Protein AF-A0A5N0TI55-F1 (afdb_monomer)

Organism: NCBI:txid2613842

Sequence (659 aa):
MKHGLLFLTLLALALQWVGGSPAQAREYERERPPRQLTAEQAATAAANYQQYCALCHGDDRQGHVNDHAPSLRSQSLFESGVPHAILRPLSYGREGTPMGGYLDEVGGPLTLDEAWDLTYWLFWESGAERVKLSEDPVPGDITRGAAVYRQHCADCHGVDGEGVTAPALANPSALAHNKDEFIRYAIEKGRQDTPMPAFEGVLAAADIDNVTAYIRSLAKDPAGERPALRALPTPDQYVLNPDQPDPEFELRDGRYVTAPELHAAMVAKKRLVLLDTRVTSVWQRAHIEGAVPFPYYTDLAAKVETLPRDAQIVAYCSCPRAAADYIIDQLAGLGYTRTAVLYEGIFGWMNQGFPVVRAELGGQAAAASPAVLPGLAADLVNHYDFDHPLADDPGQETDLGLSGTSLWLVNGGADMRVDDAAWPGAGRALQTRQVNPESEGNDDWKAGVYAEGGVTTLNAFNAAQAITLMGWVKPTGAHPGMNTTSAEPGDRFGSVGLFGILSGTSEGHLVRALVEIITVNDTLRLVALGRREDEGTSLLLAAPGDWQAYLPRDRWTHVAATFDYDAGEMALFINGEAIDAEYTTAGDPWAVDGPPKPDLSSATDPRGIKIGGSYPQNTLERNPFNGRFDDLMFFNRALTVDEVRAQYRQFVEPAHPTH

pLDDT: mean 83.55, std 17.12, range [26.97, 98.88]

Structure (mmCIF, N/CA/C/O backbone):
data_AF-A0A5N0TI55-F1
#
_entry.id   AF-A0A5N0TI55-F1
#
loop_
_atom_site.group_PDB
_atom_site.id
_atom_site.type_symbol
_atom_site.label_atom_id
_atom_site.label_alt_id
_atom_site.label_comp_id
_atom_site.label_asym_id
_atom_site.label_entity_id
_atom_site.label_seq_id
_atom_site.pdbx_PDB_ins_code
_atom_site.Cartn_x
_atom_site.Cartn_y
_atom_site.Cartn_z
_atom_site.occupancy
_atom_site.B_iso_or_equiv
_atom_site.auth_seq_id
_atom_site.auth_comp_id
_atom_site.auth_asym_id
_atom_site.auth_atom_id
_atom_site.pdbx_PDB_model_num
ATOM 1 N N . MET A 1 1 ? -80.925 -18.516 19.937 1.00 39.41 1 MET A N 1
ATOM 2 C CA . MET A 1 1 ? -80.533 -19.307 18.747 1.00 39.41 1 MET A CA 1
ATOM 3 C C . MET A 1 1 ? -79.000 -19.319 18.723 1.00 39.41 1 MET A C 1
ATOM 5 O O . MET A 1 1 ? -78.436 -18.253 18.561 1.00 39.41 1 MET A O 1
ATOM 9 N N . LYS A 1 2 ? -78.381 -20.289 19.425 1.00 32.66 2 LYS A N 1
ATOM 10 C CA . LYS A 1 2 ? -77.524 -21.401 18.913 1.00 32.66 2 LYS A CA 1
ATOM 11 C C . LYS A 1 2 ? -76.298 -20.898 18.105 1.00 32.66 2 LYS A C 1
ATOM 13 O O . LYS A 1 2 ? -76.522 -20.365 17.034 1.00 32.66 2 LYS A O 1
ATOM 18 N N . HIS A 1 3 ? -75.067 -20.820 18.644 1.00 36.72 3 HIS A N 1
ATOM 19 C CA . HIS A 1 3 ? -74.073 -21.850 19.079 1.00 36.72 3 HIS A CA 1
ATOM 20 C C . HIS A 1 3 ? -73.109 -22.349 17.971 1.00 36.72 3 HIS A C 1
ATOM 22 O O . HIS A 1 3 ? -73.586 -22.786 16.933 1.00 36.72 3 HIS A O 1
ATOM 28 N N . GLY A 1 4 ? -71.802 -22.419 18.302 1.00 30.22 4 GLY A N 1
ATOM 29 C CA . GLY A 1 4 ? -70.777 -23.349 17.756 1.00 30.22 4 GLY A CA 1
ATOM 30 C C . GLY A 1 4 ? -69.845 -22.740 16.693 1.00 30.22 4 GLY A C 1
ATOM 31 O O . GLY A 1 4 ? -70.347 -22.284 15.680 1.00 30.22 4 GLY A O 1
ATOM 32 N N . LEU A 1 5 ? -68.519 -22.577 16.826 1.00 37.59 5 LEU A N 1
ATOM 33 C CA . LEU A 1 5 ? -67.403 -23.329 17.440 1.00 37.59 5 LEU A CA 1
ATOM 34 C C . LEU A 1 5 ? -66.886 -24.553 16.626 1.00 37.59 5 LEU A C 1
ATOM 36 O O . LEU A 1 5 ? -67.478 -25.620 16.691 1.00 37.59 5 LEU A O 1
ATOM 40 N N . LEU A 1 6 ? -65.728 -24.339 15.969 1.00 34.91 6 LEU A N 1
ATOM 41 C CA . LEU A 1 6 ? -64.520 -25.187 15.783 1.00 34.91 6 LEU A CA 1
ATOM 42 C C . LEU A 1 6 ? -64.472 -26.521 14.969 1.00 34.91 6 LEU A C 1
ATOM 44 O O . LEU A 1 6 ? -65.320 -27.392 15.111 1.00 34.91 6 LEU A O 1
ATOM 48 N N . PHE A 1 7 ? -63.292 -26.686 14.316 1.00 33.88 7 PHE A N 1
ATOM 49 C CA . PHE A 1 7 ? -62.541 -27.900 13.873 1.00 33.88 7 PHE A CA 1
ATOM 50 C C . PHE A 1 7 ? -63.038 -28.657 12.603 1.00 33.88 7 PHE A C 1
ATOM 52 O O . PHE A 1 7 ? -64.236 -28.776 12.412 1.00 33.88 7 PHE A O 1
ATOM 59 N N . LEU A 1 8 ? -62.238 -29.191 11.649 1.00 32.06 8 LEU A N 1
ATOM 60 C CA . LEU A 1 8 ? -60.911 -29.856 11.638 1.00 32.06 8 LEU A CA 1
ATOM 61 C C . LEU A 1 8 ? -60.298 -29.933 10.194 1.00 32.06 8 LEU A C 1
ATOM 63 O O . LEU A 1 8 ? -61.011 -30.242 9.246 1.00 32.06 8 LEU A O 1
ATOM 67 N N . THR A 1 9 ? -58.975 -29.709 10.083 1.00 35.81 9 THR A N 1
ATOM 68 C CA . THR A 1 9 ? -57.912 -30.383 9.267 1.00 35.81 9 THR A CA 1
ATOM 69 C C . THR A 1 9 ? -58.170 -31.009 7.877 1.00 35.81 9 THR A C 1
ATOM 71 O O . THR A 1 9 ? -58.939 -31.959 7.779 1.00 35.81 9 THR A O 1
ATOM 74 N N . LEU A 1 10 ? -57.308 -30.691 6.888 1.00 33.41 10 LEU A N 1
ATOM 75 C CA . LEU A 1 10 ? -56.339 -31.651 6.304 1.00 33.41 10 LEU A CA 1
ATOM 76 C C . LEU A 1 10 ? -55.305 -31.005 5.352 1.00 33.41 10 LEU A C 1
ATOM 78 O O . LEU A 1 10 ? -55.593 -30.106 4.571 1.00 33.41 10 LEU A O 1
ATOM 82 N N . LEU A 1 11 ? -54.088 -31.524 5.489 1.00 40.12 11 LEU A N 1
ATOM 83 C CA . LEU A 1 11 ? -52.797 -31.227 4.874 1.00 40.12 11 LEU A CA 1
ATOM 84 C C . LEU A 1 11 ? -52.714 -31.787 3.435 1.00 40.12 11 LEU A C 1
ATOM 86 O O . LEU A 1 11 ? -53.030 -32.960 3.254 1.00 40.12 11 LEU A O 1
ATOM 90 N N . ALA A 1 12 ? -52.211 -31.025 2.454 1.00 31.69 12 ALA A N 1
ATOM 91 C CA . ALA A 1 12 ? -51.522 -31.585 1.280 1.00 31.69 12 ALA A CA 1
ATOM 92 C C . ALA A 1 12 ? -50.692 -30.527 0.528 1.00 31.69 12 ALA A C 1
ATOM 94 O O . ALA A 1 12 ? -51.188 -29.474 0.140 1.00 31.69 12 ALA A O 1
ATOM 95 N N . LEU A 1 13 ? -49.419 -30.875 0.340 1.00 40.78 13 LEU A N 1
ATOM 96 C CA . LEU A 1 13 ? -48.374 -30.236 -0.454 1.00 40.78 13 LEU A CA 1
ATOM 97 C C . LEU A 1 13 ? -48.837 -29.684 -1.815 1.00 40.78 13 LEU A C 1
ATOM 99 O O . LEU A 1 13 ? -49.433 -30.406 -2.609 1.00 40.78 13 LEU A O 1
ATOM 103 N N . ALA A 1 14 ? -48.327 -28.504 -2.161 1.00 33.94 14 ALA A N 1
ATOM 104 C CA . ALA A 1 14 ? -47.754 -28.273 -3.484 1.00 33.94 14 ALA A CA 1
ATOM 105 C C . ALA A 1 14 ? -46.596 -27.276 -3.352 1.00 33.94 14 ALA A C 1
ATOM 107 O O . ALA A 1 14 ? -46.788 -26.068 -3.239 1.00 33.94 14 ALA A O 1
ATOM 108 N N . LEU A 1 15 ? -45.394 -27.850 -3.315 1.00 38.31 15 LEU A N 1
ATOM 109 C CA . LEU A 1 15 ? -44.101 -27.222 -3.551 1.00 38.31 15 LEU A CA 1
ATOM 110 C C . LEU A 1 15 ? -44.229 -26.232 -4.724 1.00 38.31 15 LEU A C 1
ATOM 112 O O . LEU A 1 15 ? -44.346 -26.650 -5.878 1.00 38.31 15 LEU A O 1
ATOM 116 N N . GLN A 1 16 ? -44.239 -24.927 -4.449 1.00 35.09 16 GLN A N 1
ATOM 117 C CA . GLN A 1 16 ? -44.038 -23.948 -5.508 1.00 35.09 16 GLN A CA 1
ATOM 118 C C . GLN A 1 16 ? -42.557 -23.973 -5.862 1.00 35.09 16 GLN A C 1
ATOM 120 O O . GLN A 1 16 ? -41.700 -23.535 -5.099 1.00 35.09 16 GLN A O 1
ATOM 125 N N . TRP A 1 17 ? -42.298 -24.586 -7.013 1.00 36.19 17 TRP A N 1
ATOM 126 C CA . TRP A 1 17 ? -41.100 -24.452 -7.821 1.00 36.19 17 TRP A CA 1
ATOM 127 C C . TRP A 1 17 ? -40.481 -23.053 -7.684 1.00 36.19 17 TRP A C 1
ATOM 129 O O . TRP A 1 17 ? -40.941 -22.097 -8.305 1.00 36.19 17 TRP A O 1
ATOM 139 N N . VAL A 1 18 ? -39.375 -22.958 -6.946 1.00 41.72 18 VAL A N 1
ATOM 140 C CA . VAL A 1 18 ? -38.331 -21.974 -7.242 1.00 41.72 18 VAL A CA 1
ATOM 141 C C . VAL A 1 18 ? -37.562 -22.541 -8.432 1.00 41.72 18 VAL A C 1
ATOM 143 O O . VAL A 1 18 ? -36.483 -23.108 -8.303 1.00 41.72 18 VAL A O 1
ATOM 146 N N . GLY A 1 19 ? -38.194 -22.491 -9.603 1.00 32.66 19 GLY A N 1
ATOM 147 C CA . GLY A 1 19 ? -37.502 -22.681 -10.866 1.00 32.66 19 GLY A CA 1
ATOM 148 C C . GLY A 1 19 ? -36.789 -21.379 -11.176 1.00 32.66 19 GLY A C 1
ATOM 149 O O . GLY A 1 19 ? -37.369 -20.510 -11.821 1.00 32.66 19 GLY A O 1
ATOM 150 N N . GLY A 1 20 ? -35.561 -21.219 -10.677 1.00 35.25 20 GLY A N 1
ATOM 151 C CA . GLY A 1 20 ? -34.644 -20.254 -11.266 1.00 35.25 20 GLY A CA 1
ATOM 152 C C . GLY A 1 20 ? -34.532 -20.598 -12.746 1.00 35.25 20 GLY A C 1
ATOM 153 O O . GLY A 1 20 ? -34.162 -21.723 -13.087 1.00 35.25 20 GLY A O 1
ATOM 154 N N . SER A 1 21 ? -34.940 -19.675 -13.616 1.00 35.22 21 SER A N 1
ATOM 155 C CA . SER A 1 21 ? -34.705 -19.814 -15.048 1.00 35.22 21 SER A CA 1
ATOM 156 C C . SER A 1 21 ? -33.219 -20.118 -15.247 1.00 35.22 21 SER A C 1
ATOM 158 O O . SER A 1 21 ? -32.399 -19.395 -14.673 1.00 35.22 21 SER A O 1
ATOM 160 N N . PRO A 1 22 ? -32.842 -21.159 -16.012 1.00 43.38 22 PRO A N 1
ATOM 161 C CA . PRO A 1 22 ? -31.447 -21.332 -16.380 1.00 43.38 22 PRO A CA 1
ATOM 162 C C . PRO A 1 22 ? -31.007 -20.034 -17.056 1.00 43.38 22 PRO A C 1
ATOM 164 O O . PRO A 1 22 ? -31.702 -19.544 -17.952 1.00 43.38 22 PRO A O 1
ATOM 167 N N . ALA A 1 23 ? -29.921 -19.436 -16.565 1.00 48.00 23 ALA A N 1
ATOM 168 C CA . ALA A 1 23 ? -29.344 -18.254 -17.181 1.00 48.00 23 ALA A CA 1
ATOM 169 C C . ALA A 1 23 ? -29.145 -18.563 -18.670 1.00 48.00 23 ALA A C 1
ATOM 171 O O . ALA A 1 23 ? -28.471 -19.533 -19.017 1.00 48.00 23 ALA A O 1
ATOM 172 N N . GLN A 1 24 ? -29.812 -17.811 -19.548 1.00 50.91 24 GLN A N 1
ATOM 173 C CA . GLN A 1 24 ? -29.560 -17.930 -20.979 1.00 50.91 24 GLN A CA 1
ATOM 174 C C . GLN A 1 24 ? -28.104 -17.540 -21.214 1.00 50.91 24 GLN A C 1
ATOM 176 O O . GLN A 1 24 ? -27.678 -16.472 -20.774 1.00 50.91 24 GLN A O 1
ATOM 181 N N . ALA A 1 25 ? -27.355 -18.432 -21.864 1.00 59.47 25 ALA A N 1
ATOM 182 C CA . ALA A 1 25 ? -25.986 -18.173 -22.281 1.00 59.47 25 ALA A CA 1
ATOM 183 C C . ALA A 1 25 ? -25.948 -16.861 -23.074 1.00 59.47 25 ALA A C 1
ATOM 185 O O . ALA A 1 25 ? -26.773 -16.646 -23.968 1.00 59.47 25 ALA A O 1
ATOM 186 N N . ARG A 1 26 ? -25.023 -15.966 -22.721 1.00 71.50 26 ARG A N 1
ATOM 187 C CA . ARG A 1 26 ? -24.880 -14.678 -23.399 1.00 71.50 26 ARG A CA 1
ATOM 188 C C . ARG A 1 26 ? -24.333 -14.940 -24.801 1.00 71.50 26 ARG A C 1
ATOM 190 O O . ARG A 1 26 ? -23.239 -15.477 -24.958 1.00 71.50 26 ARG A O 1
ATOM 197 N N . GLU A 1 27 ? -25.106 -14.591 -25.826 1.00 78.00 27 GLU A N 1
ATOM 198 C CA . GLU A 1 27 ? -24.648 -14.691 -27.212 1.00 78.00 27 GLU A CA 1
ATOM 199 C C . GLU A 1 27 ? -23.801 -13.466 -27.574 1.00 78.00 27 GLU A C 1
ATOM 201 O O . GLU A 1 27 ? -24.224 -12.322 -27.400 1.00 78.00 27 GLU A O 1
ATOM 206 N N . TYR A 1 28 ? -22.599 -13.714 -28.091 1.00 85.88 28 TYR A N 1
ATOM 207 C CA . TYR A 1 28 ? -21.700 -12.680 -28.589 1.00 85.88 28 TYR A CA 1
ATOM 208 C C . TYR A 1 28 ? -21.847 -12.537 -30.108 1.00 85.88 28 TYR A C 1
ATOM 210 O O . TYR A 1 28 ? -21.818 -13.525 -30.845 1.00 85.88 28 TYR A O 1
ATOM 218 N N . GLU A 1 29 ? -21.983 -11.300 -30.596 1.00 88.44 29 GLU A N 1
ATOM 219 C CA . GLU A 1 29 ? -21.974 -11.021 -32.036 1.00 88.44 29 GLU A CA 1
ATOM 220 C C . GLU A 1 29 ? -20.609 -11.385 -32.641 1.00 88.44 29 GLU A C 1
ATOM 222 O O . GLU A 1 29 ? -19.569 -11.125 -32.040 1.00 88.44 29 GLU A O 1
ATOM 227 N N . ARG A 1 30 ? -20.590 -11.936 -33.860 1.00 88.56 30 ARG A N 1
ATOM 228 C CA . ARG A 1 30 ? -19.333 -12.214 -34.574 1.00 88.56 30 ARG A CA 1
ATOM 229 C C . ARG A 1 30 ? -18.739 -10.930 -35.154 1.00 88.56 30 ARG A C 1
ATOM 231 O O . ARG A 1 30 ? -19.452 -10.102 -35.725 1.00 88.56 30 ARG A O 1
ATOM 238 N N . GLU A 1 31 ? -17.421 -10.792 -35.068 1.00 84.00 31 GLU A N 1
ATOM 239 C CA . GLU A 1 31 ? -16.654 -9.739 -35.733 1.00 84.00 31 GLU A CA 1
ATOM 240 C C . GLU A 1 31 ? -15.962 -10.287 -36.989 1.00 84.00 31 GLU A C 1
ATOM 242 O O . GLU A 1 31 ? -15.720 -11.485 -37.132 1.00 84.00 31 GLU A O 1
ATOM 247 N N . ARG A 1 32 ? -15.623 -9.399 -37.929 1.00 83.69 32 ARG A N 1
ATOM 248 C CA . ARG A 1 32 ? -14.850 -9.780 -39.113 1.00 83.69 32 ARG A CA 1
ATOM 249 C C . ARG A 1 32 ? -13.505 -10.393 -38.700 1.00 83.69 32 ARG A C 1
ATOM 251 O O . ARG A 1 32 ? -12.879 -9.901 -37.752 1.00 83.69 32 ARG A O 1
ATOM 258 N N . PRO A 1 33 ? -13.034 -11.418 -39.430 1.00 83.00 33 PRO A N 1
ATOM 259 C CA . PRO A 1 33 ? -11.726 -11.994 -39.173 1.00 83.00 33 PRO A CA 1
ATOM 260 C C . PRO A 1 33 ? -10.621 -10.946 -39.373 1.00 83.00 33 PRO A C 1
ATOM 262 O O . PRO A 1 33 ? -10.826 -9.953 -40.084 1.00 83.00 33 PRO A O 1
ATOM 265 N N . PRO A 1 34 ? -9.449 -11.154 -38.756 1.00 83.56 34 PRO A N 1
ATOM 266 C CA . PRO A 1 34 ? -8.308 -10.282 -38.956 1.00 83.56 34 PRO A CA 1
ATOM 267 C C . PRO A 1 34 ? -7.768 -10.411 -40.389 1.00 83.56 34 PRO A C 1
ATOM 269 O O . PRO A 1 34 ? -8.269 -11.184 -41.211 1.00 83.56 34 PRO A O 1
ATOM 272 N N . ARG A 1 35 ? -6.718 -9.644 -40.697 1.00 86.19 35 ARG A N 1
ATOM 273 C CA . ARG A 1 35 ? -6.016 -9.736 -41.980 1.00 86.19 35 ARG A CA 1
ATOM 274 C C . ARG A 1 35 ? -5.640 -11.195 -42.292 1.00 86.19 35 ARG A C 1
ATOM 276 O O . ARG A 1 35 ? -5.091 -11.903 -41.450 1.00 86.19 35 ARG A O 1
ATOM 283 N N . GLN A 1 36 ? -5.914 -11.627 -43.523 1.00 90.19 36 GLN A N 1
ATOM 284 C CA . GLN A 1 36 ? -5.406 -12.897 -44.042 1.00 90.19 36 GLN A CA 1
ATOM 285 C C . GLN A 1 36 ? -3.935 -12.763 -44.429 1.00 90.19 36 GLN A C 1
ATOM 287 O O . GLN A 1 36 ? -3.536 -11.765 -45.031 1.00 90.19 36 GLN A O 1
ATOM 292 N N . LEU A 1 37 ? -3.151 -13.784 -44.099 1.00 93.25 37 LEU A N 1
ATOM 293 C CA . LEU A 1 37 ? -1.751 -13.886 -44.493 1.00 93.25 37 LEU A CA 1
ATOM 294 C C . LEU A 1 37 ? -1.632 -14.495 -45.887 1.00 93.25 37 LEU A C 1
ATOM 296 O O . LEU A 1 37 ? -2.434 -15.349 -46.273 1.00 93.25 37 LEU A O 1
ATOM 300 N N . THR A 1 38 ? -0.609 -14.091 -46.638 1.00 97.25 38 THR A N 1
ATOM 301 C CA . THR A 1 38 ? -0.193 -14.863 -47.813 1.00 97.25 38 THR A CA 1
ATOM 302 C C . THR A 1 38 ? 0.409 -16.202 -47.376 1.00 97.25 38 THR A C 1
ATOM 304 O O . THR A 1 38 ? 0.807 -16.380 -46.224 1.00 97.25 38 THR A O 1
ATOM 307 N N . ALA A 1 39 ? 0.512 -17.156 -48.304 1.00 96.19 39 ALA A N 1
ATOM 308 C CA . ALA A 1 39 ? 1.131 -18.452 -48.018 1.00 96.19 39 ALA A CA 1
ATOM 309 C C . ALA A 1 39 ? 2.592 -18.319 -47.548 1.00 96.19 39 ALA A C 1
ATOM 311 O O . ALA A 1 39 ? 3.031 -19.076 -46.689 1.00 96.19 39 ALA A O 1
ATOM 312 N N . GLU A 1 40 ? 3.326 -17.340 -48.082 1.00 96.81 40 GLU A N 1
ATOM 313 C CA . GLU A 1 40 ? 4.704 -17.047 -47.679 1.00 96.81 40 GLU A CA 1
ATOM 314 C C . GLU A 1 40 ? 4.762 -16.488 -46.253 1.00 96.81 40 GLU A C 1
ATOM 316 O O . GLU A 1 40 ? 5.505 -17.004 -45.427 1.00 96.81 40 GLU A O 1
ATOM 321 N N . GLN A 1 41 ? 3.908 -15.514 -45.926 1.00 97.12 41 GLN A N 1
ATOM 322 C CA . GLN A 1 41 ? 3.834 -14.944 -44.577 1.00 97.12 41 GLN A CA 1
ATOM 323 C C . GLN A 1 41 ? 3.444 -15.986 -43.529 1.00 97.12 41 GLN A C 1
ATOM 325 O O . GLN A 1 41 ? 4.045 -16.038 -42.460 1.00 97.12 41 GLN A O 1
ATOM 330 N N . ALA A 1 42 ? 2.471 -16.848 -43.841 1.00 97.19 42 ALA A N 1
ATOM 331 C CA . ALA A 1 42 ? 2.072 -17.936 -42.955 1.00 97.19 42 ALA A CA 1
ATOM 332 C C . ALA A 1 42 ? 3.210 -18.950 -42.742 1.00 97.19 42 ALA A C 1
ATOM 334 O O . ALA A 1 42 ? 3.415 -19.408 -41.620 1.00 97.19 42 ALA A O 1
ATOM 335 N N . ALA A 1 43 ? 3.977 -19.274 -43.789 1.00 97.19 43 ALA A N 1
ATOM 336 C CA . ALA A 1 43 ? 5.130 -20.164 -43.677 1.00 97.19 43 ALA A CA 1
ATOM 337 C C . ALA A 1 43 ? 6.254 -19.551 -42.822 1.00 97.19 43 ALA A C 1
ATOM 339 O O . ALA A 1 43 ? 6.800 -20.235 -41.956 1.00 97.19 43 ALA A O 1
ATOM 340 N N . THR A 1 44 ? 6.560 -18.263 -43.012 1.00 97.00 44 THR A N 1
ATOM 341 C CA . THR A 1 44 ? 7.544 -17.534 -42.195 1.00 97.00 44 THR A CA 1
ATOM 342 C C . THR A 1 44 ? 7.098 -17.437 -40.738 1.00 97.00 44 THR A C 1
ATOM 344 O O . THR A 1 44 ? 7.875 -17.739 -39.838 1.00 97.00 44 THR A O 1
ATOM 347 N N . ALA A 1 45 ? 5.832 -17.100 -40.487 1.00 97.00 45 ALA A N 1
ATOM 348 C CA . ALA A 1 45 ? 5.266 -17.056 -39.142 1.00 97.00 45 ALA A CA 1
ATOM 349 C C . ALA A 1 45 ? 5.338 -18.420 -38.435 1.00 97.00 45 ALA A C 1
ATOM 351 O O . ALA A 1 45 ? 5.770 -18.492 -37.285 1.00 97.00 45 ALA A O 1
ATOM 352 N N . ALA A 1 46 ? 4.989 -19.507 -39.130 1.00 97.50 46 ALA A N 1
ATOM 353 C CA . ALA A 1 46 ? 5.115 -20.860 -38.596 1.00 97.50 46 ALA A CA 1
ATOM 354 C C . ALA A 1 46 ? 6.573 -21.211 -38.252 1.00 97.50 46 ALA A C 1
ATOM 356 O O . ALA A 1 46 ? 6.837 -21.768 -37.187 1.00 97.50 46 ALA A O 1
ATOM 357 N N . ALA A 1 47 ? 7.531 -20.856 -39.116 1.00 96.06 47 ALA A N 1
ATOM 358 C CA . ALA A 1 47 ? 8.954 -21.073 -38.857 1.00 96.06 47 ALA A CA 1
ATOM 359 C C . ALA A 1 47 ? 9.449 -20.261 -37.647 1.00 96.06 47 ALA A C 1
ATOM 361 O O . ALA A 1 47 ? 10.106 -20.816 -36.767 1.00 96.06 47 ALA A O 1
ATOM 362 N N . ASN A 1 48 ? 9.062 -18.986 -37.555 1.00 93.19 48 ASN A N 1
ATOM 363 C CA . ASN A 1 48 ? 9.378 -18.114 -36.424 1.00 93.19 48 ASN A CA 1
ATOM 364 C C . ASN A 1 48 ? 8.802 -18.666 -35.112 1.00 93.19 48 ASN A C 1
ATOM 366 O O . ASN A 1 48 ? 9.496 -18.684 -34.097 1.00 93.19 48 ASN A O 1
ATOM 370 N N . TYR A 1 49 ? 7.572 -19.190 -35.125 1.00 96.88 49 TYR A N 1
ATOM 371 C CA . TYR A 1 49 ? 6.993 -19.852 -33.956 1.00 96.88 49 TYR A CA 1
ATOM 372 C C . TYR A 1 49 ? 7.843 -21.045 -33.495 1.00 96.88 49 TYR A C 1
ATOM 374 O O . TYR A 1 49 ? 8.190 -21.143 -32.316 1.00 96.88 49 TYR A O 1
ATOM 382 N N . GLN A 1 50 ? 8.197 -21.936 -34.425 1.00 96.56 50 GLN A N 1
ATOM 383 C CA . GLN A 1 50 ? 8.994 -23.126 -34.116 1.00 96.56 50 GLN A CA 1
ATOM 384 C C . GLN A 1 50 ? 10.383 -22.758 -33.590 1.00 96.56 50 GLN A C 1
ATOM 386 O O . GLN A 1 50 ? 10.894 -23.395 -32.674 1.00 96.56 50 GLN A O 1
ATOM 391 N N . GLN A 1 51 ? 10.983 -21.701 -34.133 1.00 88.44 51 GLN A N 1
ATOM 392 C CA . GLN A 1 51 ? 12.310 -21.260 -33.734 1.00 88.44 51 GLN A CA 1
ATOM 393 C C . GLN A 1 51 ? 12.328 -20.554 -32.372 1.00 88.44 51 GLN A C 1
ATOM 395 O O . GLN A 1 51 ? 13.263 -20.758 -31.598 1.00 88.44 51 GLN A O 1
ATOM 400 N N . TYR A 1 52 ? 11.336 -19.707 -32.086 1.00 87.19 52 TYR A N 1
ATOM 401 C CA . TYR A 1 52 ? 11.398 -18.774 -30.956 1.00 87.19 52 TYR A CA 1
ATOM 402 C C . TYR A 1 52 ? 10.449 -19.109 -29.804 1.00 87.19 52 TYR A C 1
ATOM 404 O O . TYR A 1 52 ? 10.731 -18.742 -28.667 1.00 87.19 52 TYR A O 1
ATOM 412 N N . CYS A 1 53 ? 9.332 -19.791 -30.062 1.00 88.50 53 CYS A N 1
ATOM 413 C CA . CYS A 1 53 ? 8.240 -19.921 -29.093 1.00 88.50 53 CYS A CA 1
ATOM 414 C C . CYS A 1 53 ? 7.984 -21.369 -28.650 1.00 88.50 53 CYS A C 1
ATOM 416 O O . CYS A 1 53 ? 7.586 -21.593 -27.503 1.00 88.50 53 CYS A O 1
ATOM 418 N N . ALA A 1 54 ? 8.220 -22.349 -29.529 1.00 92.31 54 ALA A N 1
ATOM 419 C CA . ALA A 1 54 ? 7.882 -23.755 -29.294 1.00 92.31 54 ALA A CA 1
ATOM 420 C C . ALA A 1 54 ? 8.579 -24.370 -28.069 1.00 92.31 54 ALA A C 1
ATOM 422 O O . ALA A 1 54 ? 8.002 -25.233 -27.415 1.00 92.31 54 ALA A O 1
ATOM 423 N N . LEU A 1 55 ? 9.763 -23.881 -27.682 1.00 83.56 55 LEU A N 1
ATOM 424 C CA . LEU A 1 55 ? 10.458 -24.366 -26.485 1.00 83.56 55 LEU A CA 1
ATOM 425 C C . LEU A 1 55 ? 9.595 -24.249 -25.217 1.00 83.56 55 LEU A C 1
ATOM 427 O O . LEU A 1 55 ? 9.583 -25.165 -24.398 1.00 83.56 55 LEU A O 1
ATOM 431 N N . CYS A 1 56 ? 8.865 -23.143 -25.056 1.00 81.50 56 CYS A N 1
ATOM 432 C CA . CYS A 1 56 ? 8.043 -22.904 -23.867 1.00 81.50 56 CYS A CA 1
ATOM 433 C C . CYS A 1 56 ? 6.564 -23.209 -24.122 1.00 81.50 56 CYS A C 1
ATOM 435 O O . CYS A 1 56 ? 5.896 -23.819 -23.286 1.00 81.50 56 CYS A O 1
ATOM 437 N N . HIS A 1 57 ? 6.055 -22.820 -25.293 1.00 91.62 57 HIS A N 1
ATOM 438 C CA . HIS A 1 57 ? 4.646 -22.982 -25.657 1.00 91.62 57 HIS A CA 1
ATOM 439 C C . HIS A 1 57 ? 4.329 -24.334 -26.320 1.00 91.62 57 HIS A C 1
ATOM 441 O O . HIS A 1 57 ? 3.160 -24.639 -26.552 1.00 91.62 57 HIS A O 1
ATOM 447 N N . GLY A 1 58 ? 5.342 -25.160 -26.584 1.00 91.44 58 GLY A N 1
ATOM 448 C CA . GLY A 1 58 ? 5.232 -26.474 -27.211 1.00 91.44 58 GLY A CA 1
ATOM 449 C C . GLY A 1 58 ? 5.121 -26.435 -28.735 1.00 91.44 58 GLY A C 1
ATOM 450 O O . GLY A 1 58 ? 4.616 -25.470 -29.310 1.00 91.44 58 GLY A O 1
ATOM 451 N N . ASP A 1 59 ? 5.558 -27.509 -29.392 1.00 92.25 59 ASP A N 1
ATOM 452 C CA . ASP A 1 59 ? 5.569 -27.630 -30.861 1.00 92.25 59 ASP A CA 1
ATOM 453 C C . ASP A 1 59 ? 4.180 -27.421 -31.489 1.00 92.25 59 ASP A C 1
ATOM 455 O O . ASP A 1 59 ? 4.063 -26.840 -32.569 1.00 92.25 59 ASP A O 1
ATOM 459 N N . ASP A 1 60 ? 3.126 -27.802 -30.759 1.00 92.62 60 ASP A N 1
ATOM 460 C CA . ASP A 1 60 ? 1.727 -27.687 -31.166 1.00 92.62 60 ASP A CA 1
ATOM 461 C C . ASP A 1 60 ? 0.993 -26.515 -30.491 1.00 92.62 60 ASP A C 1
ATOM 463 O O . ASP A 1 60 ? -0.237 -26.456 -30.559 1.00 92.62 60 ASP A O 1
ATOM 467 N N . ARG A 1 61 ? 1.707 -25.578 -29.844 1.00 93.94 61 ARG A N 1
ATOM 468 C CA . ARG A 1 61 ? 1.140 -24.419 -29.110 1.00 93.94 61 ARG A CA 1
ATOM 469 C C . ARG A 1 61 ? 0.366 -24.768 -27.842 1.00 93.94 61 ARG A C 1
ATOM 471 O O . ARG A 1 61 ? -0.336 -23.918 -27.296 1.00 93.94 61 ARG A O 1
ATOM 478 N N . GLN A 1 62 ? 0.460 -26.005 -27.370 1.00 91.56 62 GLN A N 1
ATOM 479 C CA . GLN A 1 62 ? -0.339 -26.528 -26.262 1.00 91.56 62 GLN A CA 1
ATOM 480 C C . GLN A 1 62 ? -0.085 -25.837 -24.912 1.00 91.56 62 GLN A C 1
ATOM 482 O O . GLN A 1 62 ? -0.942 -25.896 -24.036 1.00 91.56 62 GLN A O 1
ATOM 487 N N . GLY A 1 63 ? 1.051 -25.155 -24.749 1.00 89.56 63 GLY A N 1
ATOM 488 C CA . GLY A 1 63 ? 1.450 -24.521 -23.496 1.00 89.56 63 GLY A CA 1
ATOM 489 C C . GLY A 1 63 ? 1.885 -25.513 -22.419 1.00 89.56 63 GLY A C 1
ATOM 490 O O . GLY A 1 63 ? 1.862 -26.728 -22.601 1.00 89.56 63 GLY A O 1
ATOM 491 N N . HIS A 1 64 ? 2.305 -24.959 -21.285 1.00 82.56 64 HIS A N 1
ATOM 492 C CA . HIS A 1 64 ? 2.723 -25.655 -20.070 1.00 82.56 64 HIS A CA 1
ATOM 493 C C . HIS A 1 64 ? 3.853 -26.676 -20.282 1.00 82.56 64 HIS A C 1
ATOM 495 O O . HIS A 1 64 ? 3.999 -27.607 -19.493 1.00 82.56 64 HIS A O 1
ATOM 501 N N . VAL A 1 65 ? 4.667 -26.489 -21.330 1.00 80.50 65 VAL A N 1
ATOM 502 C CA . VAL A 1 65 ? 5.839 -27.334 -21.604 1.00 80.50 65 VAL A CA 1
ATOM 503 C C . VAL A 1 65 ? 7.011 -26.924 -20.718 1.00 80.50 65 VAL A C 1
ATOM 505 O O . VAL A 1 65 ? 7.629 -27.788 -20.107 1.00 80.50 65 VAL A O 1
ATOM 508 N N . ASN A 1 66 ? 7.274 -25.618 -20.601 1.00 66.25 66 ASN A N 1
ATOM 509 C CA . ASN A 1 66 ? 8.260 -25.053 -19.678 1.00 66.25 66 ASN A CA 1
ATOM 510 C C . ASN A 1 66 ? 7.731 -23.759 -19.041 1.00 66.25 66 ASN A C 1
ATOM 512 O O . ASN A 1 66 ? 6.920 -23.050 -19.644 1.00 66.25 66 ASN A O 1
ATOM 516 N N . ASP A 1 67 ? 8.184 -23.472 -17.817 1.00 68.06 67 ASP A N 1
ATOM 517 C CA . ASP A 1 67 ? 7.989 -22.203 -17.099 1.00 68.06 67 ASP A CA 1
ATOM 518 C C . ASP A 1 67 ? 6.543 -21.679 -17.036 1.00 68.06 67 ASP A C 1
ATOM 520 O O . ASP A 1 67 ? 6.288 -20.477 -17.101 1.00 68.06 67 ASP A O 1
ATOM 524 N N . HIS A 1 68 ? 5.574 -22.594 -16.944 1.00 77.31 68 HIS A N 1
ATOM 525 C CA . HIS A 1 68 ? 4.142 -22.274 -16.910 1.00 77.31 68 HIS A CA 1
ATOM 526 C C . HIS A 1 68 ? 3.655 -21.417 -18.098 1.00 77.31 68 HIS A C 1
ATOM 528 O O . HIS A 1 68 ? 2.628 -20.742 -17.998 1.00 77.31 68 HIS A O 1
ATOM 534 N N . ALA A 1 69 ? 4.353 -21.457 -19.240 1.00 80.69 69 ALA A N 1
ATOM 535 C CA . ALA A 1 69 ? 3.975 -20.691 -20.423 1.00 80.69 69 ALA A CA 1
ATOM 536 C C . ALA A 1 69 ? 2.547 -21.058 -20.881 1.00 80.69 69 ALA A C 1
ATOM 538 O O . ALA A 1 69 ? 2.235 -22.240 -21.013 1.00 80.69 69 ALA A O 1
ATOM 539 N N . PRO A 1 70 ? 1.653 -20.086 -21.127 1.00 86.38 70 PRO A N 1
ATOM 540 C CA . PRO A 1 70 ? 0.249 -20.377 -21.406 1.00 86.38 70 PRO A CA 1
ATOM 541 C C . PRO A 1 70 ? 0.047 -21.067 -22.762 1.00 86.38 70 PRO A C 1
ATOM 543 O O . PRO A 1 70 ? 0.839 -20.893 -23.691 1.00 86.38 70 PRO A O 1
ATOM 546 N N . SER A 1 71 ? -1.058 -21.802 -22.898 1.00 90.38 71 SER A N 1
ATOM 547 C CA . SER A 1 71 ? -1.494 -22.347 -24.190 1.00 90.38 71 SER A CA 1
ATOM 548 C C . SER A 1 71 ? -1.792 -21.239 -25.199 1.00 90.38 71 SER A C 1
ATOM 550 O O . SER A 1 71 ? -2.478 -20.262 -24.894 1.00 90.38 71 SER A O 1
ATOM 552 N N . LEU A 1 72 ? -1.318 -21.438 -26.428 1.00 92.00 72 LEU A N 1
ATOM 553 C CA . LEU A 1 72 ? -1.611 -20.623 -27.608 1.00 92.00 72 LEU A CA 1
ATOM 554 C C . LEU A 1 72 ? -2.496 -21.392 -28.614 1.00 92.00 72 LEU A C 1
ATOM 556 O O . LEU A 1 72 ? -2.514 -21.066 -29.801 1.00 92.00 72 LEU A O 1
ATOM 560 N N . ARG A 1 73 ? -3.235 -22.414 -28.147 1.00 90.25 73 ARG A N 1
ATOM 561 C CA . ARG A 1 73 ? -4.304 -23.101 -28.907 1.00 90.25 73 ARG A CA 1
ATOM 562 C C . ARG A 1 73 ? -5.710 -22.667 -28.512 1.00 90.25 73 ARG A C 1
ATOM 564 O O . ARG A 1 73 ? -6.631 -22.870 -29.296 1.00 90.25 73 ARG A O 1
ATOM 571 N N . SER A 1 74 ? -5.874 -22.114 -27.307 1.00 89.50 74 SER A N 1
ATOM 572 C CA . SER A 1 74 ? -7.188 -21.787 -26.743 1.00 89.50 74 SER A CA 1
ATOM 573 C C . SER A 1 74 ? -8.000 -20.931 -27.712 1.00 89.50 74 SER A C 1
ATOM 575 O O . SER A 1 74 ? -7.663 -19.777 -27.965 1.00 89.50 74 SER A O 1
ATOM 577 N N . GLN A 1 75 ? -9.097 -21.485 -28.227 1.00 89.81 75 GLN A N 1
ATOM 578 C CA . GLN A 1 75 ? -9.978 -20.768 -29.145 1.00 89.81 75 GLN A CA 1
ATOM 579 C C . GLN A 1 75 ? -10.536 -19.506 -28.495 1.00 89.81 75 GLN A C 1
ATOM 581 O O . GLN A 1 75 ? -10.457 -18.440 -29.095 1.00 89.81 75 GLN A O 1
ATOM 586 N N . SER A 1 76 ? -10.965 -19.577 -27.231 1.00 89.75 76 SER A N 1
ATOM 587 C CA . SER A 1 76 ? -11.515 -18.417 -26.521 1.00 89.75 76 SER A CA 1
ATOM 588 C C . SER A 1 76 ? -10.521 -17.262 -26.395 1.00 89.75 76 SER A C 1
ATOM 590 O O . SER A 1 76 ? -10.938 -16.110 -26.302 1.00 89.75 76 SER A O 1
ATOM 592 N N . LEU A 1 77 ? -9.207 -17.530 -26.386 1.00 89.56 77 LEU A N 1
ATOM 593 C CA . LEU A 1 77 ? -8.169 -16.491 -26.405 1.00 89.56 77 LEU A CA 1
ATOM 594 C C . LEU A 1 77 ? -8.178 -15.712 -27.715 1.00 89.56 77 LEU A C 1
ATOM 596 O O . LEU A 1 77 ? -8.071 -14.488 -27.701 1.00 89.56 77 LEU A O 1
ATOM 600 N N . PHE A 1 78 ? -8.337 -16.408 -28.835 1.00 90.38 78 PHE A N 1
ATOM 601 C CA . PHE A 1 78 ? -8.330 -15.805 -30.164 1.00 90.38 78 PHE A CA 1
ATOM 602 C C . PHE A 1 78 ? -9.694 -15.246 -30.577 1.00 90.38 78 PHE A C 1
ATOM 604 O O . PHE A 1 78 ? -9.738 -14.265 -31.319 1.00 90.38 78 PHE A O 1
ATOM 611 N N . GLU A 1 79 ? -10.789 -15.793 -30.044 1.00 90.56 79 GLU A N 1
ATOM 612 C CA . GLU A 1 79 ? -12.133 -15.220 -30.168 1.00 90.56 79 GLU A CA 1
ATOM 613 C C . GLU A 1 79 ? -12.168 -13.806 -29.572 1.00 90.56 79 GLU A C 1
ATOM 615 O O . GLU A 1 79 ? -12.679 -12.888 -30.214 1.00 90.56 79 GLU A O 1
ATOM 620 N N . SER A 1 80 ? -11.575 -13.611 -28.385 1.00 86.12 80 SER A N 1
ATOM 621 C CA . SER A 1 80 ? -11.637 -12.345 -27.644 1.00 86.12 80 SER A CA 1
ATOM 622 C C . SER A 1 80 ? -10.406 -11.429 -27.805 1.00 86.12 80 SER A C 1
ATOM 624 O O . SER A 1 80 ? -10.481 -10.252 -27.457 1.00 86.12 80 SER A O 1
ATOM 626 N N . GLY A 1 81 ? -9.274 -11.916 -28.338 1.00 68.06 81 GLY A N 1
ATOM 627 C CA . GLY A 1 81 ? -7.953 -11.312 -28.077 1.00 68.06 81 GLY A CA 1
ATOM 628 C C . GLY A 1 81 ? -7.077 -10.833 -29.245 1.00 68.06 81 GLY A C 1
ATOM 629 O O . GLY A 1 81 ? -5.910 -10.520 -29.004 1.00 68.06 81 GLY A O 1
ATOM 630 N N . VAL A 1 82 ? -7.548 -10.727 -30.493 1.00 61.91 82 VAL A N 1
ATOM 631 C CA . VAL A 1 82 ? -6.673 -10.306 -31.617 1.00 61.91 82 VAL A CA 1
ATOM 632 C C . VAL A 1 82 ? -7.021 -8.897 -32.101 1.00 61.91 82 VAL A C 1
ATOM 634 O O . VAL A 1 82 ? -8.167 -8.690 -32.510 1.00 61.91 82 VAL A O 1
ATOM 637 N N . PRO A 1 83 ? -6.069 -7.928 -32.074 1.00 59.22 83 PRO A N 1
ATOM 638 C CA . PRO A 1 83 ? -4.611 -8.149 -32.103 1.00 59.22 83 PRO A CA 1
ATOM 639 C C . PRO A 1 83 ? -3.770 -7.804 -30.860 1.00 59.22 83 PRO A C 1
ATOM 641 O O . PRO A 1 83 ? -2.690 -8.366 -30.693 1.00 59.22 83 PRO A O 1
ATOM 644 N N . HIS A 1 84 ? -4.210 -6.914 -29.971 1.00 61.56 84 HIS A N 1
ATOM 645 C CA . HIS A 1 84 ? -3.309 -6.346 -28.955 1.00 61.56 84 HIS A CA 1
ATOM 646 C C . HIS A 1 84 ? -2.997 -7.278 -27.771 1.00 61.56 84 HIS A C 1
ATOM 648 O O . HIS A 1 84 ? -1.918 -7.153 -27.191 1.00 61.56 84 HIS A O 1
ATOM 654 N N . ALA A 1 85 ? -3.878 -8.229 -27.432 1.00 71.31 85 ALA A N 1
ATOM 655 C CA . ALA A 1 85 ? -3.687 -9.103 -26.266 1.00 71.31 85 ALA A CA 1
ATOM 656 C C . ALA A 1 85 ? -2.572 -10.152 -26.463 1.00 71.31 85 ALA A C 1
ATOM 658 O O . ALA A 1 85 ? -2.021 -10.655 -25.484 1.00 71.31 85 ALA A O 1
ATOM 659 N N . ILE A 1 86 ? -2.219 -10.454 -27.718 1.00 83.44 86 ILE A N 1
ATOM 660 C CA . ILE A 1 86 ? -1.125 -11.366 -28.090 1.00 83.44 86 ILE A CA 1
ATOM 661 C C . ILE A 1 86 ? 0.088 -10.591 -28.590 1.00 83.44 86 ILE A C 1
ATOM 663 O O . ILE A 1 86 ? 1.202 -10.839 -28.127 1.00 83.44 86 ILE A O 1
ATOM 667 N N . LEU A 1 87 ? -0.132 -9.613 -29.474 1.00 78.06 87 LEU A N 1
ATOM 668 C CA . LEU A 1 87 ? 0.950 -8.851 -30.083 1.00 78.06 87 LEU A CA 1
ATOM 669 C C . LEU A 1 87 ? 1.801 -8.137 -29.034 1.00 78.06 87 LEU A C 1
ATOM 671 O O . LEU A 1 87 ? 3.017 -8.200 -29.109 1.00 78.06 87 LEU A O 1
ATOM 675 N N . ARG A 1 88 ? 1.201 -7.484 -28.029 1.00 70.81 88 ARG A N 1
ATOM 676 C CA . ARG A 1 88 ? 1.995 -6.735 -27.043 1.00 70.81 88 ARG A CA 1
ATOM 677 C C . ARG A 1 88 ? 2.891 -7.624 -26.181 1.00 70.81 88 ARG A C 1
ATOM 679 O O . ARG A 1 88 ? 4.073 -7.303 -26.089 1.00 70.81 88 ARG A O 1
ATOM 686 N N . PRO A 1 89 ? 2.391 -8.713 -25.568 1.00 76.56 89 PRO A N 1
ATOM 687 C CA . PRO A 1 89 ? 3.255 -9.659 -24.873 1.00 76.56 89 PRO A CA 1
ATOM 688 C C . PRO A 1 89 ? 4.323 -10.292 -25.765 1.00 76.56 89 PRO A C 1
ATOM 690 O O . PRO A 1 89 ? 5.434 -10.500 -25.298 1.00 76.56 89 PRO A O 1
ATOM 693 N N . LEU A 1 90 ? 4.011 -10.572 -27.036 1.00 84.50 90 LEU A N 1
ATOM 694 C CA . LEU A 1 90 ? 4.998 -11.050 -28.005 1.00 84.50 90 LEU A CA 1
ATOM 695 C C . LEU A 1 90 ? 6.079 -9.992 -28.249 1.00 84.50 90 LEU A C 1
ATOM 697 O O . LEU A 1 90 ? 7.262 -10.298 -28.190 1.00 84.50 90 LEU A O 1
ATOM 701 N N . SER A 1 91 ? 5.685 -8.744 -28.497 1.00 73.44 91 SER A N 1
ATOM 702 C CA . SER A 1 91 ? 6.606 -7.668 -28.848 1.00 73.44 91 SER A CA 1
ATOM 703 C C . SER A 1 91 ? 7.474 -7.232 -27.673 1.00 73.44 91 SER A C 1
ATOM 705 O O . SER A 1 91 ? 8.684 -7.135 -27.825 1.00 73.44 91 SER A O 1
ATOM 707 N N . TYR A 1 92 ? 6.877 -6.998 -26.504 1.00 66.31 92 TYR A N 1
ATOM 708 C CA . TYR A 1 92 ? 7.524 -6.331 -25.367 1.00 66.31 92 TYR A CA 1
ATOM 709 C C . TYR A 1 92 ? 7.777 -7.245 -24.163 1.00 66.31 92 TYR A C 1
ATOM 711 O O . TYR A 1 92 ? 8.421 -6.826 -23.202 1.00 66.31 92 TYR A O 1
ATOM 719 N N . GLY A 1 93 ? 7.299 -8.488 -24.214 1.00 72.06 93 GLY A N 1
ATOM 720 C CA . GLY A 1 93 ? 7.403 -9.440 -23.117 1.00 72.06 93 GLY A CA 1
ATOM 721 C C . GLY A 1 93 ? 6.390 -9.194 -22.001 1.00 72.06 93 GLY A C 1
ATOM 722 O O . GLY A 1 93 ? 5.486 -8.357 -22.100 1.00 72.06 93 GLY A O 1
ATOM 723 N N . ARG A 1 94 ? 6.537 -9.958 -20.919 1.00 68.19 94 ARG A N 1
ATOM 724 C CA . ARG A 1 94 ? 5.757 -9.839 -19.685 1.00 68.19 94 ARG A CA 1
ATOM 725 C C . ARG A 1 94 ? 6.700 -9.775 -18.495 1.00 68.19 94 ARG A C 1
ATOM 727 O O . ARG A 1 94 ? 7.391 -10.743 -18.180 1.00 68.19 94 ARG A O 1
ATOM 734 N N . GLU A 1 95 ? 6.690 -8.624 -17.838 1.00 60.88 95 GLU A N 1
ATOM 735 C CA . GLU A 1 95 ? 7.422 -8.392 -16.597 1.00 60.88 95 GLU A CA 1
ATOM 736 C C . GLU A 1 95 ? 7.048 -9.430 -15.529 1.00 60.88 95 GLU A C 1
ATOM 738 O O . GLU A 1 95 ? 5.893 -9.846 -15.444 1.00 60.88 95 GLU A O 1
ATOM 743 N N . GLY A 1 96 ? 8.041 -9.882 -14.758 1.00 59.41 96 GLY A N 1
ATOM 744 C CA . GLY A 1 96 ? 7.864 -10.932 -13.752 1.00 59.41 96 GLY A CA 1
ATOM 745 C C . GLY A 1 96 ? 7.744 -12.355 -14.312 1.00 59.41 96 GLY A C 1
ATOM 746 O O . GLY A 1 96 ? 7.537 -13.282 -13.539 1.00 59.41 96 GLY A O 1
ATOM 747 N N . THR A 1 97 ? 7.894 -12.563 -15.629 1.00 66.56 97 THR A N 1
ATOM 748 C CA . THR A 1 97 ? 7.834 -13.899 -16.251 1.00 66.56 97 THR A CA 1
ATOM 749 C C . THR A 1 97 ? 9.014 -14.152 -17.200 1.00 66.56 97 THR A C 1
ATOM 751 O O . THR A 1 97 ? 9.640 -13.195 -17.661 1.00 66.56 97 THR A O 1
ATOM 754 N N . PRO A 1 98 ? 9.279 -15.413 -17.589 1.00 68.25 98 PRO A N 1
ATOM 755 C CA . PRO A 1 98 ? 10.280 -15.735 -18.616 1.00 68.25 98 PRO A CA 1
ATOM 756 C C . PRO A 1 98 ? 9.919 -15.297 -20.047 1.00 68.25 98 PRO A C 1
ATOM 758 O O . PRO A 1 98 ? 10.740 -15.437 -20.954 1.00 68.25 98 PRO A O 1
ATOM 761 N N . MET A 1 99 ? 8.715 -14.759 -20.284 1.00 77.50 99 MET A N 1
ATOM 762 C CA . MET A 1 99 ? 8.303 -14.286 -21.607 1.00 77.50 99 MET A CA 1
ATOM 763 C C . MET A 1 99 ? 8.972 -12.944 -21.940 1.00 77.50 99 MET A C 1
ATOM 765 O O . MET A 1 99 ? 8.449 -11.878 -21.617 1.00 77.50 99 MET A O 1
ATOM 769 N N . GLY A 1 100 ? 10.133 -12.997 -22.596 1.00 69.38 100 GLY A N 1
ATOM 770 C CA . GLY A 1 100 ? 10.834 -11.820 -23.120 1.00 69.38 100 GLY A CA 1
ATOM 771 C C . GLY A 1 100 ? 10.122 -11.155 -24.306 1.00 69.38 100 GLY A C 1
ATOM 772 O O . GLY A 1 100 ? 9.184 -11.708 -24.875 1.00 69.38 100 GLY A O 1
ATOM 773 N N . GLY A 1 101 ? 10.568 -9.952 -24.678 1.00 74.50 101 GLY A N 1
ATOM 774 C CA . GLY A 1 101 ? 10.101 -9.264 -25.883 1.00 74.50 101 GLY A CA 1
ATOM 775 C C . GLY A 1 101 ? 10.816 -9.768 -27.135 1.00 74.50 101 GLY A C 1
ATOM 776 O O . GLY A 1 101 ? 12.042 -9.846 -27.158 1.00 74.50 101 GLY A O 1
ATOM 777 N N . TYR A 1 102 ? 10.047 -10.105 -28.168 1.00 77.81 102 TYR A N 1
ATOM 778 C CA . TYR A 1 102 ? 10.537 -10.651 -29.435 1.00 77.81 102 TYR A CA 1
ATOM 779 C C . TYR A 1 102 ? 10.540 -9.627 -30.574 1.00 77.81 102 TYR A C 1
ATOM 781 O O . TYR A 1 102 ? 11.035 -9.951 -31.648 1.00 77.81 102 TYR A O 1
ATOM 789 N N . LEU A 1 103 ? 10.058 -8.401 -30.344 1.00 67.12 103 LEU A N 1
ATOM 790 C CA . LEU A 1 103 ? 10.176 -7.316 -31.318 1.00 67.12 103 LEU A CA 1
ATOM 791 C C . LEU A 1 103 ? 11.616 -6.787 -31.368 1.00 67.12 103 LEU A C 1
ATOM 793 O O . LEU A 1 103 ? 12.240 -6.546 -30.332 1.00 67.12 103 LEU A O 1
ATOM 797 N N . ASP A 1 104 ? 12.121 -6.562 -32.571 1.00 56.25 104 ASP A N 1
ATOM 798 C CA . ASP A 1 104 ? 13.444 -6.012 -32.864 1.00 56.25 104 ASP A CA 1
ATOM 799 C C . ASP A 1 104 ? 13.713 -4.670 -32.171 1.00 56.25 104 ASP A C 1
ATOM 801 O O . ASP A 1 104 ? 14.795 -4.471 -31.615 1.00 56.25 104 ASP A O 1
ATOM 805 N N . GLU A 1 105 ? 12.707 -3.799 -32.075 1.00 51.56 105 GLU A N 1
ATOM 806 C CA . GLU A 1 105 ? 12.773 -2.521 -31.353 1.00 51.56 105 GLU A CA 1
ATOM 807 C C . GLU A 1 105 ? 13.141 -2.672 -29.865 1.00 51.56 105 GLU A C 1
ATOM 809 O O . GLU A 1 105 ? 13.672 -1.736 -29.260 1.00 51.56 105 GLU A O 1
ATOM 814 N N . VAL A 1 106 ? 12.894 -3.844 -29.266 1.00 45.00 106 VAL A N 1
ATOM 815 C CA . VAL A 1 106 ? 13.306 -4.170 -27.888 1.00 45.00 106 VAL A CA 1
ATOM 816 C C . VAL A 1 106 ? 14.372 -5.263 -27.801 1.00 45.00 106 VAL A C 1
ATOM 818 O O . VAL A 1 106 ? 14.663 -5.754 -26.710 1.00 45.00 106 VAL A O 1
ATOM 821 N N . GLY A 1 107 ? 15.015 -5.589 -28.926 1.00 42.28 107 GLY A N 1
ATOM 822 C CA . GLY A 1 107 ? 16.133 -6.531 -29.004 1.00 42.28 107 GLY A CA 1
ATOM 823 C C . GLY A 1 107 ? 15.738 -7.982 -29.281 1.00 42.28 107 GLY A C 1
ATOM 824 O O . GLY A 1 107 ? 16.570 -8.873 -29.113 1.00 42.28 107 GLY A O 1
ATOM 825 N N . GLY A 1 108 ? 14.492 -8.225 -29.684 1.00 56.16 108 GLY A N 1
ATOM 826 C CA . GLY A 1 108 ? 14.019 -9.527 -30.133 1.00 56.16 108 GLY A CA 1
ATOM 827 C C . GLY A 1 108 ? 14.300 -9.803 -31.619 1.00 56.16 108 GLY A C 1
ATOM 828 O O . GLY A 1 108 ? 14.792 -8.934 -32.334 1.00 56.16 108 GLY A O 1
ATOM 829 N N . PRO A 1 109 ? 14.043 -11.028 -32.103 1.00 71.56 109 PRO A N 1
ATOM 830 C CA . PRO A 1 109 ? 14.432 -11.433 -33.452 1.00 71.56 109 PRO A CA 1
ATOM 831 C C . PRO A 1 109 ? 13.401 -11.107 -34.544 1.00 71.56 109 PRO A C 1
ATOM 833 O O . PRO A 1 109 ? 13.680 -11.376 -35.708 1.00 71.56 109 PRO A O 1
ATOM 836 N N . LEU A 1 110 ? 12.220 -10.590 -34.191 1.00 71.31 110 LEU A N 1
ATOM 837 C CA . LEU A 1 110 ? 11.117 -10.357 -35.123 1.00 71.31 110 LEU A CA 1
ATOM 838 C C . LEU A 1 110 ? 10.987 -8.875 -35.449 1.00 71.31 110 LEU A C 1
ATOM 840 O O . LEU A 1 110 ? 10.882 -8.050 -34.545 1.00 71.31 110 LEU A O 1
ATOM 844 N N . THR A 1 111 ? 10.880 -8.541 -36.728 1.00 83.56 111 THR A N 1
ATOM 845 C CA . THR A 1 111 ? 10.389 -7.221 -37.144 1.00 83.56 111 THR A CA 1
ATOM 846 C C . THR A 1 111 ? 8.935 -7.017 -36.712 1.00 83.56 111 THR A C 1
ATOM 848 O O . THR A 1 111 ? 8.207 -7.972 -36.419 1.00 83.56 111 THR A O 1
ATOM 851 N N . LEU A 1 112 ? 8.464 -5.766 -36.711 1.00 75.31 112 LEU A N 1
ATOM 852 C CA . LEU A 1 112 ? 7.060 -5.469 -36.412 1.00 75.31 112 LEU A CA 1
ATOM 853 C C . LEU A 1 112 ? 6.099 -6.235 -37.335 1.00 75.31 112 LEU A C 1
ATOM 855 O O . LEU A 1 112 ? 5.115 -6.800 -36.856 1.00 75.31 112 LEU A O 1
ATOM 859 N N . ASP A 1 113 ? 6.405 -6.307 -38.631 1.00 85.50 113 ASP A N 1
ATOM 860 C CA . ASP A 1 113 ? 5.596 -7.041 -39.608 1.00 85.50 113 ASP A CA 1
ATOM 861 C C . ASP A 1 113 ? 5.572 -8.549 -39.313 1.00 85.50 113 ASP A C 1
ATOM 863 O O . ASP A 1 113 ? 4.506 -9.163 -39.352 1.00 85.50 113 ASP A O 1
ATOM 867 N N . GLU A 1 114 ? 6.704 -9.143 -38.929 1.00 90.94 114 GLU A N 1
ATOM 868 C CA . GLU A 1 114 ? 6.771 -10.560 -38.548 1.00 90.94 114 GLU A CA 1
ATOM 869 C C . GLU A 1 114 ? 6.043 -10.855 -37.233 1.00 90.94 114 GLU A C 1
ATOM 871 O O . GLU A 1 114 ? 5.426 -11.911 -37.102 1.00 90.94 114 GLU A O 1
ATOM 876 N N . ALA A 1 115 ? 6.062 -9.935 -36.264 1.00 83.50 115 ALA A N 1
ATOM 877 C CA . ALA A 1 115 ? 5.303 -10.072 -35.021 1.00 83.50 115 ALA A CA 1
ATOM 878 C C . ALA A 1 115 ? 3.783 -10.009 -35.270 1.00 83.50 115 ALA A C 1
ATOM 880 O O . ALA A 1 115 ? 3.008 -10.778 -34.684 1.00 83.50 115 ALA A O 1
ATOM 881 N N . TRP A 1 116 ? 3.347 -9.127 -36.176 1.00 85.44 116 TRP A N 1
ATOM 882 C CA . TRP A 1 116 ? 1.963 -9.069 -36.648 1.00 85.44 116 TRP A CA 1
ATOM 883 C C . TRP A 1 116 ? 1.565 -10.335 -37.401 1.00 85.44 116 TRP A C 1
ATOM 885 O O . TRP A 1 116 ? 0.522 -10.920 -37.101 1.00 85.44 116 TRP A O 1
ATOM 895 N N . ASP A 1 117 ? 2.396 -10.783 -38.341 1.00 94.50 117 ASP A N 1
ATOM 896 C CA . ASP A 1 117 ? 2.135 -11.989 -39.119 1.00 94.50 117 ASP A CA 1
ATOM 897 C C . ASP A 1 117 ? 2.103 -13.231 -38.211 1.00 94.50 117 ASP A C 1
ATOM 899 O O . ASP A 1 117 ? 1.188 -14.042 -38.332 1.00 94.50 117 ASP A O 1
ATOM 903 N N . LEU A 1 118 ? 2.986 -13.336 -37.211 1.00 94.62 118 LEU A N 1
ATOM 904 C CA . LEU A 1 118 ? 2.940 -14.397 -36.200 1.00 94.62 118 LEU A CA 1
ATOM 905 C C . LEU A 1 118 ? 1.649 -14.359 -35.370 1.00 94.62 118 LEU A C 1
ATOM 907 O O . LEU A 1 118 ? 1.015 -15.393 -35.159 1.00 94.62 118 LEU A O 1
ATOM 911 N N . THR A 1 119 ? 1.209 -13.173 -34.947 1.00 91.81 119 THR A N 1
ATOM 912 C CA . THR A 1 119 ? -0.045 -13.012 -34.191 1.00 91.81 119 THR A CA 1
ATOM 913 C C . THR A 1 119 ? -1.263 -13.457 -35.007 1.00 91.81 119 THR A C 1
ATOM 915 O O . THR A 1 119 ? -2.145 -14.148 -34.492 1.00 91.81 119 THR A O 1
ATOM 918 N N . TYR A 1 120 ? -1.319 -13.096 -36.291 1.00 92.62 120 TYR A N 1
ATOM 919 C CA . TYR A 1 120 ? -2.397 -13.529 -37.178 1.00 92.62 120 TYR A CA 1
ATOM 920 C C . TYR A 1 120 ? -2.306 -15.011 -37.528 1.00 92.62 120 TYR A C 1
ATOM 922 O O . TYR A 1 120 ? -3.336 -15.672 -37.627 1.00 92.62 120 TYR A O 1
ATOM 930 N N . TRP A 1 121 ? -1.101 -15.554 -37.682 1.00 95.31 121 TRP A N 1
ATOM 931 C CA . TRP A 1 121 ? -0.910 -16.980 -37.909 1.00 95.31 121 TRP A CA 1
ATOM 932 C C . TRP A 1 121 ? -1.451 -17.790 -36.727 1.00 95.31 121 TRP A C 1
ATOM 934 O O . TRP A 1 121 ? -2.272 -18.679 -36.935 1.00 95.31 121 TRP A O 1
ATOM 944 N N . LEU A 1 122 ? -1.118 -17.405 -35.489 1.00 94.12 122 LEU A N 1
ATOM 945 C CA . LEU A 1 122 ? -1.666 -18.025 -34.278 1.00 94.12 122 LEU A CA 1
ATOM 946 C C . LEU A 1 122 ? -3.204 -17.985 -34.241 1.00 94.12 122 LEU A C 1
ATOM 948 O O . LEU A 1 122 ? -3.832 -18.981 -33.882 1.00 94.12 122 LEU A O 1
ATOM 952 N N . PHE A 1 123 ? -3.808 -16.866 -34.661 1.00 93.00 123 PHE A N 1
ATOM 953 C CA . PHE A 1 123 ? -5.261 -16.752 -34.800 1.00 93.00 123 PHE A CA 1
ATOM 954 C C . PHE A 1 123 ? -5.821 -17.785 -35.781 1.00 93.00 123 PHE A C 1
ATOM 956 O O . PHE A 1 123 ? -6.700 -18.564 -35.413 1.00 93.00 123 PHE A O 1
ATOM 963 N N . TRP A 1 124 ? -5.314 -17.819 -37.014 1.00 92.88 124 TRP A N 1
ATOM 964 C CA . TRP A 1 124 ? -5.832 -18.714 -38.052 1.00 92.88 124 TRP A CA 1
ATOM 965 C C . TRP A 1 124 ? -5.648 -20.186 -37.680 1.00 92.88 124 TRP A C 1
ATOM 967 O O . TRP A 1 124 ? -6.553 -20.995 -37.872 1.00 92.88 124 TRP A O 1
ATOM 977 N N . GLU A 1 125 ? -4.524 -20.510 -37.052 1.00 93.44 125 GLU A N 1
ATOM 978 C CA . GLU A 1 125 ? -4.202 -21.848 -36.571 1.00 93.44 125 GLU A CA 1
ATOM 979 C C . GLU A 1 125 ? -5.000 -22.285 -35.331 1.00 93.44 125 GLU A C 1
ATOM 981 O O . GLU A 1 125 ? -4.925 -23.448 -34.929 1.00 93.44 125 GLU A O 1
ATOM 986 N N . SER A 1 126 ? -5.714 -21.374 -34.665 1.00 90.81 126 SER A N 1
ATOM 987 C CA . SER A 1 126 ? -6.650 -21.725 -33.586 1.00 90.81 126 SER A CA 1
ATOM 988 C C . SER A 1 126 ? -8.012 -22.188 -34.124 1.00 90.81 126 SER A C 1
ATOM 990 O O . SER A 1 126 ? -8.749 -22.897 -33.437 1.00 90.81 126 SER A O 1
ATOM 992 N N . GLY A 1 127 ? -8.356 -21.792 -35.357 1.00 90.31 127 GLY A N 1
ATOM 993 C CA . GLY A 1 127 ? -9.686 -21.987 -35.935 1.00 90.31 127 GLY A CA 1
ATOM 994 C C . GLY A 1 127 ? -10.788 -21.141 -35.284 1.00 90.31 127 GLY A C 1
ATOM 995 O O . GLY A 1 127 ? -11.963 -21.406 -35.520 1.00 90.31 127 GLY A O 1
ATOM 996 N N . ALA A 1 128 ? -10.427 -20.154 -34.459 1.00 90.12 128 ALA A N 1
ATOM 997 C CA . ALA A 1 128 ? -11.371 -19.271 -33.785 1.00 90.12 128 ALA A CA 1
ATOM 998 C C . ALA A 1 128 ? -12.079 -18.310 -34.752 1.00 90.12 128 ALA A C 1
ATOM 1000 O O . ALA A 1 128 ? -11.527 -17.876 -35.766 1.00 90.12 128 ALA A O 1
ATOM 1001 N N . GLU A 1 129 ? -13.287 -17.894 -34.379 1.00 90.38 129 GLU A N 1
ATOM 1002 C CA . GLU A 1 129 ? -14.000 -16.796 -35.027 1.00 90.38 129 GLU A CA 1
ATOM 1003 C C . GLU A 1 129 ? -14.142 -15.634 -34.045 1.00 90.38 129 GLU A C 1
ATOM 1005 O O . GLU A 1 129 ? -14.598 -15.817 -32.921 1.00 90.38 129 GLU A O 1
ATOM 1010 N N . ARG A 1 130 ? -13.741 -14.424 -34.451 1.00 88.88 130 ARG A N 1
ATOM 1011 C CA . ARG A 1 130 ? -13.706 -13.275 -33.535 1.00 88.88 130 ARG A CA 1
ATOM 1012 C C . ARG A 1 130 ? -15.096 -12.958 -32.998 1.00 88.88 130 ARG A C 1
ATOM 1014 O O . ARG A 1 130 ? -16.064 -12.898 -33.760 1.00 88.88 130 ARG A O 1
ATOM 1021 N N . VAL A 1 131 ? -15.160 -12.670 -31.705 1.00 90.38 131 VAL A N 1
ATOM 1022 C CA . VAL A 1 131 ? -16.346 -12.112 -31.064 1.00 90.38 131 VAL A CA 1
ATOM 1023 C C . VAL A 1 131 ? -16.189 -10.609 -30.900 1.00 90.38 131 VAL A C 1
ATOM 1025 O O . VAL A 1 131 ? -15.111 -10.089 -30.611 1.00 90.38 131 VAL A O 1
ATOM 1028 N N . LYS A 1 132 ? -17.291 -9.895 -31.081 1.00 87.00 132 LYS A N 1
ATOM 1029 C CA . LYS A 1 132 ? -17.372 -8.463 -30.850 1.00 87.00 132 LYS A CA 1
ATOM 1030 C C . LYS A 1 132 ? -17.574 -8.226 -29.357 1.00 87.00 132 LYS A C 1
ATOM 1032 O O . LYS A 1 132 ? -18.639 -8.506 -28.809 1.00 87.00 132 LYS A O 1
ATOM 1037 N N . LEU A 1 133 ? -16.539 -7.703 -28.712 1.00 85.75 133 LEU A N 1
ATOM 1038 C CA . LEU A 1 133 ? -16.565 -7.356 -27.293 1.00 85.75 133 LEU A CA 1
ATOM 1039 C C . LEU A 1 133 ? -17.052 -5.921 -27.083 1.00 85.75 133 LEU A C 1
ATOM 1041 O O . LEU A 1 133 ? -16.664 -5.017 -27.829 1.00 85.75 133 LEU A O 1
ATOM 1045 N N . SER A 1 134 ? -17.853 -5.723 -26.035 1.00 81.62 134 SER A N 1
ATOM 1046 C CA . SER A 1 134 ? -18.259 -4.395 -25.574 1.00 81.62 134 SER A CA 1
ATOM 1047 C C . SER A 1 134 ? -17.044 -3.548 -25.193 1.00 81.62 134 SER A C 1
ATOM 1049 O O . SER A 1 134 ? -16.042 -4.068 -24.697 1.00 81.62 134 SER A O 1
ATOM 1051 N N . GLU A 1 135 ? -17.136 -2.244 -25.442 1.00 70.44 135 GLU A N 1
ATOM 1052 C CA . GLU A 1 135 ? -16.174 -1.256 -24.936 1.00 70.44 135 GLU A CA 1
ATOM 1053 C C . GLU A 1 135 ? -16.618 -0.656 -23.603 1.00 70.44 135 GLU A C 1
ATOM 1055 O O . GLU A 1 135 ? -15.807 -0.042 -22.915 1.00 70.44 135 GLU A O 1
ATOM 1060 N N . ASP A 1 136 ? -17.886 -0.854 -23.240 1.00 75.00 136 ASP A N 1
ATOM 1061 C CA . 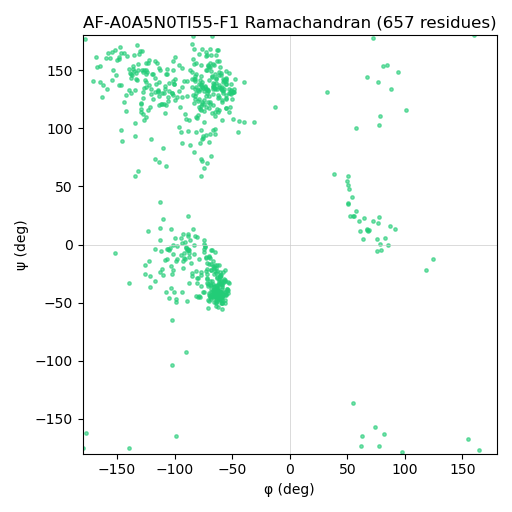ASP A 1 136 ? -18.419 -0.391 -21.970 1.00 75.00 136 ASP A CA 1
ATOM 1062 C C . ASP A 1 136 ? -17.778 -1.170 -20.812 1.00 75.00 136 ASP A C 1
ATOM 1064 O O . ASP A 1 136 ? -17.544 -2.382 -20.940 1.00 75.00 136 ASP A O 1
ATOM 1068 N N . PRO A 1 137 ? -17.523 -0.509 -19.669 1.00 72.19 137 PRO A N 1
ATOM 1069 C CA . PRO A 1 137 ? -17.119 -1.195 -18.452 1.00 72.19 137 PRO A CA 1
ATOM 1070 C C . PRO A 1 137 ? -18.133 -2.268 -18.054 1.00 72.19 137 PRO A C 1
ATOM 1072 O O . PRO A 1 137 ? -19.336 -2.115 -18.284 1.00 72.19 137 PRO A O 1
ATOM 1075 N N . VAL A 1 138 ? -17.661 -3.335 -17.413 1.00 81.56 138 VAL A N 1
ATOM 1076 C CA . VAL A 1 138 ? -18.542 -4.358 -16.834 1.00 81.56 138 VAL A CA 1
ATOM 1077 C C . VAL A 1 138 ? -18.856 -3.939 -15.396 1.00 81.56 138 VAL A C 1
ATOM 1079 O O . VAL A 1 138 ? -17.966 -3.994 -14.546 1.00 81.56 138 VAL A O 1
ATOM 1082 N N . PRO A 1 139 ? -20.089 -3.490 -15.090 1.00 76.88 139 PRO A N 1
ATOM 1083 C CA . PRO A 1 139 ? -20.438 -3.074 -13.740 1.00 76.88 139 PRO A CA 1
ATOM 1084 C C . PRO A 1 139 ? -20.518 -4.291 -12.815 1.00 76.88 139 PRO A C 1
ATOM 1086 O O . PRO A 1 139 ? -21.172 -5.279 -13.138 1.00 76.88 139 PRO A O 1
ATOM 1089 N N . GLY A 1 140 ? -19.904 -4.192 -11.641 1.00 78.50 140 GLY A N 1
ATOM 1090 C CA . GLY A 1 140 ? -19.920 -5.243 -10.630 1.00 78.50 140 GLY A CA 1
ATOM 1091 C C . GLY A 1 140 ? -19.585 -4.701 -9.242 1.00 78.50 140 GLY A C 1
ATOM 1092 O O . GLY A 1 140 ? -19.016 -3.619 -9.099 1.00 78.50 140 GLY A O 1
ATOM 1093 N N . ASP A 1 141 ? -19.956 -5.455 -8.215 1.00 78.12 141 ASP A N 1
ATOM 1094 C CA . ASP A 1 141 ? -19.592 -5.223 -6.819 1.00 78.12 141 ASP A CA 1
ATOM 1095 C C . ASP A 1 141 ? -18.172 -5.756 -6.570 1.00 78.12 141 ASP A C 1
ATOM 1097 O O . ASP A 1 141 ? -17.938 -6.967 -6.551 1.00 78.12 141 ASP A O 1
ATOM 1101 N N . ILE A 1 142 ? -17.222 -4.838 -6.389 1.00 76.38 142 ILE A N 1
ATOM 1102 C CA . ILE A 1 142 ? -15.796 -5.136 -6.200 1.00 76.38 142 ILE A CA 1
ATOM 1103 C C . ILE A 1 142 ? -15.564 -5.980 -4.941 1.00 76.38 142 ILE A C 1
ATOM 1105 O O . ILE A 1 142 ? -14.774 -6.923 -4.976 1.00 76.38 142 ILE A O 1
ATOM 1109 N N . THR A 1 143 ? -16.263 -5.693 -3.839 1.00 70.38 143 THR A N 1
ATOM 1110 C CA . THR A 1 143 ? -16.101 -6.413 -2.566 1.00 70.38 143 THR A CA 1
ATOM 1111 C C . THR A 1 143 ? -16.559 -7.859 -2.704 1.00 70.38 143 THR A C 1
ATOM 1113 O O . THR A 1 143 ? -15.861 -8.791 -2.290 1.00 70.38 143 THR A O 1
ATOM 1116 N N . ARG A 1 144 ? -17.712 -8.072 -3.346 1.00 77.75 144 ARG A N 1
ATOM 1117 C CA . ARG A 1 144 ? -18.195 -9.419 -3.662 1.00 77.75 144 ARG A CA 1
ATOM 1118 C C . ARG A 1 144 ? -17.281 -10.119 -4.670 1.00 77.75 144 ARG A C 1
ATOM 1120 O O . ARG A 1 144 ? -17.010 -11.308 -4.519 1.00 77.75 144 ARG A O 1
ATOM 1127 N N . GLY A 1 145 ? -16.761 -9.379 -5.645 1.00 84.50 145 GLY A N 1
ATOM 1128 C CA . GLY A 1 145 ? -15.793 -9.857 -6.629 1.00 84.50 145 GLY A CA 1
ATOM 1129 C C . GLY A 1 145 ? -14.511 -10.374 -5.991 1.00 84.50 145 GLY A C 1
ATOM 1130 O O . GLY A 1 145 ? -14.084 -11.480 -6.309 1.00 84.50 145 GLY A O 1
ATOM 1131 N N . ALA A 1 146 ? -13.955 -9.638 -5.027 1.00 80.56 146 ALA A N 1
ATOM 1132 C CA . ALA A 1 146 ? -12.772 -10.037 -4.267 1.00 80.56 146 ALA A CA 1
ATOM 1133 C C . ALA A 1 146 ? -12.998 -11.347 -3.492 1.00 80.56 146 ALA A C 1
ATOM 1135 O O . ALA A 1 146 ? -12.130 -12.219 -3.448 1.00 80.56 146 ALA A O 1
ATOM 1136 N N . ALA A 1 147 ? -14.182 -11.523 -2.894 1.00 81.19 147 ALA A N 1
ATOM 1137 C CA . ALA A 1 147 ? -14.527 -12.754 -2.186 1.00 81.19 147 ALA A CA 1
ATOM 1138 C C . ALA A 1 147 ? -14.588 -13.968 -3.129 1.00 81.19 147 ALA A C 1
ATOM 1140 O O . ALA A 1 147 ? -14.003 -15.005 -2.818 1.00 81.19 147 ALA A O 1
ATOM 1141 N N . VAL A 1 148 ? -15.243 -13.827 -4.286 1.00 89.94 148 VAL A N 1
ATOM 1142 C CA . VAL A 1 148 ? -15.333 -14.888 -5.306 1.00 89.94 148 VAL A CA 1
ATOM 1143 C C . VAL A 1 148 ? -13.954 -15.172 -5.917 1.00 89.94 148 VAL A C 1
ATOM 1145 O O . VAL A 1 148 ? -13.579 -16.333 -6.074 1.00 89.94 148 VAL A O 1
ATOM 1148 N N . TYR A 1 149 ? -13.157 -14.134 -6.182 1.00 93.44 149 TYR A N 1
ATOM 1149 C CA . TYR A 1 149 ? -11.792 -14.258 -6.693 1.00 93.44 149 TYR A CA 1
ATOM 1150 C C . TYR A 1 149 ? -10.895 -15.068 -5.749 1.00 93.44 149 TYR A C 1
ATOM 1152 O O . TYR A 1 149 ? -10.230 -16.009 -6.184 1.00 93.44 149 TYR A O 1
ATOM 1160 N N . ARG A 1 150 ? -10.919 -14.770 -4.443 1.00 90.12 150 ARG A N 1
ATOM 1161 C CA . ARG A 1 150 ? -10.142 -15.527 -3.447 1.00 90.12 150 ARG A CA 1
ATOM 1162 C C . ARG A 1 150 ? -10.522 -17.006 -3.393 1.00 90.12 150 ARG A C 1
ATOM 1164 O O . ARG A 1 150 ? -9.659 -17.833 -3.145 1.00 90.12 150 ARG A O 1
ATOM 1171 N N . GLN A 1 151 ? -11.792 -17.338 -3.624 1.00 89.88 151 GLN A N 1
ATOM 1172 C CA . GLN A 1 151 ? -12.279 -18.720 -3.560 1.00 89.88 151 GLN A CA 1
ATOM 1173 C C . GLN A 1 151 ? -11.970 -19.543 -4.815 1.00 89.88 151 GLN A C 1
ATOM 1175 O O . GLN A 1 151 ? -11.882 -20.765 -4.724 1.00 89.88 151 GLN A O 1
ATOM 1180 N N . HIS A 1 152 ? -11.861 -18.901 -5.983 1.00 93.62 152 HIS A N 1
ATOM 1181 C CA . HIS A 1 152 ? -11.837 -19.610 -7.269 1.00 93.62 152 HIS A CA 1
ATOM 1182 C C . HIS A 1 152 ? -10.638 -19.290 -8.167 1.00 93.62 152 HIS A C 1
ATOM 1184 O O . HIS A 1 152 ? -10.381 -20.039 -9.108 1.00 93.62 152 HIS A O 1
ATOM 1190 N N . CYS A 1 153 ? -9.929 -18.186 -7.926 1.00 94.81 153 CYS A N 1
ATOM 1191 C CA . CYS A 1 153 ? -8.922 -17.651 -8.847 1.00 94.81 153 CYS A CA 1
ATOM 1192 C C . CYS A 1 153 ? -7.528 -17.548 -8.211 1.00 94.81 153 CYS A C 1
ATOM 1194 O O . CYS A 1 153 ? -6.529 -17.792 -8.893 1.00 94.81 153 CYS A O 1
ATOM 1196 N N . ALA A 1 154 ? -7.461 -17.204 -6.921 1.00 91.06 154 ALA A N 1
ATOM 1197 C CA . ALA A 1 154 ? -6.212 -16.882 -6.227 1.00 91.06 154 ALA A CA 1
ATOM 1198 C C . ALA A 1 154 ? -5.192 -18.035 -6.191 1.00 91.06 154 ALA A C 1
ATOM 1200 O O . ALA A 1 154 ? -3.995 -17.779 -6.282 1.00 91.06 154 ALA A O 1
ATOM 1201 N N . ASP A 1 155 ? -5.640 -19.294 -6.156 1.00 89.50 155 ASP A N 1
ATOM 1202 C CA . ASP A 1 155 ? -4.749 -20.467 -6.118 1.00 89.50 155 ASP A CA 1
ATOM 1203 C C . ASP A 1 155 ? -3.774 -20.529 -7.307 1.00 89.50 155 ASP A C 1
ATOM 1205 O O . ASP A 1 155 ? -2.651 -21.020 -7.183 1.00 89.50 155 ASP A O 1
ATOM 1209 N N . CYS A 1 156 ? -4.192 -20.026 -8.474 1.00 86.88 156 CYS A N 1
ATOM 1210 C CA . CYS A 1 156 ? -3.356 -20.003 -9.673 1.00 86.88 156 CYS A CA 1
ATOM 1211 C C . CYS A 1 156 ? -2.859 -18.597 -10.015 1.00 86.88 156 CYS A C 1
ATOM 1213 O O . CYS A 1 156 ? -1.702 -18.427 -10.416 1.00 86.88 156 CYS A O 1
ATOM 1215 N N . HIS A 1 157 ? -3.725 -17.592 -9.876 1.00 89.00 157 HIS A N 1
ATOM 1216 C CA . HIS A 1 157 ? -3.437 -16.213 -10.267 1.00 89.00 157 HIS A CA 1
ATOM 1217 C C . HIS A 1 157 ? -2.815 -15.364 -9.152 1.00 89.00 157 HIS A C 1
ATOM 1219 O O . HIS A 1 157 ? -2.440 -14.227 -9.423 1.00 89.00 157 HIS A O 1
ATOM 1225 N N . GLY A 1 158 ? -2.647 -15.909 -7.946 1.00 81.88 158 GLY A N 1
ATOM 1226 C CA . GLY A 1 158 ? -2.122 -15.185 -6.790 1.00 81.88 158 GLY A CA 1
ATOM 1227 C C . GLY A 1 158 ? -3.202 -14.406 -6.046 1.00 81.88 158 GLY A C 1
ATOM 1228 O O . GLY A 1 158 ? -4.237 -14.049 -6.625 1.00 81.88 158 GLY A O 1
ATOM 1229 N N . VAL A 1 159 ? -2.972 -14.175 -4.753 1.00 81.06 159 VAL A N 1
ATOM 1230 C CA . VAL A 1 159 ? -3.937 -13.508 -3.860 1.00 81.06 159 VAL A CA 1
ATOM 1231 C C . VAL A 1 159 ? -4.146 -12.055 -4.278 1.00 81.06 159 VAL A C 1
ATOM 1233 O O . VAL A 1 159 ? -5.285 -11.588 -4.272 1.00 81.06 159 VAL A O 1
ATOM 1236 N N . ASP A 1 160 ? -3.083 -11.403 -4.744 1.00 77.38 160 ASP A N 1
ATOM 1237 C CA . ASP A 1 160 ? -3.066 -10.019 -5.219 1.00 77.38 160 ASP A CA 1
ATOM 1238 C C . ASP A 1 160 ? -3.128 -9.931 -6.756 1.00 77.38 160 ASP A C 1
ATOM 1240 O O . ASP A 1 160 ? -3.008 -8.852 -7.336 1.00 77.38 160 ASP A O 1
ATOM 1244 N N . GLY A 1 161 ? -3.308 -11.061 -7.450 1.00 78.88 161 GLY A N 1
ATOM 1245 C CA . GLY A 1 161 ? -3.268 -11.127 -8.913 1.00 78.88 161 GLY A CA 1
ATOM 1246 C C . GLY A 1 161 ? -1.853 -11.083 -9.496 1.00 78.88 161 GLY A C 1
ATOM 1247 O O . GLY A 1 161 ? -1.686 -10.783 -10.680 1.00 78.88 161 GLY A O 1
ATOM 1248 N N . GLU A 1 162 ? -0.834 -11.371 -8.694 1.00 76.19 162 GLU A N 1
ATOM 1249 C CA . GLU A 1 162 ? 0.588 -11.354 -9.037 1.00 76.19 162 GLU A CA 1
ATOM 1250 C C . GLU A 1 162 ? 1.019 -12.484 -9.989 1.00 76.19 162 GLU A C 1
ATOM 1252 O O . GLU A 1 162 ? 2.052 -12.371 -10.645 1.00 76.19 162 GLU A O 1
ATOM 1257 N N . GLY A 1 163 ? 0.196 -13.526 -10.132 1.00 74.06 163 GLY A N 1
ATOM 1258 C CA . GLY A 1 163 ? 0.437 -14.685 -10.988 1.00 74.06 163 GLY A CA 1
ATOM 1259 C C . GLY A 1 163 ? 1.409 -15.688 -10.363 1.00 74.06 163 GLY A C 1
ATOM 1260 O O . GLY A 1 163 ? 2.604 -15.429 -10.279 1.00 74.06 163 GLY A O 1
ATOM 1261 N N . VAL A 1 164 ? 0.905 -16.863 -9.965 1.00 75.88 164 VAL A N 1
ATOM 1262 C CA . VAL A 1 164 ? 1.721 -17.931 -9.352 1.00 75.88 164 VAL A CA 1
ATOM 1263 C C . VAL A 1 164 ? 2.014 -19.028 -10.372 1.00 75.88 164 VAL A C 1
ATOM 1265 O O . VAL A 1 164 ? 3.152 -19.245 -10.774 1.00 75.88 164 VAL A O 1
ATOM 1268 N N . THR A 1 165 ? 0.963 -19.713 -10.824 1.00 75.50 165 THR A N 1
ATOM 1269 C CA . THR A 1 165 ? 1.026 -20.753 -11.870 1.00 75.50 165 THR A CA 1
ATOM 1270 C C . THR A 1 165 ? 0.220 -20.376 -13.114 1.00 75.50 165 THR A C 1
ATOM 1272 O O . THR A 1 165 ? 0.246 -21.093 -14.117 1.00 75.50 165 THR A O 1
ATOM 1275 N N . ALA A 1 166 ? -0.477 -19.239 -13.063 1.00 80.81 166 ALA A N 1
ATOM 1276 C CA . ALA A 1 166 ? -1.245 -18.642 -14.147 1.00 80.81 166 ALA A CA 1
ATOM 1277 C C . ALA A 1 166 ? -0.845 -17.162 -14.347 1.00 80.81 166 ALA A C 1
ATOM 1279 O O . ALA A 1 166 ? -0.159 -16.593 -13.498 1.00 80.81 166 ALA A O 1
ATOM 1280 N N . PRO A 1 167 ? -1.234 -16.516 -15.467 1.00 81.31 167 PRO A N 1
ATOM 1281 C CA . PRO A 1 167 ? -0.822 -15.143 -15.763 1.00 81.31 167 PRO A CA 1
ATOM 1282 C C . PRO A 1 167 ? -1.185 -14.135 -14.663 1.00 81.31 167 PRO A C 1
ATOM 1284 O O . PRO A 1 167 ? -2.293 -14.184 -14.133 1.00 81.31 167 PRO A O 1
ATOM 1287 N N . ALA A 1 168 ? -0.292 -13.178 -14.399 1.00 80.19 168 ALA A N 1
ATOM 1288 C CA . ALA A 1 168 ? -0.539 -12.064 -13.486 1.00 80.19 168 ALA A CA 1
ATOM 1289 C C . ALA A 1 168 ? -1.712 -11.193 -13.972 1.00 80.19 168 ALA A C 1
ATOM 1291 O O . ALA A 1 168 ? -1.638 -10.571 -15.037 1.00 80.19 168 ALA A O 1
ATOM 1292 N N . LEU A 1 169 ? -2.795 -11.158 -13.196 1.00 87.56 169 LEU A N 1
ATOM 1293 C CA . LEU A 1 169 ? -4.011 -10.398 -13.492 1.00 87.56 169 LEU A CA 1
ATOM 1294 C C . LEU A 1 169 ? -3.917 -8.937 -13.041 1.00 87.56 169 LEU A C 1
ATOM 1296 O O . LEU A 1 169 ? -4.539 -8.087 -13.668 1.00 87.56 169 LEU A O 1
ATOM 1300 N N . ALA A 1 170 ? -3.077 -8.631 -12.049 1.00 80.50 170 ALA A N 1
ATOM 1301 C CA . ALA A 1 170 ? -2.761 -7.268 -11.619 1.00 80.50 170 ALA A CA 1
ATOM 1302 C C . ALA A 1 170 ? -1.716 -6.574 -12.513 1.00 80.50 170 ALA A C 1
ATOM 1304 O O . ALA A 1 170 ? -1.254 -5.478 -12.203 1.00 80.50 170 ALA A O 1
ATOM 1305 N N . ASN A 1 171 ? -1.307 -7.198 -13.628 1.00 73.44 171 ASN A N 1
ATOM 1306 C CA . ASN A 1 171 ? -0.317 -6.615 -14.526 1.00 73.44 171 ASN A CA 1
ATOM 1307 C C . ASN A 1 171 ? -0.852 -5.297 -15.134 1.00 73.44 171 ASN A C 1
ATOM 1309 O O . ASN A 1 171 ? -1.807 -5.341 -15.920 1.00 73.44 171 ASN A O 1
ATOM 1313 N N . PRO A 1 172 ? -0.223 -4.134 -14.864 1.00 64.06 172 PRO A N 1
ATOM 1314 C CA . PRO A 1 172 ? -0.765 -2.840 -15.286 1.00 64.06 172 PRO A CA 1
ATOM 1315 C C . PRO A 1 172 ? -0.876 -2.699 -16.806 1.00 64.06 172 PRO A C 1
ATOM 1317 O O . PRO A 1 172 ? -1.831 -2.120 -17.319 1.00 64.06 172 PRO A O 1
ATOM 1320 N N . SER A 1 173 ? 0.068 -3.281 -17.553 1.00 60.06 173 SER A N 1
ATOM 1321 C CA . SER A 1 173 ? 0.012 -3.297 -19.016 1.00 60.06 173 SER A CA 1
ATOM 1322 C C . SER A 1 173 ? -1.157 -4.151 -19.508 1.00 60.06 173 SER A C 1
ATOM 1324 O O . SER A 1 173 ? -1.905 -3.720 -20.383 1.00 60.06 173 SER A O 1
ATOM 1326 N N . ALA A 1 174 ? -1.376 -5.336 -18.935 1.00 70.31 174 ALA A N 1
ATOM 1327 C CA . ALA A 1 174 ? -2.508 -6.178 -19.307 1.00 70.31 174 ALA A CA 1
ATOM 1328 C C . ALA A 1 174 ? -3.845 -5.487 -19.004 1.00 70.31 174 ALA A C 1
ATOM 1330 O O . ALA A 1 174 ? -4.731 -5.483 -19.861 1.00 70.31 174 ALA A O 1
ATOM 1331 N N . LEU A 1 175 ? -3.980 -4.861 -17.837 1.00 74.44 175 LEU A N 1
ATOM 1332 C CA . LEU A 1 175 ? -5.197 -4.150 -17.462 1.00 74.44 175 LEU A CA 1
ATOM 1333 C C . LEU A 1 175 ? -5.422 -2.918 -18.349 1.00 74.44 175 LEU A C 1
ATOM 1335 O O . LEU A 1 175 ? -6.521 -2.745 -18.864 1.00 74.44 175 LEU A O 1
ATOM 1339 N N . ALA A 1 176 ? -4.396 -2.126 -18.652 1.00 60.25 176 ALA A N 1
ATOM 1340 C CA . ALA A 1 176 ? -4.554 -0.951 -19.512 1.00 60.25 176 ALA A CA 1
ATOM 1341 C C . ALA A 1 176 ? -4.995 -1.279 -20.957 1.00 60.25 176 ALA A C 1
ATOM 1343 O O . ALA A 1 176 ? -5.621 -0.447 -21.608 1.00 60.25 176 ALA A O 1
ATOM 1344 N N . HIS A 1 177 ? -4.663 -2.466 -21.480 1.00 60.91 177 HIS A N 1
ATOM 1345 C CA . HIS A 1 177 ? -4.899 -2.808 -22.894 1.00 60.91 177 HIS A CA 1
ATOM 1346 C C . HIS A 1 177 ? -6.112 -3.699 -23.138 1.00 60.91 177 HIS A C 1
ATOM 1348 O O . HIS A 1 177 ? -6.650 -3.703 -24.247 1.00 60.91 177 HIS A O 1
ATOM 1354 N N . ASN A 1 178 ? -6.520 -4.486 -22.146 1.00 72.88 178 ASN A N 1
ATOM 1355 C CA . ASN A 1 178 ? -7.637 -5.404 -22.299 1.00 72.88 178 ASN A CA 1
ATOM 1356 C C . ASN A 1 178 ? -8.936 -4.753 -21.827 1.00 72.88 178 ASN A C 1
ATOM 1358 O O . ASN A 1 178 ? -8.982 -4.160 -20.753 1.00 72.88 178 ASN A O 1
ATOM 1362 N N . LYS A 1 179 ? -10.003 -4.914 -22.615 1.00 81.06 179 LYS A N 1
ATOM 1363 C CA . LYS A 1 179 ? -11.366 -4.477 -22.273 1.00 81.06 179 LYS A CA 1
ATOM 1364 C C . LYS A 1 179 ? -11.909 -5.279 -21.083 1.00 81.06 179 LYS A C 1
ATOM 1366 O O . LYS A 1 179 ? -11.532 -6.436 -20.908 1.00 81.06 179 LYS A O 1
ATOM 1371 N N . ASP A 1 180 ? -12.841 -4.726 -20.313 1.00 84.56 180 ASP A N 1
ATOM 1372 C CA . ASP A 1 180 ? -13.518 -5.475 -19.235 1.00 84.56 180 ASP A CA 1
ATOM 1373 C C . ASP A 1 180 ? -14.211 -6.716 -19.790 1.00 84.56 180 ASP A C 1
ATOM 1375 O O . ASP A 1 180 ? -14.063 -7.815 -19.264 1.00 84.56 180 ASP A O 1
ATOM 1379 N N . GLU A 1 181 ? -14.881 -6.564 -20.931 1.00 88.50 181 GLU A N 1
ATOM 1380 C CA . GLU A 1 181 ? -15.562 -7.668 -21.598 1.00 88.50 181 GLU A CA 1
ATOM 1381 C C . GLU A 1 181 ? -14.576 -8.753 -22.087 1.00 88.50 181 GLU A C 1
ATOM 1383 O O . GLU A 1 181 ? -14.962 -9.911 -22.198 1.00 88.50 181 GLU A O 1
ATOM 1388 N N . PHE A 1 182 ? -13.287 -8.443 -22.302 1.00 88.62 182 PHE A N 1
ATOM 1389 C CA . PHE A 1 182 ? -12.265 -9.473 -22.562 1.00 88.62 182 PHE A CA 1
ATOM 1390 C C . PHE A 1 182 ? -11.997 -10.328 -21.319 1.00 88.62 182 PHE A C 1
ATOM 1392 O O . PHE A 1 182 ? -11.926 -11.555 -21.421 1.00 88.62 182 PHE A O 1
ATOM 1399 N N . ILE A 1 183 ? -11.852 -9.683 -20.157 1.00 91.81 183 ILE A N 1
ATOM 1400 C CA . ILE A 1 183 ? -11.621 -10.349 -18.867 1.00 91.81 183 ILE A CA 1
ATOM 1401 C C . ILE A 1 183 ? -12.841 -11.205 -18.522 1.00 91.81 183 ILE A C 1
ATOM 1403 O O . ILE A 1 183 ? -12.715 -12.403 -18.271 1.00 91.81 183 ILE A O 1
ATOM 1407 N N . ARG A 1 184 ? -14.031 -10.613 -18.622 1.00 93.88 184 ARG A N 1
ATOM 1408 C CA . ARG A 1 184 ? -15.312 -11.279 -18.398 1.00 93.88 184 ARG A CA 1
ATOM 1409 C C . ARG A 1 184 ? -15.497 -12.504 -19.294 1.00 93.88 184 ARG A C 1
ATOM 1411 O O . ARG A 1 184 ? -15.833 -13.575 -18.796 1.00 93.88 184 ARG A O 1
ATOM 1418 N N . TYR A 1 185 ? -15.227 -12.373 -20.599 1.00 93.31 185 TYR A N 1
ATOM 1419 C CA . TYR A 1 185 ? -15.309 -13.481 -21.558 1.00 93.31 185 TYR A CA 1
ATOM 1420 C C . TYR A 1 185 ? -14.360 -14.624 -21.190 1.00 93.31 185 TYR A C 1
ATOM 1422 O O . TYR A 1 185 ? -14.728 -15.793 -21.288 1.00 93.31 185 TYR A O 1
ATOM 1430 N N . ALA A 1 186 ? -13.144 -14.296 -20.742 1.00 93.75 186 ALA A N 1
ATOM 1431 C CA . ALA A 1 186 ? -12.160 -15.286 -20.318 1.00 93.75 186 ALA A CA 1
ATOM 1432 C C . ALA A 1 186 ? -12.601 -16.055 -19.064 1.00 93.75 186 ALA A C 1
ATOM 1434 O O . ALA A 1 186 ? -12.342 -17.251 -18.976 1.00 93.75 186 ALA A O 1
ATOM 1435 N N . ILE A 1 187 ? -13.278 -15.394 -18.121 1.00 96.06 187 ILE A N 1
ATOM 1436 C CA . ILE A 1 187 ? -13.856 -16.047 -16.938 1.00 96.06 187 ILE A CA 1
ATOM 1437 C C . ILE A 1 187 ? -15.040 -16.926 -17.356 1.00 96.06 187 ILE A C 1
ATOM 1439 O O . ILE A 1 187 ? -15.111 -18.097 -16.989 1.00 96.06 187 ILE A O 1
ATOM 1443 N N . GLU A 1 188 ? -15.955 -16.390 -18.164 1.00 95.31 188 GLU A N 1
ATOM 1444 C CA . GLU A 1 188 ? -17.165 -17.100 -18.580 1.00 95.31 188 GLU A CA 1
ATOM 1445 C C . GLU A 1 188 ? -16.835 -18.358 -19.393 1.00 95.31 188 GLU A C 1
ATOM 1447 O O . GLU A 1 188 ? -17.266 -19.453 -19.035 1.00 95.31 188 GLU A O 1
ATOM 1452 N N . LYS A 1 189 ? -16.039 -18.220 -20.457 1.00 94.25 189 LYS A N 1
ATOM 1453 C CA . LYS A 1 189 ? -15.745 -19.307 -21.405 1.00 94.25 189 LYS A CA 1
ATOM 1454 C C . LYS A 1 189 ? -14.494 -20.111 -21.053 1.00 94.25 189 LYS A C 1
ATOM 1456 O O . LYS A 1 189 ? -14.225 -21.125 -21.698 1.00 94.25 189 LYS A O 1
ATOM 1461 N N . GLY A 1 190 ? -13.735 -19.680 -20.045 1.00 93.50 190 GLY A N 1
ATOM 1462 C CA . GLY A 1 190 ? -12.466 -20.297 -19.674 1.00 93.50 190 GLY A CA 1
ATOM 1463 C C . GLY A 1 190 ? -11.431 -20.211 -20.791 1.00 93.50 190 GLY A C 1
ATOM 1464 O O . GLY A 1 190 ? -11.582 -19.467 -21.766 1.00 93.50 190 GLY A O 1
ATOM 1465 N N . ARG A 1 191 ? -10.369 -21.010 -20.674 1.00 91.50 191 ARG A N 1
ATOM 1466 C CA . ARG A 1 191 ? -9.355 -21.194 -21.722 1.00 91.50 191 ARG A CA 1
ATOM 1467 C C . ARG A 1 191 ? -9.225 -22.683 -22.032 1.00 91.50 191 ARG A C 1
ATOM 1469 O O . ARG A 1 191 ? -8.727 -23.446 -21.206 1.00 91.50 191 ARG A O 1
ATOM 1476 N N . GLN A 1 192 ? -9.694 -23.094 -23.214 1.00 88.19 192 GLN A N 1
ATOM 1477 C CA . GLN A 1 192 ? -9.700 -24.501 -23.632 1.00 88.19 192 GLN A CA 1
ATOM 1478 C C . GLN A 1 192 ? -8.296 -25.108 -23.561 1.00 88.19 192 GLN A C 1
ATOM 1480 O O . GLN A 1 192 ? -7.314 -24.439 -23.882 1.00 88.19 192 GLN A O 1
ATOM 1485 N N . ASP A 1 193 ? -8.233 -26.378 -23.158 1.00 83.25 193 ASP A N 1
ATOM 1486 C CA . ASP A 1 193 ? -6.996 -27.150 -22.999 1.00 83.25 193 ASP A CA 1
ATOM 1487 C C . ASP A 1 193 ? -5.979 -26.517 -22.028 1.00 83.25 193 ASP A C 1
ATOM 1489 O O . ASP A 1 193 ? -4.772 -26.716 -22.155 1.00 83.25 193 ASP A O 1
ATOM 1493 N N . THR A 1 194 ? -6.463 -25.759 -21.035 1.00 86.44 194 THR A N 1
ATOM 1494 C CA . THR A 1 194 ? -5.650 -25.219 -19.934 1.00 86.44 194 THR A CA 1
ATOM 1495 C C . THR A 1 194 ? -6.288 -25.509 -18.571 1.00 86.44 194 THR A C 1
ATOM 1497 O O . THR A 1 194 ? -7.476 -25.835 -18.509 1.00 86.44 194 THR A O 1
ATOM 1500 N N . PRO A 1 195 ? -5.548 -25.333 -17.461 1.00 88.25 195 PRO A N 1
ATOM 1501 C CA . PRO A 1 195 ? -6.116 -25.390 -16.116 1.00 88.25 195 PRO A CA 1
ATOM 1502 C C . PRO A 1 195 ? -7.140 -24.293 -15.780 1.00 88.25 195 PRO A C 1
ATOM 1504 O O . PRO A 1 195 ? -7.705 -24.366 -14.698 1.00 88.25 195 PRO A O 1
ATOM 1507 N N . MET A 1 196 ? -7.376 -23.291 -16.643 1.00 93.38 196 MET A N 1
ATOM 1508 C CA . MET A 1 196 ? -8.381 -22.239 -16.426 1.00 93.38 196 MET A CA 1
ATOM 1509 C C . MET A 1 196 ? -9.750 -22.683 -16.981 1.00 93.38 196 MET A C 1
ATOM 1511 O O . MET A 1 196 ? -9.981 -22.559 -18.193 1.00 93.38 196 MET A O 1
ATOM 1515 N N . PRO A 1 197 ? -10.664 -23.208 -16.138 1.00 93.62 197 PRO A N 1
ATOM 1516 C CA . PRO A 1 197 ? -11.944 -23.732 -16.594 1.00 93.62 197 PRO A CA 1
ATOM 1517 C C . PRO A 1 197 ? -12.897 -22.605 -17.007 1.00 93.62 197 PRO A C 1
ATOM 1519 O O . PRO A 1 197 ? -12.704 -21.436 -16.676 1.00 93.62 197 PRO A O 1
ATOM 1522 N N . ALA A 1 198 ? -13.962 -22.974 -17.715 1.00 95.25 198 ALA A N 1
ATOM 1523 C CA . ALA A 1 198 ? -15.105 -22.092 -17.903 1.00 95.25 198 ALA A CA 1
ATOM 1524 C C . ALA A 1 198 ? -15.897 -21.986 -16.596 1.00 95.25 198 ALA A C 1
ATOM 1526 O O . ALA A 1 198 ? -16.191 -23.007 -15.969 1.00 95.25 198 ALA A O 1
ATOM 1527 N N . PHE A 1 199 ? -16.266 -20.766 -16.207 1.00 95.75 199 PHE A N 1
ATOM 1528 C CA . PHE A 1 199 ? -17.139 -20.535 -15.056 1.00 95.75 199 PHE A CA 1
ATOM 1529 C C . PHE A 1 199 ? -18.607 -20.323 -15.447 1.00 95.75 199 PHE A C 1
ATOM 1531 O O . PHE A 1 199 ? -19.463 -20.202 -14.568 1.00 95.75 199 PHE A O 1
ATOM 1538 N N . GLU A 1 200 ? -18.936 -20.332 -16.743 1.00 92.56 200 GLU A N 1
ATOM 1539 C CA . GLU A 1 200 ? -20.320 -20.421 -17.213 1.00 92.56 200 GLU A CA 1
ATOM 1540 C C . GLU A 1 200 ? -21.018 -21.655 -16.618 1.00 92.56 200 GLU A C 1
ATOM 1542 O O . GLU A 1 200 ? -20.536 -22.782 -16.715 1.00 92.56 200 GLU A O 1
ATOM 1547 N N . GLY A 1 201 ? -22.160 -21.436 -15.963 1.00 87.94 201 GLY A N 1
ATOM 1548 C CA . GLY A 1 201 ? -22.908 -22.496 -15.282 1.00 87.94 201 GLY A CA 1
ATOM 1549 C C . GLY A 1 201 ? -22.310 -22.956 -13.944 1.00 87.94 201 GLY A C 1
ATOM 1550 O O . GLY A 1 201 ? -22.962 -23.732 -13.248 1.00 87.94 201 GLY A O 1
ATOM 1551 N N . VAL A 1 202 ? -21.125 -22.462 -13.562 1.00 93.81 202 VAL A N 1
ATOM 1552 C CA . VAL A 1 202 ? -20.502 -22.670 -12.241 1.00 93.81 202 VAL A CA 1
ATOM 1553 C C . VAL A 1 202 ? -20.746 -21.460 -11.341 1.00 93.81 202 VAL A C 1
ATOM 1555 O O . VAL A 1 202 ? -21.216 -21.614 -10.216 1.00 93.81 202 VAL A O 1
ATOM 1558 N N . LEU A 1 203 ? -20.467 -20.258 -11.849 1.00 94.56 203 LEU A N 1
ATOM 1559 C CA . LEU A 1 203 ? -20.752 -18.990 -11.182 1.00 94.56 203 LEU A CA 1
ATOM 1560 C C . LEU A 1 203 ? -22.015 -18.354 -11.764 1.00 94.56 203 LEU A C 1
ATOM 1562 O O . LEU A 1 203 ? -22.333 -18.506 -12.947 1.00 94.56 203 LEU A O 1
ATOM 1566 N N . ALA A 1 204 ? -22.733 -17.598 -10.932 1.00 94.12 204 ALA A N 1
ATOM 1567 C CA . ALA A 1 204 ? -23.787 -16.727 -11.430 1.00 94.12 204 ALA A CA 1
ATOM 1568 C C . ALA A 1 204 ? -23.172 -15.630 -12.314 1.00 94.12 204 ALA A C 1
ATOM 1570 O O . ALA A 1 204 ? -22.083 -15.139 -12.026 1.00 94.12 204 ALA A O 1
ATOM 1571 N N . ALA A 1 205 ? -23.888 -15.188 -13.353 1.00 91.75 205 ALA A N 1
ATOM 1572 C CA . ALA A 1 205 ? -23.396 -14.137 -14.251 1.00 91.75 205 ALA A CA 1
ATOM 1573 C C . ALA A 1 205 ? -22.984 -12.859 -13.494 1.00 91.75 205 ALA A C 1
ATOM 1575 O O . ALA A 1 205 ? -21.943 -12.287 -13.790 1.00 91.75 205 ALA A O 1
ATOM 1576 N N . ALA A 1 206 ? -23.740 -12.485 -12.457 1.00 91.81 206 ALA A N 1
ATOM 1577 C CA . ALA A 1 206 ? -23.403 -11.357 -11.593 1.00 91.81 206 ALA A CA 1
ATOM 1578 C C . ALA A 1 206 ? -22.086 -11.564 -10.826 1.00 91.81 206 ALA A C 1
ATOM 1580 O O . ALA A 1 206 ? -21.350 -10.610 -10.624 1.00 91.81 206 ALA A O 1
ATOM 1581 N N . ASP A 1 207 ? -21.752 -12.792 -10.418 1.00 94.06 207 ASP A N 1
ATOM 1582 C CA . ASP A 1 207 ? -20.478 -13.070 -9.745 1.00 94.06 207 ASP A CA 1
ATOM 1583 C C . ASP A 1 207 ? -19.296 -12.994 -10.722 1.00 94.06 207 ASP A C 1
ATOM 1585 O O . ASP A 1 207 ? -18.229 -12.517 -10.347 1.00 94.06 207 ASP A O 1
ATOM 1589 N N . ILE A 1 208 ? -19.497 -13.363 -11.991 1.00 96.88 208 ILE A N 1
ATOM 1590 C CA . ILE A 1 208 ? -18.508 -13.145 -13.060 1.00 96.88 208 ILE A CA 1
ATOM 1591 C C . ILE A 1 208 ? -18.291 -11.640 -13.300 1.00 96.88 208 ILE A C 1
ATOM 1593 O O . ILE A 1 208 ? -17.149 -11.196 -13.443 1.00 96.88 208 ILE A O 1
ATOM 1597 N N . ASP A 1 209 ? -19.366 -10.848 -13.302 1.00 93.38 209 ASP A N 1
ATOM 1598 C CA . ASP A 1 209 ? -19.297 -9.387 -13.438 1.00 93.38 209 ASP A CA 1
ATOM 1599 C C . ASP A 1 209 ? -18.560 -8.758 -12.242 1.00 93.38 209 ASP A C 1
ATOM 1601 O O . ASP A 1 209 ? -17.653 -7.947 -12.424 1.00 93.38 209 ASP A O 1
ATOM 1605 N N . ASN A 1 210 ? -18.867 -9.211 -11.022 1.00 90.12 210 ASN A N 1
ATOM 1606 C CA . ASN A 1 210 ? -18.202 -8.786 -9.790 1.00 90.12 210 ASN A CA 1
ATOM 1607 C C . ASN A 1 210 ? -16.695 -9.092 -9.817 1.00 90.12 210 ASN A C 1
ATOM 1609 O O . ASN A 1 210 ? -15.886 -8.217 -9.517 1.00 90.12 210 ASN A O 1
ATOM 1613 N N . VAL A 1 211 ? -16.295 -10.309 -10.210 1.00 96.56 211 VAL A N 1
ATOM 1614 C CA . VAL A 1 211 ? -14.871 -10.680 -10.338 1.00 96.56 211 VAL A CA 1
ATOM 1615 C C . VAL A 1 211 ? -14.181 -9.852 -11.422 1.00 96.56 211 VAL A C 1
ATOM 1617 O O . VAL A 1 211 ? -13.046 -9.424 -11.230 1.00 96.56 211 VAL A O 1
ATOM 1620 N N . THR A 1 212 ? -14.862 -9.573 -12.536 1.00 93.75 212 THR A N 1
ATOM 1621 C CA . THR A 1 212 ? -14.335 -8.698 -13.595 1.00 93.75 212 THR A CA 1
ATOM 1622 C C . THR A 1 212 ? -14.066 -7.289 -13.060 1.00 93.75 212 THR A C 1
ATOM 1624 O O . THR A 1 212 ? -12.973 -6.761 -13.267 1.00 93.75 212 THR A O 1
ATOM 1627 N N . ALA A 1 213 ? -15.022 -6.708 -12.329 1.00 82.62 213 ALA A N 1
ATOM 1628 C CA . ALA A 1 213 ? -14.876 -5.398 -11.697 1.00 82.62 213 ALA A CA 1
ATOM 1629 C C . ALA A 1 213 ? -13.755 -5.386 -10.643 1.00 82.62 213 ALA A C 1
ATOM 1631 O O . ALA A 1 213 ? -12.977 -4.435 -10.578 1.00 82.62 213 ALA A O 1
ATOM 1632 N N . TYR A 1 214 ? -13.610 -6.464 -9.867 1.00 90.12 214 TYR A N 1
ATOM 1633 C CA . TYR A 1 214 ? -12.506 -6.616 -8.922 1.00 90.12 214 TYR A CA 1
ATOM 1634 C C . TYR A 1 214 ? -11.143 -6.675 -9.622 1.00 90.12 214 TYR A C 1
ATOM 1636 O O . TYR A 1 214 ? -10.262 -5.890 -9.284 1.00 90.12 214 TYR A O 1
ATOM 1644 N N . ILE A 1 215 ? -10.968 -7.517 -10.645 1.00 90.06 215 ILE A N 1
ATOM 1645 C CA . ILE A 1 215 ? -9.715 -7.575 -11.418 1.00 90.06 215 ILE A CA 1
ATOM 1646 C C . ILE A 1 215 ? -9.407 -6.210 -12.042 1.00 90.06 215 ILE A C 1
ATOM 1648 O O . ILE A 1 215 ? -8.257 -5.778 -12.049 1.00 90.06 215 ILE A O 1
ATOM 1652 N N . ARG A 1 216 ? -10.430 -5.493 -12.526 1.00 83.06 216 ARG A N 1
ATOM 1653 C CA . ARG A 1 216 ? -10.263 -4.127 -13.025 1.00 83.06 216 ARG A CA 1
ATOM 1654 C C . ARG A 1 216 ? -9.781 -3.169 -11.938 1.00 83.06 216 ARG A C 1
ATOM 1656 O O . ARG A 1 216 ? -8.936 -2.331 -12.230 1.00 83.06 216 ARG A O 1
ATOM 1663 N N . SER A 1 217 ? -10.275 -3.308 -10.710 1.00 80.50 217 SER A N 1
ATOM 1664 C CA . SER A 1 217 ? -9.855 -2.485 -9.568 1.00 80.50 217 SER A CA 1
ATOM 1665 C C . SER A 1 217 ? -8.392 -2.700 -9.161 1.00 80.50 217 SER A C 1
ATOM 1667 O O . SER A 1 217 ? -7.795 -1.809 -8.568 1.00 80.50 217 SER A O 1
ATOM 1669 N N . LEU A 1 218 ? -7.779 -3.829 -9.548 1.00 77.44 218 LEU A N 1
ATOM 1670 C CA . LEU A 1 218 ? -6.340 -4.068 -9.367 1.00 77.44 218 LEU A CA 1
ATOM 1671 C C . LEU A 1 218 ? -5.474 -3.191 -10.283 1.00 77.44 218 LEU A C 1
ATOM 1673 O O . LEU A 1 218 ? -4.251 -3.159 -10.134 1.00 77.44 218 LEU A O 1
ATOM 1677 N N . ALA A 1 219 ? -6.082 -2.488 -11.247 1.00 64.38 219 ALA A N 1
ATOM 1678 C CA . ALA A 1 219 ? -5.380 -1.514 -12.061 1.00 64.38 219 ALA A CA 1
ATOM 1679 C C . ALA A 1 219 ? -4.954 -0.358 -11.158 1.00 64.38 219 ALA A C 1
ATOM 1681 O O . ALA A 1 219 ? -5.735 0.544 -10.865 1.00 64.38 219 ALA A O 1
ATOM 1682 N N . LYS A 1 220 ? -3.689 -0.381 -10.733 1.00 52.78 220 LYS A N 1
ATOM 1683 C CA . LYS A 1 220 ? -3.049 0.805 -10.174 1.00 52.78 220 LYS A CA 1
ATOM 1684 C C . LYS A 1 220 ? -3.103 1.878 -11.253 1.00 52.78 220 LYS A C 1
ATOM 1686 O O . LYS A 1 220 ? -2.650 1.634 -12.376 1.00 52.78 220 LYS A O 1
ATOM 1691 N N . ASP A 1 221 ? -3.705 3.015 -10.924 1.00 38.75 221 ASP A N 1
ATOM 1692 C CA . ASP A 1 221 ? -3.731 4.174 -11.804 1.00 38.75 221 ASP A CA 1
ATOM 1693 C C . ASP A 1 221 ? -2.285 4.425 -12.257 1.00 38.75 221 ASP A C 1
ATOM 1695 O O . ASP A 1 221 ? -1.395 4.502 -11.400 1.00 38.75 221 ASP A O 1
ATOM 1699 N N . PRO A 1 222 ? -1.974 4.488 -13.565 1.00 40.25 222 PRO A N 1
ATOM 1700 C CA . PRO A 1 222 ? -0.685 4.980 -14.002 1.00 40.25 222 PRO A CA 1
ATOM 1701 C C . PRO A 1 222 ? -0.687 6.490 -13.761 1.00 40.25 222 PRO A C 1
ATOM 1703 O O . PRO A 1 222 ? -0.705 7.285 -14.703 1.00 40.25 222 PRO A O 1
ATOM 1706 N N . ALA A 1 223 ? -0.655 6.891 -12.488 1.00 35.06 223 ALA A N 1
ATOM 1707 C CA . ALA A 1 223 ? -0.116 8.168 -12.086 1.00 35.06 223 ALA A CA 1
ATOM 1708 C C . ALA A 1 223 ? 1.248 8.250 -12.770 1.00 35.06 223 ALA A C 1
ATOM 1710 O O . ALA A 1 223 ? 2.154 7.456 -12.517 1.00 35.06 223 ALA A O 1
ATOM 1711 N N . GLY A 1 224 ? 1.315 9.106 -13.785 1.00 40.53 224 GLY A N 1
ATOM 1712 C CA . GLY A 1 224 ? 2.438 9.212 -14.692 1.00 40.53 224 GLY A CA 1
ATOM 1713 C C . GLY A 1 224 ? 3.660 9.774 -13.989 1.00 40.53 224 GLY A C 1
ATOM 1714 O O . GLY A 1 224 ? 4.039 10.918 -14.237 1.00 40.53 224 GLY A O 1
ATOM 1715 N N . GLU A 1 225 ? 4.329 8.966 -13.180 1.00 38.88 225 GLU A N 1
ATOM 1716 C CA . GLU A 1 225 ? 5.672 9.270 -12.730 1.00 38.88 225 GLU A CA 1
ATOM 1717 C C . GLU A 1 225 ? 6.619 9.000 -13.891 1.00 38.88 225 GLU A C 1
ATOM 1719 O O . GLU A 1 225 ? 7.083 7.889 -14.157 1.00 38.88 225 GLU A O 1
ATOM 1724 N N . ARG A 1 226 ? 6.881 10.063 -14.652 1.00 37.91 226 ARG A N 1
ATOM 1725 C CA . ARG A 1 226 ? 8.023 10.086 -15.560 1.00 37.91 226 ARG A CA 1
ATOM 1726 C C . ARG A 1 226 ? 9.269 9.859 -14.694 1.00 37.91 226 ARG A C 1
ATOM 1728 O O . ARG A 1 226 ? 9.471 10.634 -13.758 1.00 37.91 226 ARG A O 1
ATOM 1735 N N . PRO A 1 227 ? 10.111 8.851 -14.988 1.00 42.72 227 PRO A N 1
ATOM 1736 C CA . PRO A 1 227 ? 11.371 8.681 -14.276 1.00 42.72 227 PRO A CA 1
ATOM 1737 C C . PRO A 1 227 ? 12.154 9.994 -14.332 1.00 42.72 227 PRO A C 1
ATOM 1739 O O . PRO A 1 227 ? 12.297 10.569 -15.420 1.00 42.72 227 PRO A O 1
ATOM 1742 N N . ALA A 1 228 ? 12.648 10.482 -13.193 1.00 51.16 228 ALA A N 1
ATOM 1743 C CA . ALA A 1 228 ? 13.549 11.622 -13.203 1.00 51.16 228 ALA A CA 1
ATOM 1744 C C . ALA A 1 228 ? 14.828 11.186 -13.928 1.00 51.16 228 ALA A C 1
ATOM 1746 O O . ALA A 1 228 ? 15.576 10.328 -13.457 1.00 51.16 228 ALA A O 1
ATOM 1747 N N . LEU A 1 229 ? 15.054 11.731 -15.126 1.00 52.78 229 LEU A N 1
ATOM 1748 C CA . LEU A 1 229 ? 16.222 11.372 -15.919 1.00 52.78 229 LEU A CA 1
ATOM 1749 C C . LEU A 1 229 ? 17.473 11.926 -15.239 1.00 52.78 229 LEU A C 1
ATOM 1751 O O . LEU A 1 229 ? 17.615 13.135 -15.052 1.00 52.78 229 LEU A O 1
ATOM 1755 N N . ARG A 1 230 ? 18.409 11.039 -14.916 1.00 68.06 230 ARG A N 1
ATOM 1756 C CA . ARG A 1 230 ? 19.741 11.404 -14.446 1.00 68.06 230 ARG A CA 1
ATOM 1757 C C . ARG A 1 230 ? 20.531 12.071 -15.563 1.00 68.06 230 ARG A C 1
ATOM 1759 O O . ARG A 1 230 ? 20.423 11.688 -16.734 1.00 68.06 230 ARG A O 1
ATOM 1766 N N . ALA A 1 231 ? 21.365 13.037 -15.187 1.00 79.44 231 ALA A N 1
ATOM 1767 C CA . ALA A 1 231 ? 22.372 13.582 -16.085 1.00 79.44 231 ALA A CA 1
ATOM 1768 C C . ALA A 1 231 ? 23.317 12.456 -16.533 1.00 79.44 231 ALA A C 1
ATOM 1770 O O . ALA A 1 231 ? 23.738 11.628 -15.725 1.00 79.44 231 ALA A O 1
ATOM 1771 N N . LEU A 1 232 ? 23.623 12.409 -17.829 1.00 79.50 232 LEU A N 1
ATOM 1772 C CA . LEU A 1 232 ? 24.564 11.425 -18.360 1.00 79.50 232 LEU A CA 1
ATOM 1773 C C . LEU A 1 232 ? 25.983 11.769 -17.879 1.00 79.50 232 LEU A C 1
ATOM 1775 O O . LEU A 1 232 ? 26.324 12.955 -17.883 1.00 79.50 232 LEU A O 1
ATOM 1779 N N . PRO A 1 233 ? 26.815 10.772 -17.529 1.00 83.81 233 PRO A N 1
ATOM 1780 C CA . PRO A 1 233 ? 28.205 11.013 -17.164 1.00 83.81 233 PRO A CA 1
ATOM 1781 C C . PRO A 1 233 ? 28.957 11.769 -18.267 1.00 83.81 233 PRO A C 1
ATOM 1783 O O . PRO A 1 233 ? 28.810 11.461 -19.459 1.00 83.81 233 PRO A O 1
ATOM 1786 N N . THR A 1 234 ? 29.774 12.743 -17.879 1.00 87.94 234 THR A N 1
ATOM 1787 C CA . THR A 1 234 ? 30.709 13.431 -18.778 1.00 87.94 234 THR A CA 1
ATOM 1788 C C . THR A 1 234 ? 32.011 12.629 -18.922 1.00 87.94 234 THR A C 1
ATOM 1790 O O . THR A 1 234 ? 32.295 11.776 -18.081 1.00 87.94 234 THR A O 1
ATOM 1793 N N . PRO A 1 235 ? 32.817 12.839 -19.983 1.00 86.69 235 PRO A N 1
ATOM 1794 C CA . PRO A 1 235 ? 34.034 12.053 -20.227 1.00 86.69 235 PRO A CA 1
ATOM 1795 C C . PRO A 1 235 ? 35.032 11.983 -19.060 1.00 86.69 235 PRO A C 1
ATOM 1797 O O . PRO A 1 235 ? 35.672 10.955 -18.856 1.00 86.69 235 PRO A O 1
ATOM 1800 N N . ASP A 1 236 ? 35.141 13.044 -18.262 1.00 86.56 236 ASP A N 1
ATOM 1801 C CA . ASP A 1 236 ? 35.969 13.095 -17.051 1.00 86.56 236 ASP A CA 1
ATOM 1802 C C . ASP A 1 236 ? 35.478 12.162 -15.927 1.00 86.56 236 ASP A C 1
ATOM 1804 O O . ASP A 1 236 ? 36.233 11.858 -15.008 1.00 86.56 236 ASP A O 1
ATOM 1808 N N . GLN A 1 237 ? 34.248 11.651 -16.031 1.00 88.75 237 GLN A N 1
ATOM 1809 C CA . GLN A 1 237 ? 33.621 10.724 -15.085 1.00 88.75 237 GLN A CA 1
ATOM 1810 C C . GLN A 1 237 ? 33.637 9.262 -15.567 1.00 88.75 237 GLN A C 1
ATOM 1812 O O . GLN A 1 237 ? 33.132 8.387 -14.870 1.00 88.75 237 GLN A O 1
ATOM 1817 N N . TYR A 1 238 ? 34.183 8.967 -16.757 1.00 93.00 238 TYR A N 1
ATOM 1818 C CA . TYR A 1 238 ? 34.137 7.613 -17.335 1.00 93.00 238 TYR A CA 1
ATOM 1819 C C . TYR A 1 238 ? 35.045 6.615 -16.618 1.00 93.00 238 TYR A C 1
ATOM 1821 O O . TYR A 1 238 ? 34.756 5.419 -16.600 1.00 93.00 238 TYR A O 1
ATOM 1829 N N . VAL A 1 239 ? 36.152 7.091 -16.047 1.00 94.50 239 VAL A N 1
ATOM 1830 C CA . VAL A 1 239 ? 37.111 6.245 -15.336 1.00 94.50 239 VAL A CA 1
ATOM 1831 C C . VAL A 1 239 ? 36.735 6.190 -13.867 1.00 94.50 239 VAL A C 1
ATOM 1833 O O . VAL A 1 239 ? 36.885 7.171 -13.140 1.00 94.50 239 VAL A O 1
ATOM 1836 N N . LEU A 1 240 ? 36.305 5.018 -13.413 1.00 91.75 240 LEU A N 1
ATOM 1837 C CA . LEU A 1 240 ? 36.137 4.747 -11.994 1.00 91.75 240 LEU A CA 1
ATOM 1838 C C . LEU A 1 240 ? 37.515 4.632 -11.350 1.00 91.75 240 LEU A C 1
ATOM 1840 O O . LEU A 1 240 ? 38.387 3.946 -11.878 1.00 91.75 240 LEU A O 1
ATOM 1844 N N . ASN A 1 241 ? 37.693 5.286 -10.202 1.00 92.50 241 ASN A N 1
ATOM 1845 C CA . ASN A 1 241 ? 38.913 5.236 -9.391 1.00 92.50 241 ASN A CA 1
ATOM 1846 C C . ASN A 1 241 ? 40.206 5.513 -10.199 1.00 92.50 241 ASN A C 1
ATOM 1848 O O . ASN A 1 241 ? 41.096 4.663 -10.234 1.00 92.50 241 ASN A O 1
ATOM 1852 N N . PRO A 1 242 ? 40.345 6.682 -10.854 1.00 91.38 242 PRO A N 1
ATOM 1853 C CA . PRO A 1 242 ? 41.430 6.952 -11.806 1.00 91.38 242 PRO A CA 1
ATOM 1854 C C . PRO A 1 242 ? 42.845 6.877 -11.210 1.00 91.38 242 PRO A C 1
ATOM 1856 O O . PRO A 1 242 ? 43.791 6.616 -11.947 1.00 91.38 242 PRO A O 1
ATOM 1859 N N . ASP A 1 243 ? 42.989 7.056 -9.894 1.00 92.12 243 ASP A N 1
ATOM 1860 C CA . ASP A 1 243 ? 44.277 7.013 -9.185 1.00 92.12 243 ASP A CA 1
ATOM 1861 C C . ASP A 1 243 ? 44.652 5.613 -8.660 1.00 92.12 243 ASP A C 1
ATOM 1863 O O . ASP A 1 243 ? 45.663 5.446 -7.976 1.00 92.12 243 ASP A O 1
ATOM 1867 N N . GLN A 1 244 ? 43.821 4.602 -8.924 1.00 93.81 244 GLN A N 1
ATOM 1868 C CA . GLN A 1 244 ? 44.005 3.238 -8.430 1.00 93.81 244 GLN A CA 1
ATOM 1869 C C . GLN A 1 244 ? 44.618 2.325 -9.503 1.00 93.81 244 GLN A C 1
ATOM 1871 O O . GLN A 1 244 ? 44.596 2.649 -10.691 1.00 93.81 244 GLN A O 1
ATOM 1876 N N . PRO A 1 245 ? 45.198 1.171 -9.124 1.00 92.00 245 PRO A N 1
ATOM 1877 C CA . PRO A 1 245 ? 45.658 0.197 -10.105 1.00 92.00 245 PRO A CA 1
ATOM 1878 C C . PRO A 1 245 ? 44.482 -0.454 -10.845 1.00 92.00 245 PRO A C 1
ATOM 1880 O O . PRO A 1 245 ? 43.402 -0.662 -10.280 1.00 92.00 245 PRO A O 1
ATOM 1883 N N . ASP A 1 246 ? 44.727 -0.830 -12.097 1.00 91.56 246 ASP A N 1
ATOM 1884 C CA . ASP A 1 246 ? 43.797 -1.597 -12.924 1.00 91.56 246 ASP A CA 1
ATOM 1885 C C . ASP A 1 246 ? 43.481 -2.974 -12.292 1.00 91.56 246 ASP A C 1
ATOM 1887 O O . ASP A 1 246 ? 44.295 -3.520 -11.532 1.00 91.56 246 ASP A O 1
ATOM 1891 N N . PRO A 1 247 ? 42.303 -3.559 -12.570 1.00 94.19 247 PRO A N 1
ATOM 1892 C CA . PRO A 1 247 ? 41.997 -4.923 -12.161 1.00 94.19 247 PRO A CA 1
ATOM 1893 C C . PRO A 1 247 ? 42.774 -5.946 -13.003 1.00 94.19 247 PRO A C 1
ATOM 1895 O O . PRO A 1 247 ? 43.046 -5.727 -14.184 1.00 94.19 247 PRO A O 1
ATOM 1898 N N . GLU A 1 248 ? 43.080 -7.091 -12.399 1.00 91.31 248 GLU A N 1
ATOM 1899 C CA . GLU A 1 248 ? 43.572 -8.279 -13.099 1.00 91.31 248 GLU A CA 1
ATOM 1900 C C . GLU A 1 248 ? 42.451 -9.321 -13.086 1.00 91.31 248 GLU A C 1
ATOM 1902 O O . GLU A 1 248 ? 42.059 -9.789 -12.019 1.00 91.31 248 GLU A O 1
ATOM 1907 N N . PHE A 1 249 ? 41.895 -9.630 -14.259 1.00 93.69 249 PHE A N 1
ATOM 1908 C CA . PHE A 1 249 ? 40.802 -10.593 -14.407 1.00 93.69 249 PHE A CA 1
ATOM 1909 C C . PHE A 1 249 ? 41.307 -11.907 -15.001 1.00 93.69 249 PHE A C 1
ATOM 1911 O O . PHE A 1 249 ? 42.067 -11.898 -15.974 1.00 93.69 249 PHE A O 1
ATOM 1918 N N . GLU A 1 250 ? 40.816 -13.035 -14.486 1.00 91.50 250 GLU A N 1
ATOM 1919 C CA . GLU A 1 250 ? 40.988 -14.337 -15.129 1.00 91.50 250 GLU A CA 1
ATOM 1920 C C . GLU A 1 250 ? 39.921 -14.511 -16.216 1.00 91.50 250 GLU A C 1
ATOM 1922 O O . GLU A 1 250 ? 38.882 -15.143 -16.036 1.00 91.50 250 GLU A O 1
ATOM 1927 N N . LEU A 1 251 ? 40.165 -13.897 -17.377 1.00 92.56 251 LEU A N 1
ATOM 1928 C CA . LEU A 1 251 ? 39.172 -13.867 -18.445 1.00 92.56 251 LEU A CA 1
ATOM 1929 C C . LEU A 1 251 ? 38.907 -15.262 -19.024 1.00 92.56 251 LEU A C 1
ATOM 1931 O O . LEU A 1 251 ? 39.781 -15.882 -19.640 1.00 92.56 251 LEU A O 1
ATOM 1935 N N . ARG A 1 252 ? 37.653 -15.713 -18.933 1.00 84.56 252 ARG A N 1
ATOM 1936 C CA . ARG A 1 252 ? 37.174 -16.901 -19.647 1.00 84.56 252 ARG A CA 1
ATOM 1937 C C . ARG A 1 252 ? 37.186 -16.629 -21.144 1.00 84.56 252 ARG A C 1
ATOM 1939 O O . ARG A 1 252 ? 36.767 -15.561 -21.595 1.00 84.56 252 ARG A O 1
ATOM 1946 N N . ASP A 1 253 ? 37.713 -17.582 -21.905 1.00 86.75 253 ASP A N 1
ATOM 1947 C CA . ASP A 1 253 ? 37.929 -17.472 -23.353 1.00 86.75 253 ASP A CA 1
ATOM 1948 C C . ASP A 1 253 ? 38.707 -16.205 -23.768 1.00 86.75 253 ASP A C 1
ATOM 1950 O O . ASP A 1 253 ? 38.569 -15.712 -24.886 1.00 86.75 253 ASP A O 1
ATOM 1954 N N . GLY A 1 254 ? 39.514 -15.647 -22.853 1.00 89.31 254 GLY A N 1
ATOM 1955 C CA . GLY A 1 254 ? 40.268 -14.411 -23.073 1.00 89.31 254 GLY A CA 1
ATOM 1956 C C . GLY A 1 254 ? 39.407 -13.151 -23.216 1.00 89.31 254 GLY A C 1
ATOM 1957 O O . GLY A 1 254 ? 39.918 -12.130 -23.668 1.00 89.31 254 GLY A O 1
ATOM 1958 N N . ARG A 1 255 ? 38.116 -13.211 -22.861 1.00 90.12 255 ARG A N 1
ATOM 1959 C CA . ARG A 1 255 ? 37.148 -12.134 -23.128 1.00 90.12 255 ARG A CA 1
ATOM 1960 C C . ARG A 1 255 ? 36.165 -11.861 -21.995 1.00 90.12 255 ARG A C 1
ATOM 1962 O O . ARG A 1 255 ? 35.737 -10.721 -21.828 1.00 90.12 255 ARG A O 1
ATOM 1969 N N . TYR A 1 256 ? 35.770 -12.885 -21.247 1.00 92.81 256 TYR A N 1
ATOM 1970 C CA . TYR A 1 256 ? 34.645 -12.794 -20.324 1.00 92.81 256 TYR A CA 1
ATOM 1971 C C . TYR A 1 256 ? 35.104 -12.732 -18.871 1.00 92.81 256 TYR A C 1
ATOM 1973 O O . TYR A 1 256 ? 35.831 -13.610 -18.417 1.00 92.81 256 TYR A O 1
ATOM 1981 N N . VAL A 1 257 ? 34.637 -11.720 -18.143 1.00 95.31 257 VAL A N 1
ATOM 1982 C CA . VAL A 1 257 ? 34.798 -11.596 -16.687 1.00 95.31 257 VAL A CA 1
ATOM 1983 C C . VAL A 1 257 ? 33.494 -11.999 -16.006 1.00 95.31 257 VAL A C 1
ATOM 1985 O O . VAL A 1 257 ? 32.417 -11.685 -16.516 1.00 95.31 257 VAL A O 1
ATOM 1988 N N . THR A 1 258 ? 33.563 -12.704 -14.880 1.00 93.06 258 THR A N 1
ATOM 1989 C CA . THR A 1 258 ? 32.355 -13.098 -14.135 1.00 93.06 258 THR A CA 1
ATOM 1990 C C . THR A 1 258 ? 31.859 -11.980 -13.217 1.00 93.06 258 THR A C 1
ATOM 1992 O O . THR A 1 258 ? 32.632 -11.118 -12.787 1.00 93.06 258 THR A O 1
ATOM 1995 N N . ALA A 1 259 ? 30.568 -11.989 -12.881 1.00 87.12 259 ALA A N 1
ATOM 1996 C CA . ALA A 1 259 ? 29.986 -11.014 -11.959 1.00 87.12 259 ALA A CA 1
ATOM 1997 C C . ALA A 1 259 ? 30.697 -10.960 -10.592 1.00 87.12 259 ALA A C 1
ATOM 1999 O O . ALA A 1 259 ? 31.008 -9.848 -10.163 1.00 87.12 259 ALA A O 1
ATOM 2000 N N . PRO A 1 260 ? 31.058 -12.087 -9.939 1.00 91.12 260 PRO A N 1
ATOM 2001 C CA . PRO A 1 260 ? 31.816 -12.048 -8.688 1.00 91.12 260 PRO A CA 1
ATOM 2002 C C . PRO A 1 260 ? 33.194 -11.390 -8.822 1.00 91.12 260 PRO A C 1
ATOM 2004 O O . PRO A 1 260 ? 33.594 -10.631 -7.941 1.00 91.12 260 PRO A O 1
ATOM 2007 N N . GLU A 1 261 ? 33.919 -11.636 -9.918 1.00 96.06 261 GLU A N 1
ATOM 2008 C CA . GLU A 1 261 ? 35.240 -11.035 -10.157 1.00 96.06 261 GLU A CA 1
ATOM 2009 C C . GLU A 1 261 ? 35.145 -9.531 -10.420 1.00 96.06 261 GLU A C 1
ATOM 2011 O O . GLU A 1 261 ? 35.910 -8.747 -9.851 1.00 96.06 261 GLU A O 1
ATOM 2016 N N . LEU A 1 262 ? 34.186 -9.113 -11.254 1.00 95.94 262 LEU A N 1
ATOM 2017 C CA . LEU A 1 262 ? 33.936 -7.698 -11.514 1.00 95.94 262 LEU A CA 1
ATOM 2018 C C . LEU A 1 262 ? 33.494 -6.983 -10.231 1.00 95.94 262 LEU A C 1
ATOM 2020 O O . LEU A 1 262 ? 34.019 -5.915 -9.918 1.00 95.94 262 LEU A O 1
ATOM 2024 N N . HIS A 1 263 ? 32.592 -7.588 -9.455 1.00 92.50 263 HIS A N 1
ATOM 2025 C CA . HIS A 1 263 ? 32.148 -7.048 -8.174 1.00 92.50 263 HIS A CA 1
ATOM 2026 C C . HIS A 1 263 ? 33.306 -6.924 -7.179 1.00 92.50 263 HIS A C 1
ATOM 2028 O O . HIS A 1 263 ? 33.484 -5.864 -6.582 1.00 92.50 263 HIS A O 1
ATOM 2034 N N . ALA A 1 264 ? 34.161 -7.943 -7.055 1.00 92.88 264 ALA A N 1
ATOM 2035 C CA . ALA A 1 264 ? 35.348 -7.880 -6.204 1.00 92.88 264 ALA A CA 1
ATOM 2036 C C . ALA A 1 264 ? 36.305 -6.747 -6.619 1.00 92.88 264 ALA A C 1
ATOM 2038 O O . ALA A 1 264 ? 36.817 -6.026 -5.759 1.00 92.88 264 ALA A O 1
ATOM 2039 N N . ALA A 1 265 ? 36.513 -6.536 -7.923 1.00 94.38 265 ALA A N 1
ATOM 2040 C CA . ALA A 1 265 ? 37.312 -5.421 -8.434 1.00 94.38 265 ALA A CA 1
ATOM 2041 C C . ALA A 1 265 ? 36.684 -4.050 -8.127 1.00 94.38 265 ALA A C 1
ATOM 2043 O O . ALA A 1 265 ? 37.403 -3.115 -7.765 1.00 94.38 265 ALA A O 1
ATOM 2044 N N . MET A 1 266 ? 35.357 -3.934 -8.228 1.00 92.81 266 MET A N 1
ATOM 2045 C CA . MET A 1 266 ? 34.622 -2.716 -7.874 1.00 92.81 266 MET A CA 1
ATOM 2046 C C . MET A 1 266 ? 34.694 -2.421 -6.369 1.00 92.81 266 MET A C 1
ATOM 2048 O O . MET A 1 266 ? 35.024 -1.299 -5.987 1.00 92.81 266 MET A O 1
ATOM 2052 N N . VAL A 1 267 ? 34.493 -3.429 -5.512 1.00 89.06 267 VAL A N 1
ATOM 2053 C CA . VAL A 1 267 ? 34.636 -3.318 -4.046 1.00 89.06 267 VAL A CA 1
ATOM 2054 C C . VAL A 1 267 ? 36.062 -2.922 -3.658 1.00 89.06 267 VAL A C 1
ATOM 2056 O O . VAL A 1 267 ? 36.264 -2.062 -2.800 1.00 89.06 267 VAL A O 1
ATOM 2059 N N . ALA A 1 268 ? 37.066 -3.486 -4.332 1.00 91.25 268 ALA A N 1
ATOM 2060 C CA . ALA A 1 268 ? 38.473 -3.131 -4.151 1.00 91.25 268 ALA A CA 1
ATOM 2061 C C . ALA A 1 268 ? 38.861 -1.776 -4.781 1.00 91.25 268 ALA A C 1
ATOM 2063 O O . ALA A 1 268 ? 40.041 -1.420 -4.764 1.00 91.25 268 ALA A O 1
ATOM 2064 N N . LYS A 1 269 ? 37.894 -1.030 -5.338 1.00 93.19 269 LYS A N 1
ATOM 2065 C CA . LYS A 1 269 ? 38.067 0.287 -5.970 1.00 93.19 269 LYS A CA 1
ATOM 2066 C C . LYS A 1 269 ? 39.137 0.305 -7.064 1.00 93.19 269 LYS A C 1
ATOM 2068 O O . LYS A 1 269 ? 39.923 1.243 -7.160 1.00 93.19 269 LYS A O 1
ATOM 2073 N N . LYS A 1 270 ? 39.186 -0.738 -7.893 1.00 96.50 270 LYS A N 1
ATOM 2074 C CA . LYS A 1 270 ? 40.107 -0.806 -9.035 1.00 96.50 270 LYS A CA 1
ATOM 2075 C C . LYS A 1 270 ? 39.762 0.233 -10.102 1.00 96.50 270 LYS A C 1
ATOM 2077 O O . LYS A 1 270 ? 38.612 0.668 -10.212 1.00 96.50 270 LYS A O 1
ATOM 2082 N N . ARG A 1 271 ? 40.771 0.604 -10.894 1.00 96.38 271 ARG A N 1
ATOM 2083 C CA . ARG A 1 271 ? 40.642 1.548 -12.007 1.00 96.38 271 ARG A CA 1
ATOM 2084 C C . ARG A 1 271 ? 40.052 0.873 -13.239 1.00 96.38 271 ARG A C 1
ATOM 2086 O O . ARG A 1 271 ? 40.707 0.026 -13.845 1.00 96.38 271 ARG A O 1
ATOM 2093 N N . LEU A 1 272 ? 38.828 1.236 -13.616 1.00 96.19 272 LEU A N 1
ATOM 2094 C CA . LEU A 1 272 ? 38.140 0.649 -14.772 1.00 96.19 272 LEU A CA 1
ATOM 2095 C C . LEU A 1 272 ? 37.067 1.576 -15.353 1.00 96.19 272 LEU A C 1
ATOM 2097 O O . LEU A 1 272 ? 36.585 2.485 -14.684 1.00 96.19 272 LEU A O 1
ATOM 2101 N N . VAL A 1 273 ? 36.681 1.319 -16.599 1.00 96.75 273 VAL A N 1
ATOM 2102 C CA . VAL A 1 273 ? 35.521 1.931 -17.259 1.00 96.75 273 VAL A CA 1
ATOM 2103 C C . VAL A 1 273 ? 34.449 0.866 -17.406 1.00 96.75 273 VAL A C 1
ATOM 2105 O O . VAL A 1 273 ? 34.727 -0.224 -17.907 1.00 96.75 273 VAL A O 1
ATOM 2108 N N . LEU A 1 274 ? 33.223 1.185 -17.006 1.00 96.75 274 LEU A N 1
ATOM 2109 C CA . LEU A 1 274 ? 32.093 0.277 -17.125 1.00 96.75 274 LEU A CA 1
ATOM 2110 C C . LEU A 1 274 ? 31.105 0.816 -18.163 1.00 96.75 274 LEU A C 1
ATOM 2112 O O . LEU A 1 274 ? 30.607 1.927 -18.018 1.00 96.75 274 LEU A O 1
ATOM 2116 N N . LEU A 1 275 ? 30.829 0.047 -19.214 1.00 94.81 275 LEU A N 1
ATOM 2117 C CA . LEU A 1 275 ? 29.932 0.440 -20.302 1.00 94.81 275 LEU A CA 1
ATOM 2118 C C . LEU A 1 275 ? 28.618 -0.337 -20.227 1.00 94.81 275 LEU A C 1
ATOM 2120 O O . LEU A 1 275 ? 28.597 -1.563 -20.355 1.00 94.81 275 LEU A O 1
ATOM 2124 N N . ASP A 1 276 ? 27.514 0.388 -20.079 1.00 90.50 276 ASP A N 1
ATOM 2125 C CA . ASP A 1 276 ? 26.173 -0.160 -20.241 1.00 90.50 276 ASP A CA 1
ATOM 2126 C C . ASP A 1 276 ? 25.761 -0.073 -21.711 1.00 90.50 276 ASP A C 1
ATOM 2128 O O . ASP A 1 276 ? 25.480 1.008 -22.230 1.00 90.50 276 ASP A O 1
ATOM 2132 N N . THR A 1 277 ? 25.729 -1.218 -22.388 1.00 85.56 277 THR A N 1
ATOM 2133 C CA . THR A 1 277 ? 25.457 -1.281 -23.834 1.00 85.56 277 THR A CA 1
ATOM 2134 C C . THR A 1 277 ? 23.976 -1.342 -24.193 1.00 85.56 277 THR A C 1
ATOM 2136 O O . THR A 1 277 ? 23.613 -1.439 -25.371 1.00 85.56 277 THR A O 1
ATOM 2139 N N . ARG A 1 278 ? 23.097 -1.253 -23.189 1.00 79.06 278 ARG A N 1
ATOM 2140 C CA . ARG A 1 278 ? 21.643 -1.181 -23.370 1.00 79.06 278 ARG A CA 1
ATOM 2141 C C . ARG A 1 278 ? 21.226 0.220 -23.823 1.00 79.06 278 ARG A C 1
ATOM 2143 O O . ARG A 1 278 ? 21.992 1.178 -23.769 1.00 79.06 278 ARG A O 1
ATOM 2150 N N . VAL A 1 279 ? 19.973 0.351 -24.253 1.00 58.12 279 VAL A N 1
ATOM 2151 C CA . VAL A 1 279 ? 19.345 1.652 -24.534 1.00 58.12 279 VAL A CA 1
ATOM 2152 C C . VAL A 1 279 ? 19.443 2.545 -23.288 1.00 58.12 279 VAL A C 1
ATOM 2154 O O . VAL A 1 279 ? 19.183 2.083 -22.176 1.00 58.12 279 VAL A O 1
ATOM 2157 N N . THR A 1 280 ? 19.752 3.835 -23.455 1.00 67.00 280 THR A N 1
ATOM 2158 C CA . THR A 1 280 ? 19.928 4.777 -22.331 1.00 67.00 280 THR A CA 1
ATOM 2159 C C . THR A 1 280 ? 18.707 4.843 -21.406 1.00 67.00 280 THR A C 1
ATOM 2161 O O . THR A 1 280 ? 18.862 5.031 -20.207 1.00 67.00 280 THR A O 1
ATOM 2164 N N . SER A 1 281 ? 17.488 4.637 -21.912 1.00 50.59 281 SER A N 1
ATOM 2165 C CA . SER A 1 281 ? 16.274 4.578 -21.082 1.00 50.59 281 SER A CA 1
ATOM 2166 C C . SER A 1 281 ? 16.275 3.413 -20.084 1.00 50.59 281 SER A C 1
ATOM 2168 O O . SER A 1 281 ? 15.682 3.511 -19.013 1.00 50.59 281 SER A O 1
ATOM 2170 N N . VAL A 1 282 ? 16.952 2.308 -20.401 1.00 56.00 282 VAL A N 1
ATOM 2171 C CA . VAL A 1 282 ? 17.131 1.174 -19.487 1.00 56.00 282 VAL A CA 1
ATOM 2172 C C . VAL A 1 282 ? 18.172 1.516 -18.425 1.00 56.00 282 VAL A C 1
ATOM 2174 O O . VAL A 1 282 ? 17.925 1.255 -17.253 1.00 56.00 282 VAL A O 1
ATOM 2177 N N . TRP A 1 283 ? 19.265 2.181 -18.812 1.00 76.62 283 TRP A N 1
ATOM 2178 C CA . TRP A 1 283 ? 20.259 2.719 -17.876 1.00 76.62 283 TRP A CA 1
ATOM 2179 C C . TRP A 1 283 ? 19.623 3.695 -16.871 1.00 76.62 283 TRP A C 1
ATOM 2181 O O . TRP A 1 283 ? 19.859 3.590 -15.670 1.00 76.62 283 TRP A O 1
ATOM 2191 N N . GLN A 1 284 ? 18.732 4.579 -17.336 1.00 64.00 284 GLN A N 1
ATOM 2192 C CA . GLN A 1 284 ? 17.992 5.516 -16.479 1.00 64.00 284 GLN A CA 1
ATOM 2193 C C . GLN A 1 284 ? 17.129 4.802 -15.427 1.00 64.00 284 GLN A C 1
ATOM 2195 O O . GLN A 1 284 ? 16.990 5.303 -14.313 1.00 64.00 284 GLN A O 1
ATOM 2200 N N . ARG A 1 285 ? 16.590 3.620 -15.763 1.00 55.88 285 ARG A N 1
ATOM 2201 C CA . ARG A 1 285 ? 15.763 2.790 -14.872 1.00 55.88 285 ARG A CA 1
ATOM 2202 C C . ARG A 1 285 ? 16.566 1.944 -13.899 1.00 55.88 285 ARG A C 1
ATOM 2204 O O . ARG A 1 285 ? 16.182 1.864 -12.740 1.00 55.88 285 ARG A O 1
ATOM 2211 N N . ALA A 1 286 ? 17.633 1.296 -14.354 1.00 60.91 286 ALA A N 1
ATOM 2212 C CA . ALA A 1 286 ? 18.573 0.617 -13.477 1.00 60.91 286 ALA A CA 1
ATOM 2213 C C . ALA A 1 286 ? 19.904 0.334 -14.181 1.00 60.91 286 ALA A C 1
ATOM 2215 O O . ALA A 1 286 ? 19.893 -0.148 -15.312 1.00 60.91 286 ALA A O 1
ATOM 2216 N N . HIS A 1 287 ? 21.039 0.546 -13.518 1.00 82.00 287 HIS A N 1
ATOM 2217 C CA . HIS A 1 287 ? 22.382 0.256 -14.035 1.00 82.00 287 HIS A CA 1
ATOM 2218 C C . HIS A 1 287 ? 23.358 -0.101 -12.907 1.00 82.00 287 HIS A C 1
ATOM 2220 O O . HIS A 1 287 ? 23.130 0.238 -11.751 1.00 82.00 287 HIS A O 1
ATOM 2226 N N . ILE A 1 288 ? 24.458 -0.784 -13.229 1.00 86.94 288 ILE A N 1
ATOM 2227 C CA . ILE A 1 288 ? 25.560 -0.986 -12.276 1.00 86.94 288 ILE A CA 1
ATOM 2228 C C . ILE A 1 288 ? 26.186 0.379 -11.961 1.00 86.94 288 ILE A C 1
ATOM 2230 O O . ILE A 1 288 ? 26.436 1.157 -12.880 1.00 86.94 288 ILE A O 1
ATOM 2234 N N . GLU A 1 289 ? 26.429 0.675 -10.684 1.00 86.94 289 GLU A 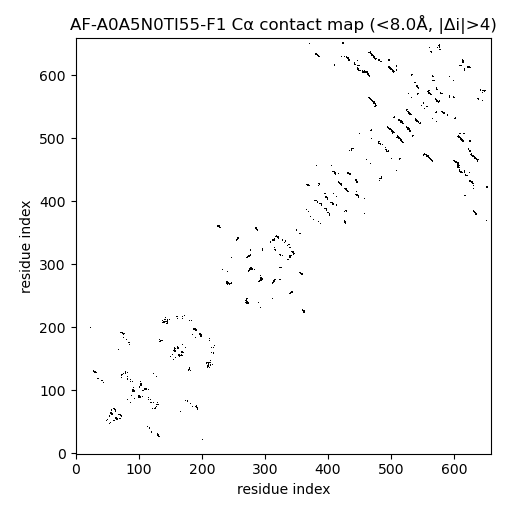N 1
ATOM 2235 C CA . GLU A 1 289 ? 26.951 1.974 -10.243 1.00 86.94 289 GLU A CA 1
ATOM 2236 C C . GLU A 1 289 ? 28.227 2.377 -10.998 1.00 86.94 289 GLU A C 1
ATOM 2238 O O . GLU A 1 289 ? 29.138 1.572 -11.200 1.00 86.94 289 GLU A O 1
ATOM 2243 N N . GLY A 1 290 ? 28.276 3.632 -11.452 1.00 86.56 290 GLY A N 1
ATOM 2244 C CA . GLY A 1 290 ? 29.401 4.156 -12.227 1.00 86.56 290 GLY A CA 1
ATOM 2245 C C . GLY A 1 290 ? 29.421 3.740 -13.704 1.00 86.56 290 GLY A C 1
ATOM 2246 O O . GLY A 1 290 ? 30.323 4.149 -14.432 1.00 86.56 290 GLY A O 1
ATOM 2247 N N . ALA A 1 291 ? 28.441 2.961 -14.179 1.00 92.56 291 ALA A N 1
ATOM 2248 C CA . ALA A 1 291 ? 28.347 2.611 -15.592 1.00 92.56 291 ALA A CA 1
ATOM 2249 C C . ALA A 1 291 ? 28.030 3.828 -16.469 1.00 92.56 291 ALA A C 1
ATOM 2251 O O . ALA A 1 291 ? 27.109 4.599 -16.198 1.00 92.56 291 ALA A O 1
ATOM 2252 N N . VAL A 1 292 ? 28.735 3.935 -17.588 1.00 92.94 292 VAL A N 1
ATOM 2253 C CA . VAL A 1 292 ? 28.500 4.921 -18.638 1.00 92.94 292 VAL A CA 1
ATOM 2254 C C . VAL A 1 292 ? 27.507 4.340 -19.648 1.00 92.94 292 VAL A C 1
ATOM 2256 O O . VAL A 1 292 ? 27.753 3.250 -20.172 1.00 92.94 292 VAL A O 1
ATOM 2259 N N . PRO A 1 293 ? 26.410 5.042 -19.982 1.00 86.44 293 PRO A N 1
ATOM 2260 C CA . PRO A 1 293 ? 25.509 4.604 -21.036 1.00 86.44 293 PRO A CA 1
ATOM 2261 C C . PRO A 1 293 ? 26.223 4.692 -22.388 1.00 86.44 293 PRO A C 1
ATOM 2263 O O . PRO A 1 293 ? 26.528 5.779 -22.891 1.00 86.44 293 PRO A O 1
ATOM 2266 N N . PHE A 1 294 ? 26.455 3.528 -22.985 1.00 88.56 294 PHE A N 1
ATOM 2267 C CA . PHE A 1 294 ? 27.105 3.350 -24.277 1.00 88.56 294 PHE A CA 1
ATOM 2268 C C . PHE A 1 294 ? 26.283 2.391 -25.156 1.00 88.56 294 PHE A C 1
ATOM 2270 O O . PHE A 1 294 ? 26.754 1.299 -25.477 1.00 88.56 294 PHE A O 1
ATOM 2277 N N . PRO A 1 295 ? 25.036 2.756 -25.525 1.00 76.19 295 PRO A N 1
ATOM 2278 C CA . PRO A 1 295 ? 24.144 1.856 -26.250 1.00 76.19 295 PRO A CA 1
ATOM 2279 C C . PRO A 1 295 ? 24.795 1.291 -27.511 1.00 76.19 295 PRO A C 1
ATOM 2281 O O . PRO A 1 295 ? 25.564 1.992 -28.166 1.00 76.19 295 PRO A O 1
ATOM 2284 N N . TYR A 1 296 ? 24.455 0.067 -27.901 1.00 68.12 296 TYR A N 1
ATOM 2285 C CA . TYR A 1 296 ? 25.062 -0.594 -29.066 1.00 68.12 296 TYR A CA 1
ATOM 2286 C C . TYR A 1 296 ? 24.941 0.190 -30.393 1.00 68.12 296 TYR A C 1
ATOM 2288 O O . TYR A 1 296 ? 25.748 -0.006 -31.295 1.00 68.12 296 TYR A O 1
ATOM 2296 N N . TYR A 1 297 ? 23.975 1.108 -30.507 1.00 63.56 297 TYR A N 1
ATOM 2297 C CA . TYR A 1 297 ? 23.788 2.016 -31.649 1.00 63.56 297 TYR A CA 1
ATOM 2298 C C . TYR A 1 297 ? 24.575 3.339 -31.537 1.00 63.56 297 TYR A C 1
ATOM 2300 O O . TYR A 1 297 ? 24.349 4.268 -32.311 1.00 63.56 297 TYR A O 1
ATOM 2308 N N . THR A 1 298 ? 25.464 3.468 -30.551 1.00 70.69 298 THR A N 1
ATOM 2309 C CA . THR A 1 298 ? 26.318 4.649 -30.374 1.00 70.69 298 THR A CA 1
ATOM 2310 C C . THR A 1 298 ? 27.190 4.860 -31.608 1.00 70.69 298 THR A C 1
ATOM 2312 O O . THR A 1 298 ? 27.834 3.925 -32.080 1.00 70.69 298 THR A O 1
ATOM 2315 N N . ASP A 1 299 ? 27.267 6.105 -32.090 1.00 76.62 299 ASP A N 1
ATOM 2316 C CA . ASP A 1 299 ? 28.272 6.501 -33.078 1.00 76.62 299 ASP A CA 1
ATOM 2317 C C . ASP A 1 299 ? 29.671 6.383 -32.460 1.00 76.62 299 ASP A C 1
ATOM 2319 O O . ASP A 1 299 ? 30.158 7.260 -31.736 1.00 76.62 299 ASP A O 1
ATOM 2323 N N . LEU A 1 300 ? 30.297 5.236 -32.710 1.00 75.31 300 LEU A N 1
ATOM 2324 C CA . LEU A 1 300 ? 31.570 4.877 -32.115 1.00 75.31 300 LEU A CA 1
ATOM 2325 C C . LEU A 1 300 ? 32.701 5.781 -32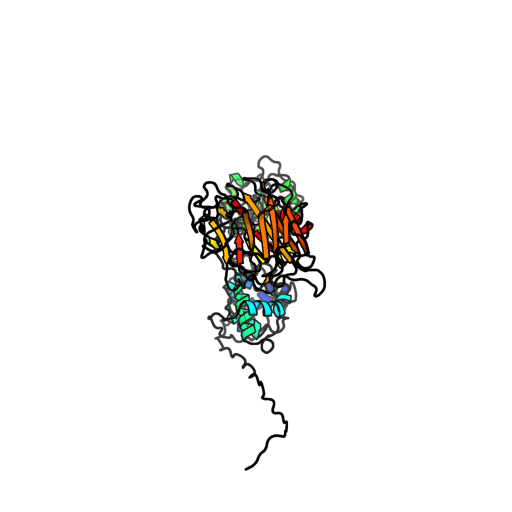.608 1.00 75.31 300 LEU A C 1
ATOM 2327 O O . LEU A 1 300 ? 33.586 6.112 -31.822 1.00 75.31 300 LEU A O 1
ATOM 2331 N N . ALA A 1 301 ? 32.657 6.229 -33.866 1.00 73.00 301 ALA A N 1
ATOM 2332 C CA . ALA A 1 301 ? 33.685 7.098 -34.432 1.00 73.00 301 ALA A CA 1
ATOM 2333 C C . ALA A 1 301 ? 33.736 8.454 -33.710 1.00 73.00 301 ALA A C 1
ATOM 2335 O O . ALA A 1 301 ? 34.820 8.985 -33.487 1.00 73.00 301 ALA A O 1
ATOM 2336 N N . ALA A 1 302 ? 32.580 8.972 -33.287 1.00 72.00 302 ALA A N 1
ATOM 2337 C CA . ALA A 1 302 ? 32.487 10.222 -32.539 1.00 72.00 302 ALA A CA 1
ATOM 2338 C C . ALA A 1 302 ? 32.806 10.070 -31.039 1.00 72.00 302 ALA A C 1
ATOM 2340 O O . ALA A 1 302 ? 33.344 10.990 -30.426 1.00 72.00 302 ALA A O 1
ATOM 2341 N N . LYS A 1 303 ? 32.472 8.929 -30.417 1.00 71.88 303 LYS A N 1
ATOM 2342 C CA . LYS A 1 303 ? 32.643 8.735 -28.962 1.00 71.88 303 LYS A CA 1
ATOM 2343 C C . LYS A 1 303 ? 33.973 8.108 -28.548 1.00 71.88 303 LYS A C 1
ATOM 2345 O O . LYS A 1 303 ? 34.377 8.274 -27.396 1.00 71.88 303 LYS A O 1
ATOM 2350 N N . VAL A 1 304 ? 34.675 7.426 -29.451 1.00 76.88 304 VAL A N 1
ATOM 2351 C CA . VAL A 1 304 ? 35.947 6.754 -29.139 1.00 76.88 304 VAL A CA 1
ATOM 2352 C C . VAL A 1 304 ? 37.036 7.725 -28.665 1.00 76.88 304 VAL A C 1
ATOM 2354 O O . VAL A 1 304 ? 37.849 7.358 -27.825 1.00 76.88 304 VAL A O 1
ATOM 2357 N N . GLU A 1 305 ? 37.018 8.986 -29.113 1.00 76.94 305 GLU A N 1
ATOM 2358 C CA . GLU A 1 305 ? 37.965 10.021 -28.660 1.00 76.94 305 GLU A CA 1
ATOM 2359 C C . GLU A 1 305 ? 37.846 10.332 -27.159 1.00 76.94 305 GLU A C 1
ATOM 2361 O O . GLU A 1 305 ? 38.803 10.795 -26.541 1.00 76.94 305 GLU A O 1
ATOM 2366 N N . THR A 1 306 ? 36.685 10.047 -26.564 1.00 80.75 306 THR A N 1
ATOM 2367 C CA . THR A 1 306 ? 36.400 10.286 -25.141 1.00 80.75 306 THR A CA 1
ATOM 2368 C C . THR A 1 306 ? 36.652 9.066 -24.252 1.00 80.75 306 THR A C 1
ATOM 2370 O O . THR A 1 306 ? 36.626 9.193 -23.030 1.00 80.75 306 THR A O 1
ATOM 2373 N N . LEU A 1 307 ? 36.908 7.888 -24.839 1.00 88.56 307 LEU A N 1
ATOM 2374 C CA . LEU A 1 307 ? 37.187 6.661 -24.094 1.00 88.56 307 LEU A CA 1
ATOM 2375 C C . LEU A 1 307 ? 38.700 6.457 -23.908 1.00 88.56 307 LEU A C 1
ATOM 2377 O O . LEU A 1 307 ? 39.435 6.402 -24.901 1.00 88.56 307 LEU A O 1
ATOM 2381 N N . PRO A 1 308 ? 39.183 6.261 -22.669 1.00 88.69 308 PRO A N 1
ATOM 2382 C CA . PRO A 1 308 ? 40.602 6.039 -22.401 1.00 88.69 308 PRO A CA 1
ATOM 2383 C C . PRO A 1 308 ? 41.073 4.713 -23.006 1.00 88.69 308 PRO A C 1
ATOM 2385 O O . PRO A 1 308 ? 40.415 3.684 -22.875 1.00 88.69 308 PRO A O 1
ATOM 2388 N N . ARG A 1 309 ? 42.238 4.728 -23.658 1.00 88.88 309 ARG A N 1
ATOM 2389 C CA . ARG A 1 309 ? 42.832 3.533 -24.291 1.00 88.88 309 ARG A CA 1
ATOM 2390 C C . ARG A 1 309 ? 43.669 2.687 -23.335 1.00 88.88 309 ARG A C 1
ATOM 2392 O O . ARG A 1 309 ? 44.016 1.557 -23.664 1.00 88.88 309 ARG A O 1
ATOM 2399 N N . ASP A 1 310 ? 44.031 3.251 -22.192 1.00 88.56 310 ASP A N 1
ATOM 2400 C CA . ASP A 1 310 ? 44.971 2.690 -21.227 1.00 88.56 310 ASP A CA 1
ATOM 2401 C C . ASP A 1 310 ? 44.297 2.122 -19.966 1.00 88.56 310 ASP A C 1
ATOM 2403 O O . ASP A 1 310 ? 44.984 1.514 -19.150 1.00 88.56 310 ASP A O 1
ATOM 2407 N N . ALA A 1 311 ? 42.977 2.276 -19.818 1.00 89.81 311 ALA A N 1
ATOM 2408 C CA . ALA A 1 311 ? 42.194 1.697 -18.725 1.00 89.81 311 ALA A CA 1
ATOM 2409 C C . ALA A 1 311 ? 41.531 0.371 -19.140 1.00 89.81 311 ALA A C 1
ATOM 2411 O O . ALA A 1 311 ? 41.238 0.154 -20.317 1.00 89.81 311 ALA A O 1
ATOM 2412 N N . GLN A 1 312 ? 41.252 -0.504 -18.168 1.00 94.81 312 GLN A N 1
ATOM 2413 C CA . GLN A 1 312 ? 40.425 -1.690 -18.402 1.00 94.81 312 GLN A CA 1
ATOM 2414 C C . GLN A 1 312 ? 38.967 -1.280 -18.651 1.00 94.81 312 GLN A C 1
ATOM 2416 O O . GLN A 1 312 ? 38.333 -0.682 -17.783 1.00 94.81 312 GLN A O 1
ATOM 2421 N N . ILE A 1 313 ? 38.423 -1.644 -19.811 1.00 96.25 313 ILE A N 1
ATOM 2422 C CA . ILE A 1 313 ? 37.017 -1.422 -20.165 1.00 96.25 313 ILE A CA 1
ATOM 2423 C C . ILE A 1 313 ? 36.247 -2.729 -19.981 1.00 96.25 313 ILE A C 1
ATOM 2425 O O . ILE A 1 313 ? 36.641 -3.767 -20.512 1.00 96.25 313 ILE A O 1
ATOM 2429 N N . VAL A 1 314 ? 35.136 -2.683 -19.253 1.00 96.94 314 VAL A N 1
ATOM 2430 C CA . VAL A 1 314 ? 34.199 -3.801 -19.117 1.00 96.94 314 VAL A CA 1
ATOM 2431 C C . VAL A 1 314 ? 32.846 -3.370 -19.666 1.00 96.94 314 VAL A C 1
ATOM 2433 O O . VAL A 1 314 ? 32.306 -2.353 -19.243 1.00 96.94 314 VAL A O 1
ATOM 2436 N N . ALA A 1 315 ? 32.289 -4.123 -20.611 1.00 94.44 315 ALA A N 1
ATOM 2437 C CA . ALA A 1 315 ? 30.957 -3.868 -21.156 1.00 94.44 315 ALA A CA 1
ATOM 2438 C C . ALA A 1 315 ? 29.948 -4.913 -20.665 1.00 94.44 315 ALA A C 1
ATOM 2440 O O . ALA A 1 315 ? 30.289 -6.084 -20.490 1.00 94.44 315 ALA A O 1
ATOM 2441 N N . TYR A 1 316 ? 28.691 -4.510 -20.479 1.00 89.62 316 TYR A N 1
ATOM 2442 C CA . TYR A 1 316 ? 27.602 -5.424 -20.123 1.00 89.62 316 TYR A CA 1
ATOM 2443 C C . TYR A 1 316 ? 26.286 -5.072 -20.831 1.00 89.62 316 TYR A C 1
ATOM 2445 O O . TYR A 1 316 ? 26.112 -3.969 -21.354 1.00 89.62 316 TYR A O 1
ATOM 2453 N N . CYS A 1 317 ? 25.354 -6.030 -20.864 1.00 78.25 317 CYS A N 1
ATOM 2454 C CA . CYS A 1 317 ? 23.996 -5.868 -21.396 1.00 78.25 317 CYS A CA 1
ATOM 2455 C C . CYS A 1 317 ? 22.956 -6.598 -20.516 1.00 78.25 317 CYS A C 1
ATOM 2457 O O . CYS A 1 317 ? 23.308 -7.106 -19.450 1.00 78.25 317 CYS A O 1
ATOM 2459 N N . SER A 1 318 ? 21.679 -6.626 -20.930 1.00 58.59 318 SER A N 1
ATOM 2460 C CA . SER A 1 318 ? 20.591 -7.290 -20.190 1.00 58.59 318 SER A CA 1
ATOM 2461 C C . SER A 1 318 ? 20.798 -8.805 -20.105 1.00 58.59 318 SER A C 1
ATOM 2463 O O . SER A 1 318 ? 20.798 -9.348 -19.006 1.00 58.59 318 SER A O 1
ATOM 2465 N N . CYS A 1 319 ? 21.006 -9.476 -21.246 1.00 56.78 319 CYS A N 1
ATOM 2466 C CA . CYS A 1 319 ? 21.268 -10.915 -21.299 1.00 56.78 319 CYS A CA 1
ATOM 2467 C C . CYS A 1 319 ? 21.833 -11.366 -22.667 1.00 56.78 319 CYS A C 1
ATOM 2469 O O . CYS A 1 319 ? 21.520 -10.763 -23.694 1.00 56.78 319 CYS A O 1
ATOM 2471 N N . PRO A 1 320 ? 22.597 -12.470 -22.712 1.00 41.69 320 PRO A N 1
ATOM 2472 C CA . PRO A 1 320 ? 23.765 -12.660 -21.873 1.00 41.69 320 PRO A CA 1
ATOM 2473 C C . PRO A 1 320 ? 24.893 -11.718 -22.321 1.00 41.69 320 PRO A C 1
ATOM 2475 O O . PRO A 1 320 ? 25.542 -11.127 -21.470 1.00 41.69 320 PRO A O 1
ATOM 2478 N N . ARG A 1 321 ? 25.141 -11.529 -23.631 1.00 63.59 321 ARG A N 1
ATOM 2479 C CA . ARG A 1 321 ? 26.355 -10.822 -24.092 1.00 63.59 321 ARG A CA 1
ATOM 2480 C C . ARG A 1 321 ? 26.263 -10.078 -25.430 1.00 63.59 321 ARG A C 1
ATOM 2482 O O . ARG A 1 321 ? 27.186 -9.345 -25.735 1.00 63.59 321 ARG A O 1
ATOM 2489 N N . ALA A 1 322 ? 25.186 -10.185 -26.213 1.00 64.81 322 ALA A N 1
ATOM 2490 C CA . ALA A 1 322 ? 25.192 -9.766 -27.627 1.00 64.81 322 ALA A CA 1
ATOM 2491 C C . ALA A 1 322 ? 25.553 -8.282 -27.869 1.00 64.81 322 ALA A C 1
ATOM 2493 O O . ALA A 1 322 ? 26.453 -7.987 -28.653 1.00 64.81 322 ALA A O 1
ATOM 2494 N N . ALA A 1 323 ? 24.900 -7.345 -27.173 1.00 67.25 323 ALA A N 1
ATOM 2495 C CA . ALA A 1 323 ? 25.185 -5.911 -27.315 1.00 67.25 323 ALA A CA 1
ATOM 2496 C C . ALA A 1 323 ? 26.567 -5.524 -26.754 1.00 67.25 323 ALA A C 1
ATOM 2498 O O . ALA A 1 323 ? 27.258 -4.674 -27.318 1.00 67.25 323 ALA A O 1
ATOM 2499 N N . ALA A 1 324 ? 26.987 -6.186 -25.672 1.00 84.12 324 ALA A N 1
ATOM 2500 C CA . ALA A 1 324 ? 28.297 -5.981 -25.068 1.00 84.12 324 ALA A CA 1
ATOM 2501 C C . ALA A 1 324 ? 29.417 -6.529 -25.964 1.00 84.12 324 ALA A C 1
ATOM 2503 O O . ALA A 1 324 ? 30.406 -5.841 -26.195 1.00 84.12 324 ALA A O 1
ATOM 2504 N N . ASP A 1 325 ? 29.225 -7.721 -26.532 1.00 81.94 325 ASP A N 1
ATOM 2505 C CA . ASP A 1 325 ? 30.134 -8.351 -27.481 1.00 81.94 325 ASP A CA 1
ATOM 2506 C C . ASP A 1 325 ? 30.296 -7.490 -28.733 1.00 81.94 325 ASP A C 1
ATOM 2508 O O . ASP A 1 325 ? 31.423 -7.210 -29.132 1.00 81.94 325 ASP A O 1
ATOM 2512 N N . TYR A 1 326 ? 29.188 -6.994 -29.286 1.00 82.50 326 TYR A N 1
ATOM 2513 C CA . TYR A 1 326 ? 29.212 -6.103 -30.439 1.00 82.50 326 TYR A CA 1
ATOM 2514 C C . TYR A 1 326 ? 30.074 -4.857 -30.184 1.00 82.50 326 TYR A C 1
ATOM 2516 O O . TYR A 1 326 ? 30.973 -4.563 -30.969 1.00 82.50 326 TYR A O 1
ATOM 2524 N N . ILE A 1 327 ? 29.868 -4.150 -29.066 1.00 89.56 327 ILE A N 1
ATOM 2525 C CA . ILE A 1 327 ? 30.665 -2.958 -28.735 1.00 89.56 327 ILE A CA 1
ATOM 2526 C C . ILE A 1 327 ? 32.139 -3.301 -28.484 1.00 89.56 327 ILE A C 1
ATOM 2528 O O . ILE A 1 327 ? 33.015 -2.581 -28.969 1.00 89.56 327 ILE A O 1
ATOM 2532 N N . ILE A 1 328 ? 32.436 -4.396 -27.775 1.00 92.69 328 ILE A N 1
ATOM 2533 C CA . ILE A 1 328 ? 33.823 -4.814 -27.529 1.00 92.69 328 ILE A CA 1
ATOM 2534 C C . ILE A 1 328 ? 34.543 -5.192 -28.831 1.00 92.69 328 ILE A C 1
ATOM 2536 O O . ILE A 1 328 ? 35.698 -4.802 -29.002 1.00 92.69 328 ILE A O 1
ATOM 2540 N N . ASP A 1 329 ? 33.877 -5.857 -29.779 1.00 89.25 329 ASP A N 1
ATOM 2541 C CA . ASP A 1 329 ? 34.461 -6.180 -31.089 1.00 89.25 329 ASP A CA 1
ATOM 2542 C C . ASP A 1 329 ? 34.792 -4.926 -31.896 1.00 89.25 329 ASP A C 1
ATOM 2544 O O . ASP A 1 329 ? 35.866 -4.826 -32.496 1.00 89.25 329 ASP A O 1
ATOM 2548 N N . GLN A 1 330 ? 33.898 -3.936 -31.879 1.00 88.50 330 GLN A N 1
ATOM 2549 C CA . GLN A 1 330 ? 34.148 -2.671 -32.560 1.00 88.50 330 GLN A CA 1
ATOM 2550 C C . GLN A 1 330 ? 35.302 -1.892 -31.904 1.00 88.50 330 GLN A C 1
ATOM 2552 O O . GLN A 1 330 ? 36.175 -1.377 -32.604 1.00 88.50 330 GLN A O 1
ATOM 2557 N N . LEU A 1 331 ? 35.369 -1.851 -30.568 1.00 91.44 331 LEU A N 1
ATOM 2558 C CA . LEU A 1 331 ? 36.491 -1.241 -29.842 1.00 91.44 331 LEU A CA 1
ATOM 2559 C C . LEU A 1 331 ? 37.817 -1.960 -30.138 1.00 91.44 331 LEU A C 1
ATOM 2561 O O . LEU A 1 331 ? 38.835 -1.302 -30.370 1.00 91.44 331 LEU A O 1
ATOM 2565 N N . ALA A 1 332 ? 37.811 -3.292 -30.202 1.00 90.00 332 ALA A N 1
ATOM 2566 C CA . ALA A 1 332 ? 38.981 -4.081 -30.577 1.00 90.00 332 ALA A CA 1
ATOM 2567 C C . ALA A 1 332 ? 39.453 -3.757 -32.005 1.00 90.00 332 ALA A C 1
ATOM 2569 O O . ALA A 1 332 ? 40.647 -3.540 -32.223 1.00 90.00 332 ALA A O 1
ATOM 2570 N N . GLY A 1 333 ? 38.524 -3.617 -32.960 1.00 88.38 333 GLY A N 1
ATOM 2571 C CA . GLY A 1 333 ? 38.818 -3.167 -34.328 1.00 88.38 333 GLY A CA 1
ATOM 2572 C C . GLY A 1 333 ? 39.450 -1.769 -34.400 1.00 88.38 333 GLY A C 1
ATOM 2573 O O . GLY A 1 333 ? 40.220 -1.482 -35.316 1.00 88.38 333 GLY A O 1
ATOM 2574 N N . LEU A 1 334 ? 39.194 -0.921 -33.399 1.00 88.69 334 LEU A N 1
ATOM 2575 C CA . LEU A 1 334 ? 39.798 0.407 -33.227 1.00 88.69 334 LEU A CA 1
ATOM 2576 C C . LEU A 1 334 ? 41.067 0.397 -32.353 1.00 88.69 334 LEU A C 1
ATOM 2578 O O . LEU A 1 334 ? 41.577 1.464 -31.988 1.00 88.69 334 LEU A O 1
ATOM 2582 N N . GLY A 1 335 ? 41.588 -0.784 -32.010 1.00 90.25 335 GLY A N 1
ATOM 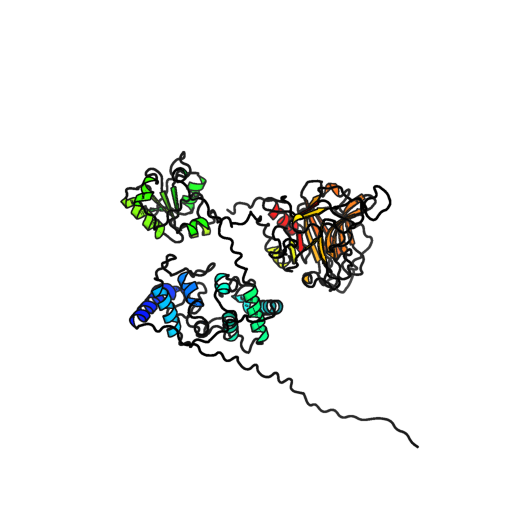2583 C CA . GLY A 1 335 ? 42.854 -0.973 -31.301 1.00 90.25 335 GLY A CA 1
ATOM 2584 C C . GLY A 1 335 ? 42.771 -0.930 -29.772 1.00 90.25 335 GLY A C 1
ATOM 2585 O O . GLY A 1 335 ? 43.807 -0.762 -29.130 1.00 90.25 335 GLY A O 1
ATOM 2586 N N . TYR A 1 336 ? 41.584 -1.055 -29.169 1.00 93.19 336 TYR A N 1
ATOM 2587 C CA . TYR A 1 336 ? 41.464 -1.235 -27.716 1.00 93.19 336 TYR A CA 1
ATOM 2588 C C . TYR A 1 336 ? 41.806 -2.677 -27.343 1.00 93.19 336 TYR A C 1
ATOM 2590 O O . TYR A 1 336 ? 41.142 -3.614 -27.776 1.00 93.19 336 TYR A O 1
ATOM 2598 N N . THR A 1 337 ? 42.838 -2.856 -26.522 1.00 90.69 337 THR A N 1
ATOM 2599 C CA . THR A 1 337 ? 43.363 -4.182 -26.152 1.00 90.69 337 THR A CA 1
ATOM 2600 C C . THR A 1 337 ? 43.017 -4.606 -24.725 1.00 90.69 337 THR A C 1
ATOM 2602 O O . THR A 1 337 ? 43.190 -5.771 -24.382 1.00 90.69 337 THR A O 1
ATOM 2605 N N . ARG A 1 338 ? 42.530 -3.678 -23.890 1.00 93.06 338 ARG A N 1
ATOM 2606 C CA . ARG A 1 338 ? 42.166 -3.898 -22.480 1.00 93.06 338 ARG A CA 1
ATOM 2607 C C . ARG A 1 338 ? 40.648 -3.880 -22.318 1.00 93.06 338 ARG A C 1
ATOM 2609 O O . ARG A 1 338 ? 40.080 -2.942 -21.765 1.00 93.06 338 ARG A O 1
ATOM 2616 N N . THR A 1 339 ? 39.985 -4.885 -22.876 1.00 94.81 339 THR A N 1
ATOM 2617 C CA . THR A 1 339 ? 38.521 -4.981 -22.906 1.00 94.81 339 THR A CA 1
ATOM 2618 C C . THR A 1 339 ? 38.043 -6.321 -22.356 1.00 94.81 339 THR A C 1
ATOM 2620 O O . THR A 1 339 ? 38.745 -7.325 -22.452 1.00 94.81 339 THR A O 1
ATOM 2623 N N . ALA A 1 340 ? 36.864 -6.334 -21.740 1.00 95.94 340 ALA A N 1
ATOM 2624 C CA . ALA A 1 340 ? 36.192 -7.544 -21.284 1.00 95.94 340 ALA A CA 1
ATOM 2625 C C . ALA A 1 340 ? 34.668 -7.376 -21.356 1.00 95.94 340 ALA A C 1
ATOM 2627 O O . ALA A 1 340 ? 34.150 -6.257 -21.364 1.00 95.94 340 ALA A O 1
ATOM 2628 N N . VAL A 1 341 ? 33.946 -8.493 -21.377 1.00 94.69 341 VAL A N 1
ATOM 2629 C CA . VAL A 1 341 ? 32.481 -8.533 -21.298 1.00 94.69 341 VAL A CA 1
ATOM 2630 C C . VAL A 1 341 ? 32.062 -9.212 -19.998 1.00 94.69 341 VAL A C 1
ATOM 2632 O O . VAL A 1 341 ? 32.563 -10.291 -19.683 1.00 94.69 341 VAL A O 1
ATOM 2635 N N . LEU A 1 342 ? 31.132 -8.605 -19.257 1.00 92.25 342 LEU A N 1
ATOM 2636 C CA . LEU A 1 342 ? 30.509 -9.243 -18.096 1.00 92.25 342 LEU A CA 1
ATOM 2637 C C . LEU A 1 342 ? 29.688 -10.454 -18.559 1.00 92.25 342 LEU A C 1
ATOM 2639 O O . LEU A 1 342 ? 28.702 -10.291 -19.279 1.00 92.25 342 LEU A O 1
ATOM 2643 N N . TYR A 1 343 ? 30.104 -11.654 -18.158 1.00 83.94 343 TYR A N 1
ATOM 2644 C CA . TYR A 1 343 ? 29.614 -12.919 -18.705 1.00 83.94 343 TYR A CA 1
ATOM 2645 C C . TYR A 1 343 ? 28.106 -13.116 -18.514 1.00 83.94 343 TYR A C 1
ATOM 2647 O O . TYR A 1 343 ? 27.408 -13.506 -19.450 1.00 83.94 343 TYR A O 1
ATOM 2655 N N . GLU A 1 344 ? 27.608 -12.834 -17.312 1.00 80.69 344 GLU A N 1
ATOM 2656 C CA . GLU A 1 344 ? 26.220 -13.074 -16.919 1.00 80.69 344 GLU A CA 1
ATOM 2657 C C . GLU A 1 344 ? 25.284 -11.886 -17.222 1.00 80.69 344 GLU A C 1
ATOM 2659 O O . GLU A 1 344 ? 24.071 -11.979 -17.015 1.00 80.69 344 GLU A O 1
ATOM 2664 N N . GLY A 1 345 ? 25.831 -10.762 -17.703 1.00 75.81 345 GLY A N 1
ATOM 2665 C CA . GLY A 1 345 ? 25.096 -9.507 -17.873 1.00 75.81 345 GLY A CA 1
ATOM 2666 C C . GLY A 1 345 ? 24.558 -8.932 -16.554 1.00 75.81 345 GLY A C 1
ATOM 2667 O O . GLY A 1 345 ? 24.841 -9.423 -15.460 1.00 75.81 345 GLY A O 1
ATOM 2668 N N . ILE A 1 346 ? 23.756 -7.867 -16.639 1.00 73.12 346 ILE A N 1
ATOM 2669 C CA . ILE A 1 346 ? 23.204 -7.214 -15.438 1.00 73.12 346 ILE A CA 1
ATOM 2670 C C . ILE A 1 346 ? 22.121 -8.054 -14.743 1.00 73.12 346 ILE A C 1
ATOM 2672 O O . ILE A 1 346 ? 21.976 -7.965 -13.528 1.00 73.12 346 ILE A O 1
ATOM 2676 N N . PHE A 1 347 ? 21.373 -8.901 -15.461 1.00 55.91 347 PHE A N 1
ATOM 2677 C CA . PHE A 1 347 ? 20.415 -9.800 -14.806 1.00 55.91 347 PHE A CA 1
ATOM 2678 C C . PHE A 1 347 ? 21.124 -10.871 -13.979 1.00 55.91 347 PHE A C 1
ATOM 2680 O O . PHE A 1 347 ? 20.719 -11.124 -12.849 1.00 55.91 347 PHE A O 1
ATOM 2687 N N . GLY A 1 348 ? 22.222 -11.437 -14.483 1.00 55.69 348 GLY A N 1
ATOM 2688 C CA . GLY A 1 348 ? 23.039 -12.361 -13.705 1.00 55.69 348 GLY A CA 1
ATOM 2689 C C . GLY A 1 348 ? 23.799 -11.696 -12.558 1.00 55.69 348 GLY A C 1
ATOM 2690 O O . GLY A 1 348 ? 23.967 -12.322 -11.515 1.00 55.69 348 GLY A O 1
ATOM 2691 N N . TRP A 1 349 ? 24.198 -10.429 -12.715 1.00 76.38 349 TRP A N 1
ATOM 2692 C CA . TRP A 1 349 ? 24.721 -9.590 -11.629 1.00 76.38 349 TRP A CA 1
ATOM 2693 C C . TRP A 1 349 ? 23.694 -9.426 -10.499 1.00 76.38 349 TRP A C 1
ATOM 2695 O O . TRP A 1 349 ? 23.997 -9.714 -9.345 1.00 76.38 349 TRP A O 1
ATOM 2705 N N . MET A 1 350 ? 22.456 -9.047 -10.833 1.00 59.38 350 MET A N 1
ATOM 2706 C CA . MET A 1 350 ? 21.377 -8.879 -9.851 1.00 59.38 350 MET A CA 1
ATOM 2707 C C . MET A 1 350 ? 20.929 -10.206 -9.225 1.00 59.38 350 MET A C 1
ATOM 2709 O O . MET A 1 350 ? 20.678 -10.253 -8.027 1.00 59.38 350 MET A O 1
ATOM 2713 N N . ASN A 1 351 ? 20.863 -11.294 -9.999 1.00 50.28 351 ASN A N 1
ATOM 2714 C CA . ASN A 1 351 ? 20.495 -12.621 -9.490 1.00 50.28 351 ASN A CA 1
ATOM 2715 C C . ASN A 1 351 ? 21.514 -13.171 -8.477 1.00 50.28 351 ASN A C 1
ATOM 2717 O O . ASN A 1 351 ? 21.179 -14.004 -7.645 1.00 50.28 351 ASN A O 1
ATOM 2721 N N . GLN A 1 352 ? 22.759 -12.702 -8.550 1.00 59.94 352 GLN A N 1
ATOM 2722 C CA . GLN A 1 352 ? 23.811 -13.012 -7.582 1.00 59.94 352 GLN A CA 1
ATOM 2723 C C . GLN A 1 352 ? 23.841 -12.033 -6.396 1.00 59.94 352 GLN A C 1
ATOM 2725 O O . GLN A 1 352 ? 24.757 -12.100 -5.586 1.00 59.94 352 GLN A O 1
ATOM 2730 N N . GLY A 1 353 ? 22.853 -11.136 -6.284 1.00 45.69 353 GLY A N 1
ATOM 2731 C CA . GLY A 1 353 ? 22.708 -10.205 -5.163 1.00 45.69 353 GLY A CA 1
ATOM 2732 C C . GLY A 1 353 ? 23.553 -8.932 -5.262 1.00 45.69 353 GLY A C 1
ATOM 2733 O O . GLY A 1 353 ? 23.552 -8.134 -4.329 1.00 45.69 353 GLY A O 1
ATOM 2734 N N . PHE A 1 354 ? 24.263 -8.695 -6.370 1.00 61.12 354 PHE A N 1
ATOM 2735 C CA . PHE A 1 354 ? 25.142 -7.530 -6.486 1.00 61.12 354 PHE A CA 1
ATOM 2736 C C . PHE A 1 354 ? 24.365 -6.223 -6.764 1.00 61.12 354 PHE A C 1
ATOM 2738 O O . PHE A 1 354 ? 23.364 -6.228 -7.493 1.00 61.12 354 PHE A O 1
ATOM 2745 N N . PRO A 1 355 ? 24.821 -5.079 -6.213 1.00 61.38 355 PRO A N 1
ATOM 2746 C CA . PRO A 1 355 ? 24.041 -3.841 -6.175 1.00 61.38 355 PRO A CA 1
ATOM 2747 C C . PRO A 1 355 ? 23.900 -3.156 -7.544 1.00 61.38 355 PRO A C 1
ATOM 2749 O O . PRO A 1 355 ? 24.793 -3.222 -8.390 1.00 61.38 355 PRO A O 1
ATOM 2752 N N . VAL A 1 356 ? 22.786 -2.444 -7.744 1.00 70.94 356 VAL A N 1
ATOM 2753 C CA . VAL A 1 356 ? 22.515 -1.588 -8.914 1.00 70.94 356 VAL A CA 1
ATOM 2754 C C . VAL A 1 356 ? 21.916 -0.253 -8.471 1.00 70.94 356 VAL A C 1
ATOM 2756 O O . VAL A 1 356 ? 21.174 -0.190 -7.494 1.00 70.94 356 VAL A O 1
ATOM 2759 N N . VAL A 1 357 ? 22.181 0.807 -9.228 1.00 68.94 357 VAL A N 1
ATOM 2760 C CA . VAL A 1 357 ? 21.488 2.098 -9.134 1.00 68.94 357 VAL A CA 1
ATOM 2761 C C . VAL A 1 357 ? 20.149 1.968 -9.858 1.00 68.94 357 VAL A C 1
ATOM 2763 O O . VAL A 1 357 ? 20.140 1.483 -10.984 1.00 68.94 357 VAL A O 1
ATOM 2766 N N . ARG A 1 358 ? 19.028 2.394 -9.260 1.00 52.38 358 ARG A N 1
ATOM 2767 C CA . ARG A 1 358 ? 17.661 2.338 -9.843 1.00 52.38 358 ARG A CA 1
ATOM 2768 C C . ARG A 1 358 ? 17.095 3.737 -10.079 1.00 52.38 358 ARG A C 1
ATOM 2770 O O . ARG A 1 358 ? 17.584 4.657 -9.454 1.00 52.38 358 ARG A O 1
ATOM 2777 N N . ALA A 1 359 ? 16.141 3.953 -10.988 1.00 48.12 359 ALA A N 1
ATOM 2778 C CA . ALA A 1 359 ? 15.515 5.263 -11.243 1.00 48.12 359 ALA A CA 1
ATOM 2779 C C . ALA A 1 359 ? 15.021 5.917 -9.947 1.00 48.12 359 ALA A C 1
ATOM 2781 O O . ALA A 1 359 ? 14.313 5.270 -9.184 1.00 48.12 359 ALA A O 1
ATOM 2782 N N . GLU A 1 360 ? 15.347 7.199 -9.757 1.00 42.53 360 GLU A N 1
ATOM 2783 C CA . GLU A 1 360 ? 14.558 8.040 -8.856 1.00 42.53 360 GLU A CA 1
ATOM 2784 C C . GLU A 1 360 ? 13.254 8.367 -9.588 1.00 42.53 360 GLU A C 1
ATOM 2786 O O . GLU A 1 360 ? 13.268 8.852 -10.730 1.00 42.53 360 GLU A O 1
ATOM 2791 N N . LEU A 1 361 ? 12.121 8.064 -8.970 1.00 39.47 361 LEU A N 1
ATOM 2792 C CA . LEU A 1 361 ? 10.829 8.462 -9.504 1.00 39.47 361 LEU A CA 1
ATOM 2793 C C . LEU A 1 361 ? 10.684 9.978 -9.331 1.00 39.47 361 LEU A C 1
ATOM 2795 O O . LEU A 1 361 ? 11.027 10.538 -8.295 1.00 39.47 361 LEU A O 1
ATOM 2799 N N . GLY A 1 362 ? 10.270 10.665 -10.398 1.00 31.92 362 GLY A N 1
ATOM 2800 C CA . GLY A 1 362 ? 10.177 12.123 -10.453 1.00 31.92 362 GLY A CA 1
ATOM 2801 C C . GLY A 1 362 ? 8.955 12.673 -9.726 1.00 31.92 362 GLY A C 1
ATOM 2802 O O . GLY A 1 362 ? 8.143 13.353 -10.344 1.00 31.92 362 GLY A O 1
ATOM 2803 N N . GLY A 1 363 ? 8.848 12.393 -8.434 1.00 31.75 363 GLY A N 1
ATOM 2804 C CA . GLY A 1 363 ? 8.112 13.175 -7.448 1.00 31.75 363 GLY A CA 1
ATOM 2805 C C . GLY A 1 363 ? 9.125 13.694 -6.429 1.00 31.75 363 GLY A C 1
ATOM 2806 O O . GLY A 1 363 ? 10.221 13.150 -6.309 1.00 31.75 363 GLY A O 1
ATOM 2807 N N . GLN A 1 364 ? 8.818 14.770 -5.704 1.00 29.88 364 GLN A N 1
ATOM 2808 C CA . GLN A 1 364 ? 9.545 15.028 -4.455 1.00 29.88 364 GLN A CA 1
ATOM 2809 C C . GLN A 1 364 ? 9.559 13.728 -3.657 1.00 29.88 364 GLN A C 1
ATOM 2811 O O . GLN A 1 364 ? 8.519 13.082 -3.615 1.00 29.88 364 GLN A O 1
ATOM 2816 N N . ALA A 1 365 ? 10.717 13.341 -3.118 1.00 30.38 365 ALA A N 1
ATOM 2817 C CA . ALA A 1 365 ? 10.891 12.108 -2.364 1.00 30.38 365 ALA A CA 1
ATOM 2818 C C . ALA A 1 365 ? 9.739 11.925 -1.362 1.00 30.38 365 ALA A C 1
ATOM 2820 O O . ALA A 1 365 ? 9.772 12.490 -0.271 1.00 30.38 365 ALA A O 1
ATOM 2821 N N . ALA A 1 366 ? 8.728 11.148 -1.750 1.00 33.06 366 ALA A N 1
ATOM 2822 C CA . ALA A 1 366 ? 7.912 10.418 -0.812 1.00 33.06 366 ALA A CA 1
ATOM 2823 C C . ALA A 1 366 ? 8.840 9.300 -0.353 1.00 33.06 366 ALA A C 1
ATOM 2825 O O . ALA A 1 366 ? 9.109 8.335 -1.071 1.00 33.06 366 ALA A O 1
ATOM 2826 N N . ALA A 1 367 ? 9.505 9.591 0.757 1.00 33.53 367 ALA A N 1
ATOM 2827 C CA . ALA A 1 367 ? 9.948 8.622 1.732 1.00 33.53 367 ALA A CA 1
ATOM 2828 C C . ALA A 1 367 ? 9.312 7.242 1.527 1.00 33.53 367 ALA A C 1
ATOM 2830 O O . ALA A 1 367 ? 8.095 7.089 1.568 1.00 33.53 367 ALA A O 1
ATOM 2831 N N . ALA A 1 368 ? 10.145 6.239 1.257 1.00 38.03 368 ALA A N 1
ATOM 2832 C CA . ALA A 1 368 ? 9.696 4.862 1.286 1.00 38.03 368 ALA A CA 1
ATOM 2833 C C . ALA A 1 368 ? 9.408 4.522 2.748 1.00 38.03 368 ALA A C 1
ATOM 2835 O O . ALA A 1 368 ? 10.346 4.168 3.459 1.00 38.03 368 ALA A O 1
ATOM 2836 N N . SER A 1 369 ? 8.152 4.650 3.182 1.00 42.53 369 SER A N 1
ATOM 2837 C CA . SER A 1 369 ? 7.687 4.160 4.481 1.00 42.53 369 SER A CA 1
ATOM 2838 C C . SER A 1 369 ? 8.167 2.730 4.682 1.00 42.53 369 SER A C 1
ATOM 2840 O O . SER A 1 369 ? 8.276 1.964 3.712 1.00 42.53 369 SER A O 1
ATOM 2842 N N . PRO A 1 370 ? 8.543 2.350 5.907 1.00 51.12 370 PRO A N 1
ATOM 2843 C CA . PRO A 1 370 ? 9.195 1.079 6.098 1.00 51.12 370 PRO A CA 1
ATOM 2844 C C . PRO A 1 370 ? 8.168 0.003 5.778 1.00 51.12 370 PRO A C 1
ATOM 2846 O O . PRO A 1 370 ? 7.003 0.078 6.177 1.00 51.12 370 PRO A O 1
ATOM 2849 N N . ALA A 1 371 ? 8.604 -1.014 5.044 1.00 64.12 371 ALA A N 1
ATOM 2850 C CA . ALA A 1 371 ? 7.763 -2.164 4.799 1.00 64.12 371 ALA A CA 1
ATOM 2851 C C . ALA A 1 371 ? 7.323 -2.726 6.157 1.00 64.12 371 ALA A C 1
ATOM 2853 O O . ALA A 1 371 ? 8.151 -3.150 6.970 1.00 64.12 371 ALA A O 1
ATOM 2854 N N . VAL A 1 372 ? 6.014 -2.710 6.407 1.00 79.25 372 VAL A N 1
ATOM 2855 C CA . VAL A 1 372 ? 5.408 -3.502 7.475 1.00 79.25 372 VAL A CA 1
ATOM 2856 C C . VAL A 1 372 ? 5.946 -4.918 7.327 1.00 79.25 372 VAL A C 1
ATOM 2858 O O . VAL A 1 372 ? 5.985 -5.455 6.214 1.00 79.25 372 VAL A O 1
ATOM 2861 N N . LEU A 1 373 ? 6.418 -5.506 8.428 1.00 77.31 373 LEU A N 1
ATOM 2862 C CA . LEU A 1 373 ? 6.972 -6.852 8.397 1.00 77.31 373 LEU A CA 1
ATOM 2863 C C . LEU A 1 373 ? 5.988 -7.782 7.672 1.00 77.31 373 LEU A C 1
ATOM 2865 O O . LEU A 1 373 ? 4.809 -7.791 8.029 1.00 77.31 373 LEU A O 1
ATOM 2869 N N . PRO A 1 374 ? 6.432 -8.601 6.698 1.00 71.44 374 PRO A N 1
ATOM 2870 C CA . PRO A 1 374 ? 5.518 -9.427 5.907 1.00 71.44 374 PRO A CA 1
ATOM 2871 C C . PRO A 1 374 ? 4.595 -10.317 6.753 1.00 71.44 374 PRO A C 1
ATOM 2873 O O . PRO A 1 374 ? 3.449 -10.548 6.386 1.00 71.44 374 PRO A O 1
ATOM 2876 N N . GLY A 1 375 ? 5.072 -10.772 7.918 1.00 74.56 375 GLY A N 1
ATOM 2877 C CA . GLY A 1 375 ? 4.280 -11.562 8.867 1.00 74.56 375 GLY A CA 1
ATOM 2878 C C . GLY A 1 375 ? 3.206 -10.783 9.638 1.00 74.56 375 GLY A C 1
ATOM 2879 O O . GLY A 1 375 ? 2.388 -11.406 10.304 1.00 74.56 375 GLY A O 1
ATOM 2880 N N . LEU A 1 376 ? 3.204 -9.450 9.572 1.00 83.31 376 LEU A N 1
ATOM 2881 C CA . LEU A 1 376 ? 2.210 -8.576 10.203 1.00 83.31 376 LEU A CA 1
ATOM 2882 C C . LEU A 1 376 ? 1.196 -8.017 9.196 1.00 83.31 376 LEU A C 1
ATOM 2884 O O . LEU A 1 376 ? 0.120 -7.580 9.593 1.00 83.31 376 LEU A O 1
ATOM 2888 N N . ALA A 1 377 ? 1.520 -8.039 7.899 1.00 77.94 377 ALA A N 1
ATOM 2889 C CA . ALA A 1 377 ? 0.720 -7.405 6.850 1.00 77.94 377 ALA A CA 1
ATOM 2890 C C . ALA A 1 377 ? -0.722 -7.938 6.769 1.00 77.94 377 ALA A C 1
ATOM 2892 O O . ALA A 1 377 ? -1.643 -7.177 6.494 1.00 77.94 377 ALA A O 1
ATOM 2893 N N . ALA A 1 378 ? -0.934 -9.227 7.053 1.00 76.88 378 ALA A N 1
ATOM 2894 C CA . ALA A 1 378 ? -2.262 -9.845 7.026 1.00 76.88 378 ALA A CA 1
ATOM 2895 C C . ALA A 1 378 ? -3.199 -9.353 8.146 1.00 76.88 378 ALA A C 1
ATOM 2897 O O . ALA A 1 378 ? -4.416 -9.454 8.005 1.00 76.88 378 ALA A O 1
ATOM 2898 N N . ASP A 1 379 ? -2.637 -8.825 9.236 1.00 87.94 379 ASP A N 1
ATOM 2899 C CA . ASP A 1 379 ? -3.383 -8.337 10.400 1.00 87.94 379 ASP A CA 1
ATOM 2900 C C . ASP A 1 379 ? -3.412 -6.800 10.466 1.00 87.94 379 ASP A C 1
ATOM 2902 O O . ASP A 1 379 ? -4.032 -6.228 11.364 1.00 87.94 379 ASP A O 1
ATOM 2906 N N . LEU A 1 380 ? -2.722 -6.119 9.543 1.00 93.19 380 LEU A N 1
ATOM 2907 C CA . LEU A 1 380 ? -2.635 -4.663 9.476 1.00 93.19 380 LEU A CA 1
ATOM 2908 C C . LEU A 1 380 ? -3.924 -4.082 8.890 1.00 93.19 380 LEU A C 1
ATOM 2910 O O . LEU A 1 380 ? -4.122 -4.024 7.676 1.00 93.19 380 LEU A O 1
ATOM 2914 N N . VAL A 1 381 ? -4.806 -3.615 9.765 1.00 95.19 381 VAL A N 1
ATOM 2915 C CA . VAL A 1 381 ? -6.093 -3.045 9.364 1.00 95.19 381 VAL A CA 1
ATOM 2916 C C . VAL A 1 381 ? -5.922 -1.623 8.847 1.00 95.19 381 VAL A C 1
ATOM 2918 O O . VAL A 1 381 ? -6.480 -1.297 7.803 1.00 95.19 381 VAL A O 1
ATOM 2921 N N . ASN A 1 382 ? -5.144 -0.796 9.550 1.00 97.81 382 ASN A N 1
ATOM 2922 C CA . ASN A 1 382 ? -4.890 0.594 9.174 1.00 97.81 382 ASN A CA 1
ATOM 2923 C C . ASN A 1 382 ? -3.399 0.924 9.236 1.00 97.81 382 ASN A C 1
ATOM 2925 O O . ASN A 1 382 ? -2.732 0.516 10.190 1.00 97.81 382 ASN A O 1
ATOM 2929 N N . HIS A 1 383 ? -2.903 1.715 8.283 1.00 95.62 383 HIS A N 1
ATOM 2930 C CA . HIS A 1 383 ? -1.562 2.305 8.306 1.00 95.62 383 HIS A CA 1
ATOM 2931 C C . HIS A 1 383 ? -1.566 3.707 7.692 1.00 95.62 383 HIS A C 1
ATOM 2933 O O . HIS A 1 383 ? -1.965 3.886 6.545 1.00 95.62 383 HIS A O 1
ATOM 2939 N N . TYR A 1 384 ? -1.116 4.689 8.475 1.00 96.44 384 TYR A N 1
ATOM 2940 C CA . TYR A 1 384 ? -1.008 6.093 8.085 1.00 96.44 384 TYR A CA 1
ATOM 2941 C C . TYR A 1 384 ? 0.411 6.594 8.350 1.00 96.44 384 TYR A C 1
ATOM 2943 O O . TYR A 1 384 ? 0.786 6.807 9.505 1.00 96.44 384 TYR A O 1
ATOM 2951 N N . ASP A 1 385 ? 1.186 6.784 7.288 1.00 93.31 385 ASP A N 1
ATOM 2952 C CA . ASP A 1 385 ? 2.523 7.386 7.343 1.00 93.31 385 ASP A CA 1
ATOM 2953 C C . ASP A 1 385 ? 2.500 8.906 7.130 1.00 93.31 385 ASP A C 1
ATOM 2955 O O . ASP A 1 385 ? 3.471 9.586 7.421 1.00 93.31 385 ASP A O 1
ATOM 2959 N N . PHE A 1 386 ? 1.365 9.458 6.688 1.00 93.81 386 PHE A N 1
ATOM 2960 C CA . PHE A 1 386 ? 1.188 10.885 6.403 1.00 93.81 386 PHE A CA 1
ATOM 2961 C C . PHE A 1 386 ? 1.998 11.402 5.210 1.00 93.81 386 PHE A C 1
ATOM 2963 O O . PHE A 1 386 ? 2.018 12.611 4.939 1.00 93.81 386 PHE A O 1
ATOM 2970 N N . ASP A 1 387 ? 2.547 10.483 4.420 1.00 86.31 387 ASP A N 1
ATOM 2971 C CA . ASP A 1 387 ? 3.217 10.741 3.156 1.00 86.31 387 ASP A CA 1
ATOM 2972 C C . ASP A 1 387 ? 2.309 10.514 1.946 1.00 86.31 387 ASP A C 1
ATOM 2974 O O . ASP A 1 387 ? 2.623 11.011 0.858 1.00 86.31 387 ASP A O 1
ATOM 2978 N N . HIS A 1 388 ? 1.143 9.888 2.143 1.00 83.38 388 HIS A N 1
ATOM 2979 C CA . HIS A 1 388 ? 0.212 9.492 1.088 1.00 83.38 388 HIS A CA 1
ATOM 2980 C C . HIS A 1 388 ? -1.115 10.269 1.153 1.00 83.38 388 HIS A C 1
ATOM 2982 O O . HIS A 1 388 ? -2.180 9.698 1.432 1.00 83.38 388 HIS A O 1
ATOM 2988 N N . PRO A 1 389 ? -1.113 11.580 0.821 1.00 83.94 389 PRO A N 1
ATOM 2989 C CA . PRO A 1 389 ? -2.352 12.332 0.704 1.00 83.94 389 PRO A CA 1
ATOM 2990 C C . PRO A 1 389 ? -3.282 11.687 -0.321 1.00 83.94 389 PRO A C 1
ATOM 2992 O O . PRO A 1 389 ? -2.838 11.238 -1.381 1.00 83.94 389 PRO A O 1
ATOM 2995 N N . LEU A 1 390 ? -4.582 11.684 -0.029 1.00 76.12 390 LEU A N 1
ATOM 2996 C CA . LEU A 1 390 ? -5.574 11.240 -1.001 1.00 76.12 390 LEU A CA 1
ATOM 2997 C C . LEU A 1 390 ? -5.501 12.159 -2.232 1.00 76.12 390 LEU A C 1
ATOM 2999 O O . LEU A 1 390 ? -5.562 13.381 -2.097 1.00 76.12 390 LEU A O 1
ATOM 3003 N N . ALA A 1 391 ? -5.349 11.579 -3.427 1.00 69.00 391 ALA A N 1
ATOM 3004 C CA . ALA A 1 391 ? -4.982 12.321 -4.641 1.00 69.00 391 ALA A CA 1
ATOM 3005 C C . ALA A 1 391 ? -5.910 13.513 -4.951 1.00 69.00 391 ALA A C 1
ATOM 3007 O O . ALA A 1 391 ? -5.438 14.586 -5.329 1.00 69.00 391 ALA A O 1
ATOM 3008 N N . ASP A 1 392 ? -7.216 13.334 -4.742 1.00 76.88 392 ASP A N 1
ATOM 3009 C CA . ASP A 1 392 ? -8.234 14.355 -5.010 1.00 76.88 392 ASP A CA 1
ATOM 3010 C C . ASP A 1 392 ? -8.536 15.261 -3.803 1.00 76.88 392 ASP A C 1
ATOM 3012 O O . ASP A 1 392 ? -9.188 16.296 -3.953 1.00 76.88 392 ASP A O 1
ATOM 3016 N N . ASP A 1 393 ? -8.067 14.895 -2.608 1.00 81.38 393 ASP A N 1
ATOM 3017 C CA . ASP A 1 393 ? -8.274 15.660 -1.380 1.00 81.38 393 ASP A CA 1
ATOM 3018 C C . ASP A 1 393 ? -7.047 15.553 -0.459 1.00 81.38 393 ASP A C 1
ATOM 3020 O O . ASP A 1 393 ? -6.992 14.700 0.430 1.00 81.38 393 ASP A O 1
ATOM 3024 N N . PRO A 1 394 ? -6.057 16.451 -0.608 1.00 79.38 394 PRO A N 1
ATOM 3025 C CA . PRO A 1 394 ? -4.881 16.454 0.253 1.00 79.38 394 PRO A CA 1
ATOM 3026 C C . PRO A 1 394 ? -5.208 16.830 1.708 1.00 79.38 394 PRO A C 1
ATOM 3028 O O . PRO A 1 394 ? -4.323 16.774 2.557 1.00 79.38 394 PRO A O 1
ATOM 3031 N N . GLY A 1 395 ? -6.449 17.207 2.035 1.00 88.38 395 GLY A N 1
ATOM 3032 C CA . GLY A 1 395 ? -6.938 17.288 3.412 1.00 88.38 395 GLY A CA 1
ATOM 3033 C C . GLY A 1 395 ? -7.204 15.922 4.052 1.00 88.38 395 GLY A C 1
ATOM 3034 O O . GLY A 1 395 ? -7.573 15.869 5.223 1.00 88.38 395 GLY A O 1
ATOM 3035 N N . GLN A 1 396 ? -7.005 14.830 3.314 1.00 92.81 396 GLN A N 1
ATOM 3036 C CA . GLN A 1 396 ? -7.132 13.460 3.791 1.00 92.81 396 GLN A CA 1
ATOM 3037 C C . GLN A 1 396 ? -5.841 12.670 3.577 1.00 92.81 396 GLN A C 1
ATOM 3039 O O . GLN A 1 396 ? -5.019 12.999 2.718 1.00 92.81 396 GLN A O 1
ATOM 3044 N N . GLU A 1 397 ? -5.671 11.628 4.378 1.00 93.69 397 GLU A N 1
ATOM 3045 C CA . GLU A 1 397 ? -4.605 10.639 4.282 1.00 93.69 397 GLU A CA 1
ATOM 3046 C C . GLU A 1 397 ? -5.173 9.305 3.794 1.00 93.69 397 GLU A C 1
ATOM 3048 O O . GLU A 1 397 ? -6.246 8.870 4.233 1.00 93.69 397 GLU A O 1
ATOM 3053 N N . THR A 1 398 ? -4.455 8.676 2.868 1.00 88.81 398 THR A N 1
ATOM 3054 C CA . THR A 1 398 ? -4.781 7.348 2.351 1.00 88.81 398 THR A CA 1
ATOM 3055 C C . THR A 1 398 ? -4.396 6.297 3.384 1.00 88.81 398 THR A C 1
ATOM 3057 O O . THR A 1 398 ? -3.315 6.349 3.955 1.00 88.81 398 THR A O 1
ATOM 3060 N N . ASP A 1 399 ? -5.277 5.330 3.622 1.00 91.25 399 ASP A N 1
ATOM 3061 C CA . ASP A 1 399 ? -4.939 4.161 4.429 1.00 91.25 399 ASP A CA 1
ATOM 3062 C C . ASP A 1 399 ? -4.147 3.158 3.589 1.00 91.25 399 ASP A C 1
ATOM 3064 O O . ASP A 1 399 ? -4.629 2.709 2.546 1.00 91.25 399 ASP A O 1
ATOM 3068 N N . LEU A 1 400 ? -2.951 2.800 4.049 1.00 86.56 400 LEU A N 1
ATOM 3069 C CA . LEU A 1 400 ? -2.101 1.781 3.430 1.00 86.56 400 LEU A CA 1
ATOM 3070 C C . LEU A 1 400 ? -2.404 0.363 3.946 1.00 86.56 400 LEU A C 1
ATOM 3072 O O . LEU A 1 400 ? -1.866 -0.615 3.425 1.00 86.56 400 LEU A O 1
ATOM 3076 N N . GLY A 1 401 ? -3.255 0.244 4.970 1.00 82.31 401 GLY A N 1
ATOM 3077 C CA . GLY A 1 401 ? -3.727 -1.017 5.530 1.00 82.31 401 GLY A CA 1
ATOM 3078 C C . GLY A 1 401 ? -4.913 -1.624 4.775 1.00 82.31 401 GLY A C 1
ATOM 3079 O O . GLY A 1 401 ? -5.436 -1.081 3.801 1.00 82.31 401 GLY A O 1
ATOM 3080 N N . LEU A 1 402 ? -5.370 -2.783 5.254 1.00 78.00 402 LEU A N 1
ATOM 3081 C CA . LEU A 1 402 ? -6.414 -3.581 4.602 1.00 78.00 402 LEU A CA 1
ATOM 3082 C C . LEU A 1 402 ? -7.803 -2.926 4.591 1.00 78.00 402 LEU A C 1
ATOM 3084 O O . LEU A 1 402 ? -8.668 -3.353 3.823 1.00 78.00 402 LEU A O 1
ATOM 3088 N N . SER A 1 403 ? -8.057 -1.938 5.452 1.00 82.31 403 SER A N 1
ATOM 3089 C CA . SER A 1 403 ? -9.394 -1.356 5.591 1.00 82.31 403 SER A CA 1
ATOM 3090 C C . SER A 1 403 ? -9.732 -0.333 4.504 1.00 82.31 403 SER A C 1
ATOM 3092 O O . SER A 1 403 ? -10.909 -0.147 4.190 1.00 82.31 403 SER A O 1
ATOM 3094 N N . GLY A 1 404 ? -8.720 0.349 3.950 1.00 80.75 404 GLY A N 1
ATOM 3095 C CA . GLY A 1 404 ? -8.909 1.463 3.016 1.00 80.75 404 GLY A CA 1
ATOM 3096 C C . GLY A 1 404 ? -9.613 2.681 3.635 1.00 80.75 404 GLY A C 1
ATOM 3097 O O . GLY A 1 404 ? -10.235 3.464 2.918 1.00 80.75 404 GLY A O 1
ATOM 3098 N N . THR A 1 405 ? -9.575 2.843 4.962 1.00 87.88 405 THR A N 1
ATOM 3099 C CA . THR A 1 405 ? -10.299 3.916 5.662 1.00 87.88 405 THR A CA 1
ATOM 3100 C C . THR A 1 405 ? -9.523 5.226 5.596 1.00 87.88 405 THR A C 1
ATOM 3102 O O . THR A 1 405 ? -8.655 5.471 6.432 1.00 87.88 405 THR A O 1
ATOM 3105 N N . SER A 1 406 ? -9.857 6.102 4.648 1.00 88.62 406 SER A N 1
ATOM 3106 C CA . SER A 1 406 ? -9.252 7.438 4.581 1.00 88.62 406 SER A CA 1
ATOM 3107 C C . SER A 1 406 ? -9.446 8.231 5.877 1.00 88.62 406 SER A C 1
ATOM 3109 O O . SER A 1 406 ? -10.508 8.196 6.509 1.00 88.62 406 SER A O 1
ATOM 3111 N N . LEU A 1 407 ? -8.406 8.966 6.260 1.00 94.62 407 LEU A N 1
ATOM 3112 C CA . LEU A 1 407 ? -8.345 9.718 7.507 1.00 94.62 407 LEU A CA 1
ATOM 3113 C C . LEU A 1 407 ? -8.376 11.221 7.219 1.00 94.62 407 LEU A C 1
ATOM 3115 O O . LEU A 1 407 ? -7.601 11.717 6.410 1.00 94.62 407 LEU A O 1
ATOM 3119 N N . TRP A 1 408 ? -9.237 11.969 7.902 1.00 94.06 408 TRP A N 1
ATOM 3120 C CA . TRP A 1 408 ? -9.354 13.415 7.716 1.00 94.06 408 TRP A CA 1
ATOM 3121 C C . TRP A 1 408 ? -8.340 14.172 8.565 1.00 94.06 408 TRP A C 1
ATOM 3123 O O . TRP A 1 408 ? -8.197 13.893 9.755 1.00 94.06 408 TRP A O 1
ATOM 3133 N N . LEU A 1 409 ? -7.691 15.176 7.972 1.00 97.00 409 LEU A N 1
ATOM 3134 C CA . LEU A 1 409 ? -6.814 16.128 8.651 1.00 97.00 409 LEU A CA 1
ATOM 3135 C C . LEU A 1 409 ? -7.634 17.366 9.032 1.00 97.00 409 LEU A C 1
ATOM 3137 O O . LEU A 1 409 ? -7.782 18.335 8.285 1.00 97.00 409 LEU A O 1
ATOM 3141 N N . VAL A 1 410 ? -8.254 17.298 10.201 1.00 93.19 410 VAL A N 1
ATOM 3142 C CA . VAL A 1 410 ? -9.291 18.221 10.651 1.00 93.19 410 VAL A CA 1
ATOM 3143 C C . VAL A 1 410 ? -8.673 19.533 11.139 1.00 93.19 410 VAL A C 1
ATOM 3145 O O . VAL A 1 410 ? -7.814 19.565 12.016 1.00 93.19 410 VAL A O 1
ATOM 3148 N N . ASN A 1 411 ? -9.151 20.631 10.551 1.00 77.25 411 ASN A N 1
ATOM 3149 C CA . ASN A 1 411 ? -8.821 22.032 10.849 1.00 77.25 411 ASN A CA 1
ATOM 3150 C C . ASN A 1 411 ? -7.384 22.509 10.621 1.00 77.25 411 ASN A C 1
ATOM 3152 O O . ASN A 1 411 ? -7.108 23.683 10.857 1.00 77.25 411 ASN A O 1
ATOM 3156 N N . GLY A 1 412 ? -6.502 21.682 10.072 1.00 84.69 412 GLY A N 1
ATOM 3157 C CA . GLY A 1 412 ? -5.337 22.167 9.326 1.00 84.69 412 GLY A CA 1
ATOM 3158 C C . GLY A 1 412 ? -5.281 21.647 7.887 1.00 84.69 412 GLY A C 1
ATOM 3159 O O . GLY A 1 412 ? -4.554 22.205 7.072 1.00 84.69 412 GLY A O 1
ATOM 3160 N N . GLY A 1 413 ? -6.069 20.623 7.536 1.00 91.56 413 GLY A N 1
ATOM 3161 C CA . GLY A 1 413 ? -6.060 20.042 6.196 1.00 91.56 413 GLY A CA 1
ATOM 3162 C C . GLY A 1 413 ? -4.652 19.615 5.788 1.00 91.56 413 GLY A C 1
ATOM 3163 O O . GLY A 1 413 ? -3.889 19.073 6.587 1.00 91.56 413 GLY A O 1
ATOM 3164 N N . ALA A 1 414 ? -4.281 19.925 4.548 1.00 88.75 414 ALA A N 1
ATOM 3165 C CA . ALA A 1 414 ? -2.953 19.628 4.025 1.00 88.75 414 ALA A CA 1
ATOM 3166 C C . ALA A 1 414 ? -1.810 20.307 4.810 1.00 88.75 414 ALA A C 1
ATOM 3168 O O . ALA A 1 414 ? -0.716 19.746 4.864 1.00 88.75 414 ALA A O 1
ATOM 3169 N N . ASP A 1 415 ? -2.060 21.453 5.461 1.00 92.69 415 ASP A N 1
ATOM 3170 C CA . ASP A 1 415 ? -1.047 22.205 6.224 1.00 92.69 415 ASP A CA 1
ATOM 3171 C C . ASP A 1 415 ? -0.605 21.478 7.504 1.00 92.69 415 ASP A C 1
ATOM 3173 O O . ASP A 1 415 ? 0.377 21.866 8.141 1.00 92.69 415 ASP A O 1
ATOM 3177 N N . MET A 1 416 ? -1.319 20.418 7.896 1.00 97.25 416 MET A N 1
ATOM 3178 C CA . MET A 1 416 ? -0.904 19.559 9.000 1.00 97.25 416 MET A CA 1
ATOM 3179 C C . MET A 1 416 ? 0.302 18.689 8.641 1.00 97.25 416 MET A C 1
ATOM 3181 O O . MET A 1 416 ? 0.930 18.169 9.553 1.00 97.25 416 MET A O 1
ATOM 3185 N N . ARG A 1 417 ? 0.663 18.523 7.364 1.00 95.50 417 ARG A N 1
ATOM 3186 C CA . ARG A 1 417 ? 1.876 17.782 6.985 1.00 95.50 417 ARG A CA 1
ATOM 3187 C C . ARG A 1 417 ? 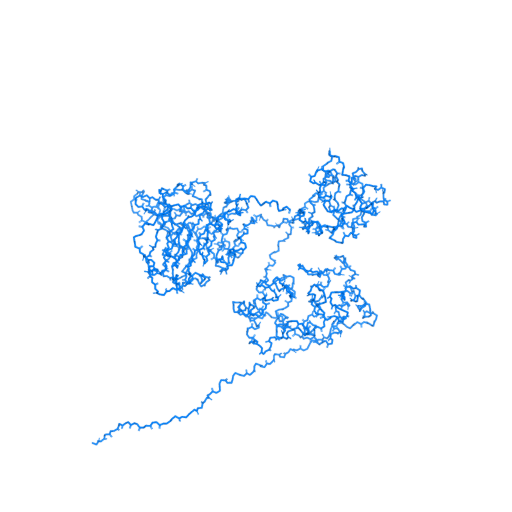3.096 18.686 7.079 1.00 95.50 417 ARG A C 1
ATOM 3189 O O . ARG A 1 417 ? 3.153 19.725 6.421 1.00 95.50 417 ARG A O 1
ATOM 3196 N N . VAL A 1 418 ? 4.076 18.293 7.885 1.00 93.31 418 VAL A N 1
ATOM 3197 C CA . VAL A 1 418 ? 5.285 19.084 8.146 1.00 93.31 418 VAL A CA 1
ATOM 3198 C C . VAL A 1 418 ? 6.544 18.288 7.835 1.00 93.31 418 VAL A C 1
ATOM 3200 O O . VAL A 1 418 ? 6.592 17.085 8.063 1.00 93.31 418 VAL A O 1
ATOM 3203 N N . ASP A 1 419 ? 7.584 18.981 7.373 1.00 91.81 419 ASP A N 1
ATOM 3204 C CA . ASP A 1 419 ? 8.897 18.384 7.110 1.00 91.81 419 ASP A CA 1
ATOM 3205 C C . ASP A 1 419 ? 9.593 18.016 8.434 1.00 91.81 419 ASP A C 1
ATOM 3207 O O . ASP A 1 419 ? 10.316 18.813 9.044 1.00 91.81 419 ASP A O 1
ATOM 3211 N N . ASP A 1 420 ? 9.319 16.810 8.918 1.00 89.56 420 ASP A N 1
ATOM 3212 C CA . ASP A 1 420 ? 9.945 16.157 10.065 1.00 89.56 420 ASP A CA 1
ATOM 3213 C C . ASP A 1 420 ? 9.717 14.659 9.927 1.00 89.56 420 ASP A C 1
ATOM 3215 O O . ASP A 1 420 ? 8.593 14.246 9.668 1.00 89.56 420 ASP A O 1
ATOM 3219 N N . ALA A 1 421 ? 10.766 13.876 10.141 1.00 87.44 421 ALA A N 1
ATOM 3220 C CA . ALA A 1 421 ? 10.751 12.437 9.928 1.00 87.44 421 ALA A CA 1
ATOM 3221 C C . ALA A 1 421 ? 10.988 11.722 11.256 1.00 87.44 421 ALA A C 1
ATOM 3223 O O . ALA A 1 421 ? 11.932 12.067 11.985 1.00 87.44 421 ALA A O 1
ATOM 3224 N N . ALA A 1 422 ? 10.158 10.730 11.582 1.00 90.50 422 ALA A N 1
ATOM 3225 C CA . ALA A 1 422 ? 10.330 9.975 12.818 1.00 90.50 422 ALA A CA 1
ATOM 3226 C C . ALA A 1 422 ? 11.542 9.033 12.807 1.00 90.50 422 ALA A C 1
ATOM 3228 O O . ALA A 1 422 ? 12.123 8.752 13.860 1.00 90.50 422 ALA A O 1
ATOM 3229 N N . TRP A 1 423 ? 11.969 8.595 11.624 1.00 84.44 423 TRP A N 1
ATOM 3230 C CA . TRP A 1 423 ? 13.064 7.648 11.430 1.00 84.44 423 TRP A CA 1
ATOM 3231 C C . TRP A 1 423 ? 13.716 7.826 10.038 1.00 84.44 423 TRP A C 1
ATOM 3233 O O . TRP A 1 423 ? 13.170 8.534 9.187 1.00 84.44 423 TRP A O 1
ATOM 3243 N N . PRO A 1 424 ? 14.917 7.258 9.787 1.00 75.31 424 PRO A N 1
ATOM 3244 C CA . PRO A 1 424 ? 15.619 7.413 8.512 1.00 75.31 424 PRO A CA 1
ATOM 3245 C C . PRO A 1 424 ? 14.865 6.767 7.345 1.00 75.31 424 PRO A C 1
ATOM 3247 O O . PRO A 1 424 ? 14.980 5.569 7.118 1.00 75.31 424 PRO A O 1
ATOM 3250 N N . GLY A 1 425 ? 14.147 7.581 6.577 1.00 70.94 425 GLY A N 1
ATOM 3251 C CA . GLY A 1 425 ? 13.345 7.116 5.448 1.00 70.94 425 GLY A CA 1
ATOM 3252 C C . GLY A 1 425 ? 11.884 7.530 5.524 1.00 70.94 425 GLY A C 1
ATOM 3253 O O . GLY A 1 425 ? 11.248 7.445 4.486 1.00 70.94 425 GLY A O 1
ATOM 3254 N N . ALA A 1 426 ? 11.405 8.025 6.675 1.00 76.69 426 ALA A N 1
ATOM 3255 C CA . ALA A 1 426 ? 10.104 8.686 6.812 1.00 76.69 426 ALA A CA 1
ATOM 3256 C C . ALA A 1 426 ? 10.114 10.058 6.125 1.00 76.69 426 ALA A C 1
ATOM 3258 O O . ALA A 1 426 ? 11.176 10.688 6.005 1.00 76.69 426 ALA A O 1
ATOM 3259 N N . GLY A 1 427 ? 8.953 10.525 5.669 1.00 81.69 427 GLY A N 1
ATOM 3260 C CA . GLY A 1 427 ? 8.824 11.777 4.938 1.00 81.69 427 GLY A CA 1
ATOM 3261 C C . GLY A 1 427 ? 8.278 12.877 5.823 1.00 81.69 427 GLY A C 1
ATOM 3262 O O . GLY A 1 427 ? 9.022 13.491 6.592 1.00 81.69 427 GLY A O 1
ATOM 3263 N N . ARG A 1 428 ? 6.997 13.191 5.648 1.00 89.38 428 ARG A N 1
ATOM 3264 C CA . ARG A 1 428 ? 6.285 14.251 6.355 1.00 89.38 428 ARG A CA 1
ATOM 3265 C C . ARG A 1 428 ? 5.472 13.667 7.494 1.00 89.38 428 ARG A C 1
ATOM 3267 O O . ARG A 1 428 ? 4.536 12.916 7.279 1.00 89.38 428 ARG A O 1
ATOM 3274 N N . ALA A 1 429 ? 5.715 14.168 8.693 1.00 95.38 429 ALA A N 1
ATOM 3275 C CA . ALA A 1 429 ? 4.869 13.883 9.835 1.00 95.38 429 ALA A CA 1
ATOM 3276 C C . ALA A 1 429 ? 3.554 14.679 9.818 1.00 95.38 429 ALA A C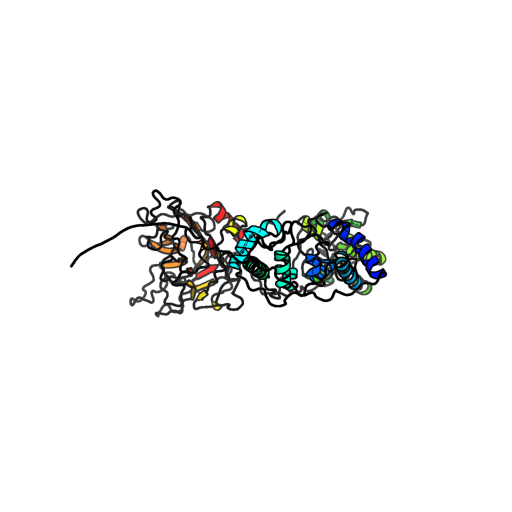 1
ATOM 3278 O O . ALA A 1 429 ? 3.475 15.818 9.339 1.00 95.38 429 ALA A O 1
ATOM 3279 N N . LEU A 1 430 ? 2.540 14.127 10.484 1.00 98.38 430 LEU A N 1
ATOM 3280 C CA . LEU A 1 430 ? 1.337 14.850 10.877 1.00 98.38 430 LEU A CA 1
ATOM 3281 C C . LEU A 1 430 ? 1.631 15.775 12.063 1.00 98.38 430 LEU A C 1
ATOM 3283 O O . LEU A 1 430 ? 2.145 15.330 13.081 1.00 98.38 430 LEU A O 1
ATOM 3287 N N . GLN A 1 431 ? 1.216 17.037 11.996 1.00 98.31 431 GLN A N 1
ATOM 3288 C CA . GLN A 1 431 ? 1.230 18.012 13.085 1.00 98.31 431 GLN A CA 1
ATOM 3289 C C . GLN A 1 431 ? -0.189 18.245 13.612 1.00 98.31 431 GLN A C 1
ATOM 3291 O O . GLN A 1 431 ? -1.069 18.713 12.892 1.00 98.31 431 GLN A O 1
ATOM 3296 N N . THR A 1 432 ? -0.379 18.038 14.912 1.00 98.12 432 THR A N 1
ATOM 3297 C CA . THR A 1 432 ? -1.600 18.398 15.647 1.00 98.12 432 THR A CA 1
ATOM 3298 C C . THR A 1 432 ? -1.297 19.514 16.640 1.00 98.12 432 THR A C 1
ATOM 3300 O O . THR A 1 432 ? -0.158 19.660 17.103 1.00 98.12 432 THR A O 1
ATOM 3303 N N . ARG A 1 433 ? -2.283 20.361 16.935 1.00 95.19 433 ARG A N 1
ATOM 3304 C CA . ARG A 1 433 ? -2.123 21.474 17.878 1.00 95.19 433 ARG A CA 1
ATOM 3305 C C . ARG A 1 433 ? -3.448 22.097 18.283 1.00 95.19 433 ARG A C 1
ATOM 3307 O O . ARG A 1 433 ? -4.377 22.181 17.488 1.00 95.19 433 ARG A O 1
ATOM 3314 N N . GLN A 1 434 ? -3.446 22.660 19.479 1.00 93.94 434 GLN A N 1
ATOM 3315 C CA . GLN A 1 434 ? -4.376 23.691 19.888 1.00 93.94 434 GLN A CA 1
ATOM 3316 C C . GLN A 1 434 ? -4.032 24.993 19.154 1.00 93.94 434 GLN A C 1
ATOM 3318 O O . GLN A 1 434 ? -2.890 25.461 19.230 1.00 93.94 434 GLN A O 1
ATOM 3323 N N . VAL A 1 435 ? -4.986 25.559 18.416 1.00 92.62 435 VAL A N 1
ATOM 3324 C CA . VAL A 1 435 ? -4.751 26.760 17.597 1.00 92.62 435 VAL A CA 1
ATOM 3325 C C . VAL A 1 435 ? -5.012 28.024 18.405 1.00 92.62 435 VAL A C 1
ATOM 3327 O O . VAL A 1 435 ? -4.150 28.906 18.441 1.00 92.62 435 VAL A O 1
ATOM 3330 N N . ASN A 1 436 ? -6.148 28.091 19.103 1.00 89.69 436 ASN A N 1
ATOM 3331 C CA . ASN A 1 436 ? -6.510 29.228 19.941 1.00 89.69 436 ASN A CA 1
ATOM 3332 C C . ASN A 1 436 ? -6.704 28.810 21.412 1.00 89.69 436 ASN A C 1
ATOM 3334 O O . ASN A 1 436 ? -7.810 28.468 21.822 1.00 89.69 436 ASN A O 1
ATOM 3338 N N . PRO A 1 437 ? -5.649 28.854 22.245 1.00 87.56 437 PRO A N 1
ATOM 3339 C CA . PRO A 1 437 ? -5.715 28.385 23.631 1.00 87.56 437 PRO A CA 1
ATOM 3340 C C . PRO A 1 437 ? -6.480 29.320 24.584 1.00 87.56 437 PRO A C 1
ATOM 3342 O O . PRO A 1 437 ? -6.627 28.989 25.758 1.00 87.56 437 PRO A O 1
ATOM 3345 N N . GLU A 1 438 ? -6.939 30.487 24.119 1.00 85.50 438 GLU A N 1
ATOM 3346 C CA . GLU A 1 438 ? -7.645 31.489 24.938 1.00 85.50 438 GLU A CA 1
ATOM 3347 C C . GLU A 1 438 ? -9.153 31.559 24.644 1.00 85.50 438 GLU A C 1
ATOM 3349 O O . GLU A 1 438 ? -9.872 32.311 25.302 1.00 85.50 438 GLU A O 1
ATOM 3354 N N . SER A 1 439 ? -9.645 30.802 23.660 1.00 84.75 439 SER A N 1
ATOM 3355 C CA . SER A 1 439 ? -11.043 30.836 23.222 1.00 84.75 439 SER A CA 1
ATOM 3356 C C . SER A 1 439 ? -11.575 29.434 22.976 1.00 84.75 439 SER A C 1
ATOM 3358 O O . SER A 1 439 ? -10.875 28.579 22.444 1.00 84.75 439 SER A O 1
ATOM 3360 N N . GLU A 1 440 ? -12.856 29.220 23.268 1.00 85.19 440 GLU A N 1
ATOM 3361 C CA . GLU A 1 440 ? -13.577 28.063 22.739 1.00 85.19 440 GLU A CA 1
ATOM 3362 C C . GLU A 1 440 ? -13.639 28.156 21.209 1.00 85.19 440 GLU A C 1
ATOM 3364 O O . GLU A 1 440 ? -13.930 29.219 20.648 1.00 85.19 440 GLU A O 1
ATOM 3369 N N . GLY A 1 441 ? -13.351 27.043 20.536 1.00 85.00 441 GLY A N 1
ATOM 3370 C CA . GLY A 1 441 ? -13.277 26.970 19.084 1.00 85.00 441 GLY A CA 1
ATOM 3371 C C . GLY A 1 441 ? -13.224 25.529 18.585 1.00 85.00 441 GLY A C 1
ATOM 3372 O O . GLY A 1 441 ? -12.943 24.594 19.332 1.00 85.00 441 GLY A O 1
ATOM 3373 N N . ASN A 1 442 ? -13.535 25.343 17.309 1.00 89.94 442 ASN A N 1
ATOM 3374 C CA . ASN A 1 442 ? -13.369 24.084 16.591 1.00 89.94 442 ASN A CA 1
ATOM 3375 C C . ASN A 1 442 ? -12.282 24.226 15.519 1.00 89.94 442 ASN A C 1
ATOM 3377 O O . ASN A 1 442 ? -12.455 23.701 14.433 1.00 89.94 442 ASN A O 1
ATOM 3381 N N . ASP A 1 443 ? -11.216 24.978 15.784 1.00 90.31 443 ASP A N 1
ATOM 3382 C CA . ASP A 1 443 ? -10.092 25.239 14.876 1.00 90.31 443 ASP A CA 1
ATOM 3383 C C . ASP A 1 443 ? -8.848 24.393 15.194 1.00 90.31 443 ASP A C 1
ATOM 3385 O O . ASP A 1 443 ? -7.901 24.375 14.412 1.00 90.31 443 ASP A O 1
ATOM 3389 N N . ASP A 1 444 ? -8.857 23.661 16.310 1.00 93.62 444 ASP A N 1
ATOM 3390 C CA . ASP A 1 444 ? -7.762 22.785 16.722 1.00 93.62 444 ASP A CA 1
ATOM 3391 C C . ASP A 1 444 ? -7.453 21.708 15.677 1.00 93.62 444 ASP A C 1
ATOM 3393 O O . ASP A 1 444 ? -8.349 21.016 15.181 1.00 93.62 444 ASP A O 1
ATOM 3397 N N . TRP A 1 445 ? -6.160 21.566 15.381 1.00 96.88 445 TRP A N 1
ATOM 3398 C CA . TRP A 1 445 ? -5.611 20.627 14.410 1.00 96.88 445 TRP A CA 1
ATOM 3399 C C . TRP A 1 445 ? -5.562 19.234 15.019 1.00 96.88 445 TRP A C 1
ATOM 3401 O O . TRP A 1 445 ? -4.818 19.000 15.976 1.00 96.88 445 TRP A O 1
ATOM 3411 N N . LYS A 1 446 ? -6.312 18.313 14.425 1.00 96.31 446 LYS A N 1
ATOM 3412 C CA . LYS A 1 446 ? -6.448 16.911 14.839 1.00 96.31 446 LYS A CA 1
ATOM 3413 C C . LYS A 1 446 ? -6.771 16.049 13.631 1.00 96.31 446 LYS A C 1
ATOM 3415 O O . LYS A 1 446 ? -7.098 16.582 12.578 1.00 96.31 446 LYS A O 1
ATOM 3420 N N . ALA A 1 447 ? -6.683 14.733 13.756 1.00 98.12 447 ALA A N 1
ATOM 3421 C CA . ALA A 1 447 ? -7.010 13.848 12.647 1.00 98.12 447 ALA A CA 1
ATOM 3422 C C . ALA A 1 447 ? -7.934 12.713 13.075 1.00 98.12 447 ALA A C 1
ATOM 3424 O O . ALA A 1 447 ? -8.005 12.348 14.251 1.00 98.12 447 ALA A O 1
ATOM 3425 N N . GLY A 1 448 ? -8.680 12.170 12.121 1.00 97.19 448 GLY A N 1
ATOM 3426 C CA . GLY A 1 448 ? -9.613 11.102 12.422 1.00 97.19 448 GLY A CA 1
ATOM 3427 C C . GLY A 1 448 ? -10.651 10.840 11.350 1.00 97.19 448 GLY A C 1
ATOM 3428 O O . GLY A 1 448 ? -10.687 11.462 10.295 1.00 97.19 448 GLY A O 1
ATOM 3429 N N . VAL A 1 449 ? -11.532 9.905 11.660 1.00 96.38 449 VAL A N 1
ATOM 3430 C CA . VAL A 1 449 ? -12.754 9.627 10.906 1.00 96.38 449 VAL A CA 1
ATOM 3431 C C . VAL A 1 449 ? -13.863 9.383 11.915 1.00 96.38 449 VAL A C 1
ATOM 3433 O O . VAL A 1 449 ? -13.597 8.887 13.010 1.00 96.38 449 VAL A O 1
ATOM 3436 N N . TYR A 1 450 ? -15.096 9.751 11.577 1.00 97.12 450 TYR A N 1
ATOM 3437 C CA . TYR A 1 450 ? -16.249 9.512 12.435 1.00 97.12 450 TYR A CA 1
ATOM 3438 C C . TYR A 1 450 ? -17.522 9.274 11.633 1.00 97.12 450 TYR A C 1
ATOM 3440 O O . TYR A 1 450 ? -17.825 10.032 10.711 1.00 97.12 450 TYR A O 1
ATOM 3448 N N . ALA A 1 451 ? -18.312 8.290 12.052 1.00 93.25 451 ALA A N 1
ATOM 3449 C CA . ALA A 1 451 ? -19.670 8.083 11.573 1.00 93.25 451 ALA A CA 1
ATOM 3450 C C . ALA A 1 451 ? -20.575 7.614 12.720 1.00 93.25 451 ALA A C 1
ATOM 3452 O O . ALA A 1 451 ? -20.278 6.633 13.395 1.00 93.25 451 ALA A O 1
ATOM 3453 N N . GLU A 1 452 ? -21.716 8.284 12.914 1.00 90.44 452 GLU A N 1
ATOM 3454 C CA . GLU A 1 452 ? -22.684 7.951 13.976 1.00 90.44 452 GLU A CA 1
ATOM 3455 C C . GLU A 1 452 ? -23.224 6.513 13.854 1.00 90.44 452 GLU A C 1
ATOM 3457 O O . GLU A 1 452 ? -23.508 5.864 14.859 1.00 90.44 452 GLU A O 1
ATOM 3462 N N . GLY A 1 453 ? -23.330 5.998 12.625 1.00 89.81 453 GLY A N 1
ATOM 3463 C CA . GLY A 1 453 ? -23.755 4.625 12.341 1.00 89.81 453 GLY A CA 1
ATOM 3464 C C . GLY A 1 453 ? -22.650 3.567 12.430 1.00 89.81 453 GLY A C 1
ATOM 3465 O O . GLY A 1 453 ? -22.948 2.402 12.191 1.00 89.81 453 GLY A O 1
ATOM 3466 N N . GLY A 1 454 ? -21.410 3.952 12.751 1.00 94.31 454 GLY A N 1
ATOM 3467 C CA . GLY A 1 454 ? -20.233 3.100 12.576 1.00 94.31 454 GLY A CA 1
ATOM 3468 C C . GLY A 1 454 ? -19.529 3.359 11.242 1.00 94.31 454 GLY A C 1
ATOM 3469 O O . GLY A 1 454 ? -20.155 3.744 10.252 1.00 94.31 454 GLY A O 1
ATOM 3470 N N . VAL A 1 455 ? -18.211 3.180 11.215 1.00 90.00 455 VAL A N 1
ATOM 3471 C CA . VAL A 1 455 ? -17.396 3.255 9.999 1.00 90.00 455 VAL A CA 1
ATOM 3472 C C . VAL A 1 455 ? -17.211 1.832 9.483 1.00 90.00 455 VAL A C 1
ATOM 3474 O O . VAL A 1 455 ? -16.392 1.079 9.999 1.00 90.00 455 VAL A O 1
ATOM 3477 N N . THR A 1 456 ? -17.982 1.452 8.463 1.00 86.94 456 THR A N 1
ATOM 3478 C CA . THR A 1 456 ? -18.080 0.056 7.993 1.00 86.94 456 THR A CA 1
ATOM 3479 C C . THR A 1 456 ? -16.762 -0.546 7.515 1.00 86.94 456 THR A C 1
ATOM 3481 O O . THR A 1 456 ? -16.577 -1.758 7.592 1.00 86.94 456 THR A O 1
ATOM 3484 N N . THR A 1 457 ? -15.818 0.267 7.045 1.00 83.94 457 THR A N 1
ATOM 3485 C CA . THR A 1 457 ? -14.478 -0.203 6.665 1.00 83.94 457 THR A CA 1
ATOM 3486 C C . THR A 1 457 ? -13.653 -0.668 7.871 1.00 83.94 457 THR A C 1
ATOM 3488 O O . THR A 1 457 ? -12.787 -1.519 7.715 1.00 83.94 457 THR A O 1
ATOM 3491 N N . LEU A 1 458 ? -13.976 -0.228 9.094 1.00 93.25 458 LEU A N 1
ATOM 3492 C CA . LEU A 1 458 ? -13.312 -0.645 10.338 1.00 93.25 458 LEU A CA 1
ATOM 3493 C C . LEU A 1 458 ? -13.853 -1.967 10.920 1.00 93.25 458 LEU A C 1
ATOM 3495 O O . LEU A 1 458 ? -13.547 -2.310 12.063 1.00 93.25 458 LEU A O 1
ATOM 3499 N N . ASN A 1 459 ? -14.633 -2.732 10.147 1.00 94.81 459 ASN A N 1
ATOM 3500 C CA . ASN A 1 459 ? -15.271 -3.972 10.604 1.00 94.81 459 ASN A CA 1
ATOM 3501 C C . ASN A 1 459 ? -14.290 -5.074 11.046 1.00 94.81 459 ASN A C 1
ATOM 3503 O O . ASN A 1 459 ? -14.684 -5.983 11.774 1.00 94.81 459 ASN A O 1
ATOM 3507 N N . ALA A 1 460 ? -13.010 -4.987 10.671 1.00 92.00 460 ALA A N 1
ATOM 3508 C CA . ALA A 1 460 ? -11.979 -5.920 11.124 1.00 92.00 460 ALA A CA 1
ATOM 3509 C C . ALA A 1 460 ? -11.756 -5.875 12.650 1.00 92.00 460 ALA A C 1
ATOM 3511 O O . ALA A 1 460 ? -11.195 -6.812 13.213 1.00 92.00 460 ALA A O 1
ATOM 3512 N N . PHE A 1 461 ? -12.216 -4.813 13.322 1.00 97.94 461 PHE A N 1
ATOM 3513 C CA . PHE A 1 461 ? -12.191 -4.684 14.781 1.00 97.94 461 PHE A CA 1
ATOM 3514 C C . PHE A 1 461 ? -13.482 -5.155 15.468 1.00 97.94 461 PHE A C 1
ATOM 3516 O O . PHE A 1 461 ? -13.597 -5.029 16.695 1.00 97.94 461 PHE A O 1
ATOM 3523 N N . ASN A 1 462 ? -14.460 -5.653 14.708 1.00 97.12 462 ASN A N 1
ATOM 3524 C CA . ASN A 1 462 ? -15.706 -6.201 15.237 1.00 97.12 462 ASN A CA 1
ATOM 3525 C C . ASN A 1 462 ? -15.459 -7.611 15.735 1.00 97.12 462 ASN A C 1
ATOM 3527 O O . ASN A 1 462 ? -14.900 -8.425 15.002 1.00 97.12 462 ASN A O 1
ATOM 3531 N N . ALA A 1 463 ? -15.936 -7.922 16.940 1.00 96.56 463 ALA A N 1
ATOM 3532 C CA . ALA A 1 463 ? -15.771 -9.259 17.503 1.00 96.56 463 ALA A CA 1
ATOM 3533 C C . ALA A 1 463 ? -14.306 -9.742 17.435 1.00 96.56 463 ALA A C 1
ATOM 3535 O O . ALA A 1 463 ? -14.033 -10.917 17.193 1.00 96.56 463 ALA A O 1
ATOM 3536 N N . ALA A 1 464 ? -13.362 -8.816 17.615 1.00 96.81 464 ALA A N 1
ATOM 3537 C CA . ALA A 1 464 ? -11.937 -9.089 17.574 1.00 96.81 464 ALA A CA 1
ATOM 3538 C C . ALA A 1 464 ? -11.493 -9.657 18.925 1.00 96.81 464 ALA A C 1
ATOM 3540 O O . ALA A 1 464 ? -11.872 -9.133 19.973 1.00 96.81 464 ALA A O 1
ATOM 3541 N N . GLN A 1 465 ? -10.670 -10.707 18.904 1.00 97.19 465 GLN A N 1
ATOM 3542 C CA . GLN A 1 465 ? -10.052 -11.251 20.122 1.00 97.19 465 GLN A CA 1
ATOM 3543 C C . GLN A 1 465 ? -9.047 -10.270 20.718 1.00 97.19 465 GLN A C 1
ATOM 3545 O O . GLN A 1 465 ? -8.867 -10.223 21.928 1.00 97.19 465 GLN A O 1
ATOM 3550 N N . ALA A 1 466 ? -8.395 -9.474 19.871 1.00 98.06 466 ALA A N 1
ATOM 3551 C CA . ALA A 1 466 ? -7.383 -8.544 20.319 1.00 98.06 466 ALA A CA 1
ATOM 3552 C C . ALA A 1 466 ? -7.164 -7.394 19.332 1.00 98.06 466 ALA A C 1
ATOM 3554 O O . ALA A 1 466 ? -7.575 -7.463 18.176 1.00 98.06 466 ALA A O 1
ATOM 3555 N N . ILE A 1 467 ? -6.498 -6.338 19.794 1.00 98.75 467 ILE A N 1
ATOM 3556 C CA . ILE A 1 467 ? -6.095 -5.177 18.995 1.00 98.75 467 ILE A CA 1
ATOM 3557 C C . ILE A 1 467 ? -4.667 -4.781 19.372 1.00 98.75 467 ILE A C 1
ATOM 3559 O O . ILE A 1 467 ? -4.280 -4.875 20.536 1.00 98.75 467 ILE A O 1
ATOM 3563 N N . THR A 1 468 ? -3.896 -4.280 18.409 1.00 98.88 468 THR A N 1
ATOM 3564 C CA . THR A 1 468 ? -2.644 -3.560 18.682 1.00 98.88 468 THR A CA 1
ATOM 3565 C C . THR A 1 468 ? -2.682 -2.192 18.028 1.00 98.88 468 THR A C 1
ATOM 3567 O O . THR A 1 468 ? -3.071 -2.068 16.871 1.00 98.88 468 THR A O 1
ATOM 3570 N N . LEU A 1 469 ? -2.259 -1.169 18.764 1.00 98.81 469 LEU A N 1
ATOM 3571 C CA . LEU A 1 469 ? -2.036 0.178 18.253 1.00 98.81 469 LEU A CA 1
ATOM 3572 C C . LEU A 1 469 ? -0.548 0.487 18.359 1.00 98.81 469 LEU A C 1
ATOM 3574 O O . LEU A 1 469 ? 0.032 0.265 19.422 1.00 98.81 469 LEU A O 1
ATOM 3578 N N . MET A 1 470 ? 0.071 1.026 17.315 1.00 98.38 470 MET A N 1
ATOM 3579 C CA . MET A 1 470 ? 1.448 1.510 17.392 1.00 98.38 470 MET A CA 1
ATOM 3580 C C . MET A 1 470 ? 1.705 2.699 16.471 1.00 98.38 470 MET A C 1
ATOM 3582 O O . MET A 1 470 ? 0.929 2.950 15.556 1.00 98.38 470 MET A O 1
ATOM 3586 N N . GLY A 1 471 ? 2.776 3.435 16.741 1.00 97.81 471 GLY A N 1
ATOM 3587 C CA . GLY A 1 471 ? 3.265 4.496 15.871 1.00 97.81 471 GLY A CA 1
ATOM 3588 C C . GLY A 1 471 ? 4.171 5.484 16.592 1.00 97.81 471 GLY A C 1
ATOM 3589 O O . GLY A 1 471 ? 4.450 5.354 17.790 1.00 97.81 471 GLY A O 1
ATOM 3590 N N . TRP A 1 472 ? 4.657 6.478 15.861 1.00 98.31 472 TRP A N 1
ATOM 3591 C CA . TRP A 1 472 ? 5.585 7.474 16.380 1.00 98.31 472 TRP A CA 1
ATOM 3592 C C . TRP A 1 472 ? 4.865 8.701 16.918 1.00 98.31 472 TRP A C 1
ATOM 3594 O O . TRP A 1 472 ? 3.900 9.196 16.341 1.00 98.31 472 TRP A O 1
ATOM 3604 N N . VAL A 1 473 ? 5.370 9.217 18.037 1.00 98.75 473 VAL A N 1
ATOM 3605 C CA . VAL A 1 473 ? 4.829 10.386 18.729 1.00 98.75 473 VAL A CA 1
ATOM 3606 C C . VAL A 1 473 ? 5.973 11.324 19.102 1.00 98.75 473 VAL A C 1
ATOM 3608 O O . VAL A 1 473 ? 6.983 10.894 19.664 1.00 98.75 473 VAL A O 1
ATOM 3611 N N . LYS A 1 474 ? 5.808 12.622 18.833 1.00 98.38 474 LYS A N 1
ATOM 3612 C CA . LYS A 1 474 ? 6.752 13.675 19.239 1.00 98.38 474 LYS A CA 1
ATOM 3613 C C . LYS A 1 474 ? 6.020 14.877 19.830 1.00 98.38 474 LYS A C 1
ATOM 3615 O O . LYS A 1 474 ? 5.449 15.678 19.089 1.00 98.38 474 LYS A O 1
ATOM 3620 N N . PRO A 1 475 ? 6.039 15.058 21.159 1.00 98.12 475 PRO A N 1
ATOM 3621 C CA . PRO A 1 475 ? 5.507 16.264 21.790 1.00 98.12 475 PRO A CA 1
ATOM 3622 C C . PRO A 1 475 ? 6.353 17.486 21.407 1.00 98.12 475 PRO A C 1
ATOM 3624 O O . PRO A 1 475 ? 7.568 17.454 21.575 1.00 98.12 475 PRO A O 1
ATOM 3627 N N . THR A 1 476 ? 5.742 18.577 20.938 1.00 96.00 476 THR A N 1
ATOM 3628 C CA . THR A 1 476 ? 6.473 19.816 20.573 1.00 96.00 476 THR A CA 1
ATOM 3629 C C . THR A 1 476 ? 5.997 21.044 21.362 1.00 96.00 476 THR A C 1
ATOM 3631 O O . THR A 1 476 ? 6.765 21.980 21.621 1.00 96.00 476 THR A O 1
ATOM 3634 N N . GLY A 1 477 ? 4.737 21.047 21.804 1.00 89.88 477 GLY A N 1
ATOM 3635 C CA . GLY A 1 477 ? 4.137 22.127 22.591 1.00 89.88 477 GLY A CA 1
ATOM 3636 C C . GLY A 1 477 ? 4.088 21.867 24.096 1.00 89.88 477 GLY A C 1
ATOM 3637 O O . GLY A 1 477 ? 4.780 21.002 24.625 1.00 89.88 477 GLY A O 1
ATOM 3638 N N . ALA A 1 478 ? 3.280 22.674 24.786 1.00 90.12 478 ALA A N 1
ATOM 3639 C CA . ALA A 1 478 ? 2.953 22.464 26.192 1.00 90.12 478 ALA A CA 1
ATOM 3640 C C . ALA A 1 478 ? 1.786 21.479 26.326 1.00 90.12 478 ALA A C 1
ATOM 3642 O O . ALA A 1 478 ? 0.823 21.549 25.555 1.00 90.12 478 ALA A O 1
ATOM 3643 N N . HIS A 1 479 ? 1.862 20.630 27.350 1.00 94.44 479 HIS A N 1
ATOM 3644 C CA . HIS A 1 479 ? 0.843 19.645 27.691 1.00 94.44 479 HIS A CA 1
ATOM 3645 C C . HIS A 1 479 ? 0.627 19.602 29.211 1.00 94.44 479 HIS A C 1
ATOM 3647 O O . HIS A 1 479 ? 1.604 19.713 29.956 1.00 94.44 479 HIS A O 1
ATOM 3653 N N . PRO A 1 480 ? -0.614 19.401 29.675 1.00 95.31 480 PRO A N 1
ATOM 3654 C CA . PRO A 1 480 ? -1.846 19.488 28.893 1.00 95.31 480 PRO A CA 1
ATOM 3655 C C . PRO A 1 480 ? -2.086 20.905 28.347 1.00 95.31 480 PRO A C 1
ATOM 3657 O O . PRO A 1 480 ? -1.516 21.884 28.847 1.00 95.31 480 PRO A O 1
ATOM 3660 N N . GLY A 1 481 ? -2.891 21.007 27.288 1.00 92.25 481 GLY A N 1
ATOM 3661 C CA . GLY A 1 481 ? -3.298 22.290 26.706 1.00 92.25 481 GLY A CA 1
ATOM 3662 C C . GLY A 1 481 ? -4.113 23.147 27.681 1.00 92.25 481 GLY A C 1
ATOM 3663 O O . GLY A 1 481 ? -4.560 22.664 28.725 1.00 92.25 481 GLY A O 1
ATOM 3664 N N . MET A 1 482 ? -4.297 24.425 27.346 1.00 94.06 482 MET A N 1
ATOM 3665 C CA . MET A 1 482 ? -5.176 25.310 28.121 1.00 94.06 482 MET A CA 1
ATOM 3666 C C . MET A 1 482 ? -6.614 24.814 28.005 1.00 94.06 482 MET A C 1
ATOM 3668 O O . MET A 1 482 ? -7.055 24.498 26.899 1.00 94.06 482 MET A O 1
ATOM 3672 N N . ASN A 1 483 ? -7.335 24.758 29.124 1.00 93.62 483 ASN A N 1
ATOM 3673 C CA . ASN A 1 483 ? -8.730 24.343 29.134 1.00 93.62 483 ASN A CA 1
ATOM 3674 C C . ASN A 1 483 ? -9.611 25.481 28.619 1.00 93.62 483 ASN A C 1
ATOM 3676 O O . ASN A 1 483 ? -10.077 26.318 29.388 1.00 93.62 483 ASN A O 1
ATOM 3680 N N . THR A 1 484 ? -9.851 25.497 27.311 1.00 90.19 484 THR A N 1
ATOM 3681 C CA . THR A 1 484 ? -10.656 26.536 26.655 1.00 90.19 484 THR A CA 1
ATOM 3682 C C . THR A 1 484 ? -12.115 26.530 27.099 1.00 90.19 484 THR A C 1
ATOM 3684 O O . THR A 1 484 ? -12.782 27.542 26.944 1.00 90.19 484 THR A O 1
ATOM 3687 N N . THR A 1 485 ? -12.595 25.435 27.699 1.00 89.25 485 THR A N 1
ATOM 3688 C CA . THR A 1 485 ? -13.972 25.303 28.213 1.00 89.25 485 THR A CA 1
ATOM 3689 C C . THR A 1 485 ? -14.135 25.738 29.672 1.00 89.25 485 THR A C 1
ATOM 3691 O O . THR A 1 485 ? -15.232 25.676 30.232 1.00 89.25 485 THR A O 1
ATOM 3694 N N . SER A 1 486 ? -13.041 26.144 30.319 1.00 90.38 486 SER A N 1
ATOM 3695 C CA . SER A 1 486 ? -13.032 26.599 31.704 1.00 90.38 486 SER A CA 1
ATOM 3696 C C . SER A 1 486 ? -12.997 28.116 31.778 1.00 90.38 486 SER A C 1
ATOM 3698 O O . SER A 1 486 ? -12.249 28.780 31.066 1.00 90.38 486 SER A O 1
ATOM 3700 N N . ALA A 1 487 ? -13.791 28.673 32.690 1.00 87.94 487 ALA A N 1
ATOM 3701 C CA . ALA A 1 487 ? -13.749 30.099 32.992 1.00 87.94 487 ALA A CA 1
ATOM 3702 C C . ALA A 1 487 ? -12.566 30.476 33.907 1.00 87.94 487 ALA A C 1
ATOM 3704 O O . ALA A 1 487 ? -12.286 31.664 34.075 1.00 87.94 487 ALA A O 1
ATOM 3705 N N . GLU A 1 488 ? -11.895 29.492 34.519 1.00 91.00 488 GLU A N 1
ATOM 3706 C CA . GLU A 1 488 ? -10.791 29.714 35.453 1.00 91.00 488 GLU A CA 1
ATOM 3707 C C . GLU A 1 488 ? -9.488 30.034 34.694 1.00 91.00 488 GLU A C 1
ATOM 3709 O O . GLU A 1 488 ? -8.988 29.201 33.931 1.00 91.00 488 GLU A O 1
ATOM 3714 N N . PRO A 1 489 ? -8.886 31.226 34.888 1.00 87.31 489 PRO A N 1
ATOM 3715 C CA . PRO A 1 489 ? -7.669 31.599 34.177 1.00 87.31 489 PRO A CA 1
ATOM 3716 C C . PRO A 1 489 ? -6.502 30.662 34.501 1.00 87.31 489 PRO A C 1
ATOM 3718 O O . PRO A 1 489 ? -6.143 30.478 35.663 1.00 87.31 489 PRO A O 1
ATOM 3721 N N . GLY A 1 490 ? -5.849 30.130 33.467 1.00 87.31 490 GLY A N 1
ATOM 3722 C CA . GLY A 1 490 ? -4.705 29.230 33.642 1.00 87.31 490 GLY A CA 1
ATOM 3723 C C . GLY A 1 490 ? -5.076 27.762 33.846 1.00 87.31 490 GLY A C 1
ATOM 3724 O O . GLY A 1 490 ? -4.160 26.947 33.972 1.00 87.31 490 GLY A O 1
ATOM 3725 N N . ASP A 1 491 ? -6.371 27.425 33.861 1.00 93.06 491 ASP A N 1
ATOM 3726 C CA . ASP A 1 491 ? -6.821 26.038 33.916 1.00 93.06 491 ASP A CA 1
ATOM 3727 C C . ASP A 1 491 ? -6.347 25.252 32.686 1.00 93.06 491 ASP A C 1
ATOM 3729 O O . ASP A 1 491 ? -6.228 25.780 31.573 1.00 93.06 491 ASP A O 1
ATOM 3733 N N . ARG A 1 492 ? -6.043 23.974 32.896 1.00 93.38 492 ARG A N 1
ATOM 3734 C CA . ARG A 1 492 ? -5.511 23.069 31.874 1.00 93.38 492 ARG A CA 1
ATOM 3735 C C . ARG A 1 492 ? -6.339 21.806 31.835 1.00 93.38 492 ARG A C 1
ATOM 3737 O O . ARG A 1 492 ? -6.894 21.380 32.842 1.00 93.38 492 ARG A O 1
ATOM 3744 N N . PHE A 1 493 ? -6.406 21.197 30.662 1.00 93.06 493 PHE A N 1
ATOM 3745 C CA . PHE A 1 493 ? -7.098 19.926 30.525 1.00 93.06 493 PHE A CA 1
ATOM 3746 C C . PHE A 1 493 ? -6.446 18.838 31.391 1.00 93.06 493 PHE A C 1
ATOM 3748 O O . PHE A 1 493 ? -5.244 18.860 31.642 1.00 93.06 493 PHE A O 1
ATOM 3755 N N . GLY A 1 494 ? -7.244 17.886 31.875 1.00 90.44 494 GLY A N 1
ATOM 3756 C CA . GLY A 1 494 ? -6.759 16.795 32.732 1.00 90.44 494 GLY A CA 1
ATOM 3757 C C . GLY A 1 494 ? -6.155 15.615 31.964 1.00 90.44 494 GLY A C 1
ATOM 3758 O O . GLY A 1 494 ? -5.599 14.702 32.585 1.00 90.44 494 GLY A O 1
ATOM 3759 N N . SER A 1 495 ? -6.279 15.623 30.634 1.00 94.06 495 SER A N 1
ATOM 3760 C CA . SER A 1 495 ? -5.767 14.588 29.743 1.00 94.06 495 SER A CA 1
ATOM 3761 C C . SER A 1 495 ? -5.329 15.139 28.386 1.00 94.06 495 SER A C 1
ATOM 3763 O O . SER A 1 495 ? -5.529 16.310 28.054 1.00 94.06 495 SER A O 1
ATOM 3765 N N . VAL A 1 496 ? -4.668 14.278 27.614 1.00 96.50 496 VAL A N 1
ATOM 3766 C CA . VAL A 1 496 ? -4.129 14.562 26.286 1.00 96.50 496 VAL A CA 1
ATOM 3767 C C . VAL A 1 496 ? -4.312 13.328 25.405 1.00 96.50 496 VAL A C 1
ATOM 3769 O O . VAL A 1 496 ? -3.695 12.291 25.655 1.00 96.50 496 VAL A O 1
ATOM 3772 N N . GLY A 1 497 ? -5.138 13.451 24.364 1.00 94.44 497 GLY A N 1
ATOM 3773 C CA . GLY A 1 497 ? -5.442 12.372 23.423 1.00 94.44 497 GLY A CA 1
ATOM 3774 C C . GLY A 1 497 ? -4.290 12.101 22.460 1.00 94.44 497 GLY A C 1
ATOM 3775 O O . GLY A 1 497 ? -3.917 13.002 21.711 1.00 94.44 497 GLY A O 1
ATOM 3776 N N . LEU A 1 498 ? -3.753 10.873 22.439 1.00 98.19 498 LEU A N 1
ATOM 3777 C CA . LEU A 1 498 ? -2.789 10.461 21.412 1.00 98.19 498 LEU A CA 1
ATOM 3778 C C . LEU A 1 498 ? -3.525 9.851 20.221 1.00 98.19 498 LEU A C 1
ATOM 3780 O O . LEU A 1 498 ? -3.947 10.600 19.350 1.00 98.19 498 LEU A O 1
ATOM 3784 N N . PHE A 1 499 ? -3.722 8.534 20.173 1.00 98.69 499 PHE A N 1
ATOM 3785 C CA . PHE A 1 499 ? -4.415 7.891 19.056 1.00 98.69 499 PHE A CA 1
ATOM 3786 C C . PHE A 1 499 ? -5.137 6.611 19.473 1.00 98.69 499 PHE A C 1
ATOM 3788 O O . PHE A 1 499 ? -4.682 5.882 20.358 1.00 98.69 499 PHE A O 1
ATOM 3795 N N . GLY A 1 500 ? -6.277 6.336 18.839 1.00 98.31 500 GLY A N 1
ATOM 3796 C CA . GLY A 1 500 ? -7.057 5.137 19.125 1.00 98.31 500 GLY A CA 1
ATOM 3797 C C . GLY A 1 500 ? -8.309 4.964 18.275 1.00 98.31 500 GLY A C 1
ATOM 3798 O O . GLY A 1 500 ? -8.678 5.823 17.473 1.00 98.31 500 GLY A O 1
ATOM 3799 N N . ILE A 1 501 ? -8.972 3.835 18.504 1.00 98.62 501 ILE A N 1
ATOM 3800 C CA . ILE A 1 501 ? -10.177 3.382 17.809 1.00 98.62 501 ILE A CA 1
ATOM 3801 C C . ILE A 1 501 ? -11.384 3.634 18.714 1.00 98.62 501 ILE A C 1
ATOM 3803 O O . ILE A 1 501 ? -11.383 3.265 19.893 1.00 98.62 501 ILE A O 1
ATOM 3807 N N . LEU A 1 502 ? -12.426 4.261 18.173 1.00 98.44 502 LEU A N 1
ATOM 3808 C CA . LEU A 1 502 ? -13.656 4.566 18.901 1.00 98.44 502 LEU A CA 1
ATOM 3809 C C . LEU A 1 502 ? -14.482 3.301 19.194 1.00 98.44 502 LEU A C 1
ATOM 3811 O O . LEU A 1 502 ? -14.407 2.319 18.462 1.00 98.44 502 LEU A O 1
ATOM 3815 N N . SER A 1 503 ? -15.310 3.319 20.242 1.00 97.81 503 SER A N 1
ATOM 3816 C CA . SER A 1 503 ? -16.327 2.270 20.432 1.00 97.81 503 SER A CA 1
ATOM 3817 C C . SER A 1 503 ? -17.470 2.412 19.415 1.00 97.81 503 SER A C 1
ATOM 3819 O O . SER A 1 503 ? -17.653 3.475 18.811 1.00 97.81 503 SER A O 1
ATOM 3821 N N . GLY A 1 504 ? -18.274 1.361 19.240 1.00 95.69 504 GLY A N 1
ATOM 3822 C CA . GLY A 1 504 ? -19.436 1.366 18.343 1.00 95.69 504 GLY A CA 1
ATOM 3823 C C . GLY A 1 504 ? -20.603 2.239 18.825 1.00 95.69 504 GLY A C 1
ATOM 3824 O O . GLY A 1 504 ? -21.510 2.546 18.050 1.00 95.69 504 GLY A O 1
ATOM 3825 N N . THR A 1 505 ? -20.558 2.717 20.071 1.00 95.44 505 THR A N 1
ATOM 3826 C CA . THR A 1 505 ? -21.540 3.655 20.650 1.00 95.44 505 THR A CA 1
ATOM 3827 C C . THR A 1 505 ? -20.969 5.043 20.942 1.00 95.44 505 THR A C 1
ATOM 3829 O O . THR A 1 505 ? -21.681 5.923 21.417 1.00 95.44 505 THR A O 1
ATOM 3832 N N . SER A 1 506 ? -19.706 5.278 20.579 1.00 95.50 506 SER A N 1
ATOM 3833 C CA . SER A 1 506 ? -18.999 6.537 20.804 1.00 95.50 506 SER A CA 1
ATOM 3834 C C . SER A 1 506 ? -19.654 7.760 20.162 1.00 95.50 506 SER A C 1
ATOM 3836 O O . SER A 1 506 ? -19.991 7.785 18.985 1.00 95.50 506 SER A O 1
ATOM 3838 N N . GLU A 1 507 ? -19.748 8.851 20.899 1.00 91.62 507 GLU A N 1
ATOM 3839 C CA . GLU A 1 507 ? -20.055 10.190 20.391 1.00 91.62 507 GLU A CA 1
ATOM 3840 C C . GLU A 1 507 ? -18.819 10.910 19.813 1.00 91.62 507 GLU A C 1
ATOM 3842 O O . GLU A 1 507 ? -18.859 12.095 19.487 1.00 91.62 507 GLU A O 1
ATOM 3847 N N . GLY A 1 508 ? -17.695 10.201 19.700 1.00 87.19 508 GLY A N 1
ATOM 3848 C CA . GLY A 1 508 ? -16.392 10.730 19.307 1.00 87.19 508 GLY A CA 1
ATOM 3849 C C . GLY A 1 508 ? -15.337 10.559 20.394 1.00 87.19 508 GLY A C 1
ATOM 3850 O O . GLY A 1 508 ? -14.161 10.516 20.067 1.00 87.19 508 GLY A O 1
ATOM 3851 N N . HIS A 1 509 ? -15.740 10.406 21.660 1.00 90.44 509 HIS A N 1
ATOM 3852 C CA . HIS A 1 509 ? -14.819 10.337 22.796 1.00 90.44 509 HIS A CA 1
ATOM 3853 C C . HIS A 1 509 ? -14.520 8.907 23.261 1.00 90.44 509 HIS A C 1
ATOM 3855 O O . HIS A 1 509 ? -13.351 8.559 23.462 1.00 90.44 509 HIS A O 1
ATOM 3861 N N . LEU A 1 510 ? -15.559 8.079 23.423 1.00 94.81 510 LEU A N 1
ATOM 3862 C CA . LEU A 1 510 ? -15.452 6.698 23.893 1.00 94.81 510 LEU A CA 1
ATOM 3863 C C . LEU A 1 510 ? -14.658 5.830 22.908 1.00 94.81 510 LEU A C 1
ATOM 3865 O O . LEU A 1 510 ? -14.826 5.931 21.694 1.00 94.81 510 LEU A O 1
ATOM 3869 N N . VAL A 1 511 ? -13.807 4.956 23.440 1.00 96.50 511 VAL A N 1
ATOM 3870 C CA . VAL A 1 511 ? -12.881 4.119 22.668 1.00 96.50 511 VAL A CA 1
ATOM 3871 C C . VAL A 1 511 ? -13.075 2.640 22.928 1.00 96.50 511 VAL A C 1
ATOM 3873 O O . VAL A 1 511 ? -13.612 2.280 23.972 1.00 96.50 511 VAL A O 1
ATOM 3876 N N . ARG A 1 512 ? -12.616 1.821 21.983 1.00 97.56 512 ARG A N 1
ATOM 3877 C CA . ARG A 1 512 ? -12.388 0.376 22.109 1.00 97.56 512 ARG A CA 1
ATOM 3878 C C . ARG A 1 512 ? -10.932 0.097 22.506 1.00 97.56 512 ARG A C 1
ATOM 3880 O O . ARG A 1 512 ? -10.680 -0.705 23.403 1.00 97.56 512 ARG A O 1
ATOM 3887 N N . ALA A 1 513 ? -9.993 0.836 21.918 1.00 98.56 513 ALA A N 1
ATOM 3888 C CA . ALA A 1 513 ? -8.564 0.799 22.227 1.00 98.56 513 ALA A CA 1
ATOM 3889 C C . ALA A 1 513 ? -7.960 2.201 22.055 1.00 98.56 513 ALA A C 1
ATOM 3891 O O . ALA A 1 513 ? -8.288 2.892 21.088 1.00 98.56 513 ALA A O 1
ATOM 3892 N N . LEU A 1 514 ? -7.101 2.639 22.977 1.00 98.38 514 LEU A N 1
ATOM 3893 C CA . LEU A 1 514 ? -6.534 3.990 22.980 1.00 98.38 514 LEU A CA 1
ATOM 3894 C C . LEU A 1 514 ? -5.192 4.045 23.700 1.00 98.38 514 LEU A C 1
ATOM 3896 O O . LEU A 1 514 ? -5.031 3.452 24.767 1.00 98.38 514 LEU A O 1
ATOM 3900 N N . VAL A 1 515 ? -4.280 4.848 23.156 1.00 98.50 515 VAL A N 1
ATOM 3901 C CA . VAL A 1 515 ? -3.132 5.385 23.890 1.00 98.50 515 VAL A CA 1
ATOM 3902 C C . VAL A 1 515 ? -3.429 6.843 24.258 1.00 98.50 515 VAL A C 1
ATOM 3904 O O . VAL A 1 515 ? -3.850 7.634 23.410 1.00 98.50 515 VAL A O 1
ATOM 3907 N N . GLU A 1 516 ? -3.242 7.215 25.522 1.00 97.06 516 GLU A N 1
ATOM 3908 C CA . GLU A 1 516 ? -3.559 8.555 26.038 1.00 97.06 516 GLU A CA 1
ATOM 3909 C C . GLU A 1 516 ? -2.575 8.968 27.141 1.00 97.06 516 GLU A C 1
ATOM 3911 O O . GLU A 1 516 ? -1.855 8.136 27.691 1.00 97.06 516 GLU A O 1
ATOM 3916 N N . ILE A 1 517 ? -2.538 10.254 27.488 1.00 98.12 517 ILE A N 1
ATOM 3917 C CA . ILE A 1 517 ? -1.933 10.729 28.736 1.00 98.12 517 ILE A CA 1
ATOM 3918 C C . ILE A 1 517 ? -3.055 11.237 29.633 1.00 98.12 517 ILE A C 1
ATOM 3920 O O . ILE A 1 517 ? -3.770 12.166 29.259 1.00 98.12 517 ILE A O 1
ATOM 3924 N N . ILE A 1 518 ? -3.203 10.658 30.821 1.00 96.00 518 ILE A N 1
ATOM 3925 C CA . ILE A 1 518 ? -4.250 11.048 31.775 1.00 96.00 518 ILE A CA 1
ATOM 3926 C C . ILE A 1 518 ? -3.685 11.163 33.186 1.00 96.00 518 ILE A C 1
ATOM 3928 O O . ILE A 1 518 ? -2.615 10.636 33.496 1.00 96.00 518 ILE A O 1
ATOM 3932 N N . THR A 1 519 ? -4.421 11.837 34.063 1.00 95.31 519 THR A N 1
ATOM 3933 C CA . THR A 1 519 ? -4.057 11.919 35.479 1.00 95.31 519 THR A CA 1
ATOM 3934 C C . THR A 1 519 ? -4.419 10.616 36.198 1.00 95.31 519 THR A C 1
ATOM 3936 O O . THR A 1 519 ? -5.592 10.273 36.323 1.00 95.31 519 THR A O 1
ATOM 3939 N N . VAL A 1 520 ? -3.408 9.908 36.704 1.00 93.31 520 VAL A N 1
ATOM 3940 C CA . VAL A 1 520 ? -3.520 8.704 37.536 1.00 93.31 520 VAL A CA 1
ATOM 3941 C C . VAL A 1 520 ? -2.816 8.974 38.863 1.00 93.31 520 VAL A C 1
ATOM 3943 O O . VAL A 1 520 ? -1.604 9.196 38.888 1.00 93.31 520 VAL A O 1
ATOM 3946 N N . ASN A 1 521 ? -3.563 8.931 39.972 1.00 90.06 521 ASN A N 1
ATOM 3947 C CA . ASN A 1 521 ? -3.044 9.204 41.320 1.00 90.06 521 ASN A CA 1
ATOM 3948 C C . ASN A 1 521 ? -2.247 10.526 41.374 1.00 90.06 521 ASN A C 1
ATOM 3950 O O . ASN A 1 521 ? -1.067 10.538 41.724 1.00 90.06 521 ASN A O 1
ATOM 3954 N N . ASP A 1 522 ? -2.883 11.620 40.937 1.00 91.25 522 ASP A N 1
ATOM 3955 C CA . ASP A 1 522 ? -2.328 12.986 40.890 1.00 91.25 522 ASP A CA 1
ATOM 3956 C C . ASP A 1 522 ? -1.084 13.173 39.996 1.00 91.25 522 ASP A C 1
ATOM 3958 O O . ASP A 1 522 ? -0.431 14.215 40.037 1.00 91.25 522 ASP A O 1
ATOM 3962 N N . THR A 1 523 ? -0.749 12.183 39.164 1.00 94.81 523 THR A N 1
ATOM 3963 C CA . THR A 1 523 ? 0.380 12.232 38.223 1.00 94.81 523 THR A CA 1
ATOM 3964 C C . THR A 1 523 ? -0.127 12.052 36.798 1.00 94.81 523 THR A C 1
ATOM 3966 O O . THR A 1 523 ? -0.909 11.140 36.545 1.00 94.81 523 THR A O 1
ATOM 3969 N N . LEU A 1 524 ? 0.325 12.870 35.847 1.00 96.31 524 LEU A N 1
ATOM 3970 C CA . LEU A 1 524 ? 0.052 12.627 34.428 1.00 96.31 524 LEU A CA 1
ATOM 3971 C C . LEU A 1 524 ? 0.898 11.448 33.947 1.00 96.31 524 LEU A C 1
ATOM 3973 O O . LEU A 1 524 ? 2.127 11.510 33.973 1.00 96.31 524 LEU A O 1
ATOM 3977 N N . ARG A 1 525 ? 0.244 10.377 33.505 1.00 97.75 525 ARG A N 1
ATOM 3978 C CA . ARG A 1 525 ? 0.900 9.137 33.079 1.00 97.75 525 ARG A CA 1
ATOM 3979 C C . ARG A 1 525 ? 0.494 8.774 31.661 1.00 97.75 525 ARG A C 1
ATOM 3981 O O . ARG A 1 525 ? -0.633 9.046 31.255 1.00 97.75 525 ARG A O 1
ATOM 3988 N N . LEU A 1 526 ? 1.409 8.143 30.929 1.00 98.44 526 LEU A N 1
ATOM 3989 C CA . LEU A 1 526 ? 1.095 7.488 29.661 1.00 98.44 526 LEU A CA 1
ATOM 3990 C C . LEU A 1 526 ? 0.281 6.225 29.957 1.00 98.44 526 LEU A C 1
ATOM 3992 O O . LEU A 1 526 ? 0.686 5.425 30.802 1.00 98.44 526 LEU A O 1
ATOM 3996 N N . VAL A 1 527 ? -0.846 6.043 29.277 1.00 98.31 527 VAL A N 1
ATOM 3997 C CA . VAL A 1 527 ? -1.766 4.932 29.526 1.00 98.31 527 VAL A CA 1
ATOM 3998 C C . VAL A 1 527 ? -2.205 4.244 28.237 1.00 98.31 527 VAL A C 1
ATOM 4000 O O . VAL A 1 527 ? -2.377 4.887 27.200 1.00 98.31 527 VAL A O 1
ATOM 4003 N N . ALA A 1 528 ? -2.440 2.938 28.337 1.00 98.31 528 ALA A N 1
ATOM 4004 C CA . ALA A 1 528 ? -3.291 2.185 27.426 1.00 98.31 528 ALA A CA 1
ATOM 4005 C C . ALA A 1 528 ? -4.669 2.031 28.079 1.00 98.31 528 ALA A C 1
ATOM 4007 O O . ALA A 1 528 ? -4.781 1.572 29.220 1.00 98.31 528 ALA A O 1
ATOM 4008 N N . LEU A 1 529 ? -5.714 2.425 27.357 1.00 97.25 529 LEU A N 1
ATOM 4009 C CA . LEU A 1 529 ? -7.098 2.375 27.810 1.00 97.25 529 LEU A CA 1
ATOM 4010 C C . LEU A 1 529 ? -7.909 1.549 26.815 1.00 97.25 529 LEU A C 1
ATOM 4012 O O . LEU A 1 529 ? -8.057 1.928 25.652 1.00 97.25 529 LEU A O 1
ATOM 4016 N N . GLY A 1 530 ? -8.438 0.415 27.270 1.00 97.06 530 GLY A N 1
ATOM 4017 C CA . GLY A 1 530 ? -9.186 -0.506 26.420 1.00 97.06 530 GLY A CA 1
ATOM 4018 C C . GLY A 1 530 ? -10.564 -0.824 26.976 1.00 97.06 530 GLY A C 1
ATOM 4019 O O . GLY A 1 530 ? -10.760 -0.975 28.180 1.00 97.06 530 GLY A O 1
ATOM 4020 N N . ARG A 1 531 ? -11.547 -0.936 26.093 1.00 96.31 531 ARG A N 1
ATOM 4021 C CA . ARG A 1 531 ? -12.933 -1.286 26.400 1.00 96.31 531 ARG A CA 1
ATOM 4022 C C . ARG A 1 531 ? -13.335 -2.419 25.470 1.00 96.31 531 ARG A C 1
ATOM 4024 O O . ARG A 1 531 ? -13.376 -2.225 24.259 1.00 96.31 531 ARG A O 1
ATOM 4031 N N . ARG A 1 532 ? -13.647 -3.576 26.049 1.00 96.06 532 ARG A N 1
ATOM 4032 C CA . ARG A 1 532 ? -14.085 -4.743 25.283 1.00 96.06 532 ARG A CA 1
ATOM 4033 C C . ARG A 1 532 ? -15.489 -4.551 24.712 1.00 96.06 532 ARG A C 1
ATOM 4035 O O . ARG A 1 532 ? -15.676 -4.629 23.501 1.00 96.06 532 ARG A O 1
ATOM 4042 N N . GLU A 1 533 ? -16.446 -4.240 25.585 1.00 95.56 533 GLU A N 1
ATOM 4043 C CA . GLU A 1 533 ? -17.848 -4.031 25.214 1.00 95.56 533 GLU A CA 1
ATOM 4044 C C . GLU A 1 533 ? -18.193 -2.547 25.108 1.00 95.56 533 GLU A C 1
ATOM 4046 O O . GLU A 1 533 ? -17.808 -1.779 25.980 1.00 95.56 533 GLU A O 1
ATOM 4051 N N . ASP A 1 534 ? -18.953 -2.138 24.095 1.00 95.38 534 ASP A N 1
ATOM 4052 C CA . ASP A 1 534 ? -19.248 -0.734 23.779 1.00 95.38 534 ASP A CA 1
ATOM 4053 C C . ASP A 1 534 ? -19.831 0.070 24.957 1.00 95.38 534 ASP A C 1
ATOM 4055 O O . ASP A 1 534 ? -19.429 1.211 25.181 1.00 95.38 534 ASP A O 1
ATOM 4059 N N . GLU A 1 535 ? -20.716 -0.544 25.747 1.00 91.56 535 GLU A N 1
ATOM 4060 C CA . GLU A 1 535 ? -21.319 0.036 26.963 1.00 91.56 535 GLU A CA 1
ATOM 4061 C C . GLU A 1 535 ? -20.559 -0.343 28.251 1.00 91.56 535 GLU A C 1
ATOM 4063 O O . GLU A 1 535 ? -21.000 -0.073 29.370 1.00 91.56 535 GLU A O 1
ATOM 4068 N N . GLY A 1 536 ? -19.425 -1.024 28.101 1.00 91.38 536 GLY A N 1
ATOM 4069 C CA . GLY A 1 536 ? -18.598 -1.538 29.180 1.00 91.38 536 GLY A CA 1
ATOM 4070 C C . GLY A 1 536 ? -17.641 -0.507 29.778 1.00 91.38 536 GLY A C 1
ATOM 4071 O O . GLY A 1 536 ? -17.385 0.580 29.242 1.00 91.38 536 GLY A O 1
ATOM 4072 N N . THR A 1 537 ? -17.055 -0.890 30.910 1.00 92.62 537 THR A N 1
ATOM 4073 C CA . THR A 1 537 ? -16.023 -0.106 31.593 1.00 92.62 537 THR A CA 1
ATOM 4074 C C . THR A 1 537 ?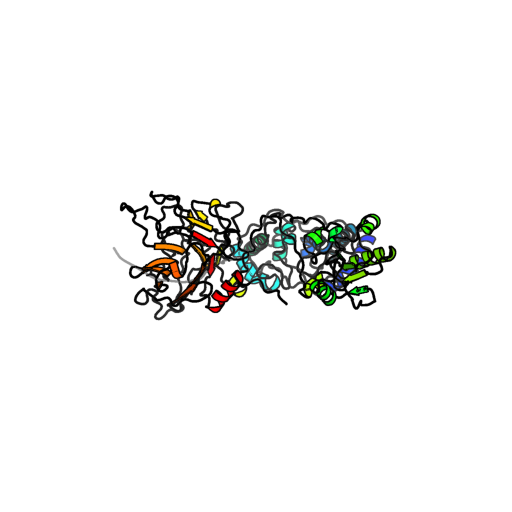 -14.661 -0.357 30.956 1.00 92.62 537 THR A C 1
ATOM 4076 O O . THR A 1 537 ? -14.351 -1.465 30.518 1.00 92.62 537 THR A O 1
ATOM 4079 N N . SER A 1 538 ? -13.823 0.674 30.917 1.00 94.00 538 SER A N 1
ATOM 4080 C CA . SER A 1 538 ? -12.462 0.545 30.409 1.00 94.00 538 SER A CA 1
ATOM 4081 C C . SER A 1 538 ? -11.517 -0.078 31.439 1.00 94.00 538 SER A C 1
ATOM 4083 O O . SER A 1 538 ? -11.521 0.285 32.618 1.00 94.00 538 SER A O 1
ATOM 4085 N N . LEU A 1 539 ? -10.661 -0.977 30.968 1.00 95.12 539 LEU A N 1
ATOM 4086 C CA . LEU A 1 539 ? -9.446 -1.389 31.652 1.00 95.12 539 LEU A CA 1
ATOM 4087 C C . LEU A 1 539 ? -8.356 -0.355 31.358 1.00 95.12 539 LEU A C 1
ATOM 4089 O O . LEU A 1 539 ? -8.268 0.160 30.240 1.00 95.12 539 LEU A O 1
ATOM 4093 N N . LEU A 1 540 ? -7.550 -0.036 32.368 1.00 95.88 540 LEU A N 1
ATOM 4094 C CA . LEU A 1 540 ? -6.526 0.998 32.294 1.00 95.88 540 LEU A CA 1
ATOM 4095 C C . LEU A 1 540 ? -5.187 0.435 32.769 1.00 95.88 540 LEU A C 1
ATOM 4097 O O . LEU A 1 540 ? -5.083 -0.014 33.913 1.00 95.88 540 LEU A O 1
ATOM 4101 N N . LEU A 1 541 ? -4.188 0.482 31.890 1.00 97.69 541 LEU A N 1
ATOM 4102 C CA . LEU A 1 541 ? -2.801 0.114 32.160 1.00 97.69 541 LEU A CA 1
ATOM 4103 C C . LEU A 1 541 ? -1.946 1.378 32.059 1.00 97.69 541 LEU A C 1
ATOM 4105 O O . LEU A 1 541 ? -1.918 2.026 31.012 1.00 97.69 541 LEU A O 1
ATOM 4109 N N . ALA A 1 542 ? -1.268 1.746 33.142 1.00 98.12 542 ALA A N 1
ATOM 4110 C CA . ALA A 1 542 ? -0.526 2.994 33.248 1.00 98.12 542 ALA A CA 1
ATOM 4111 C C . ALA A 1 542 ? 0.977 2.749 33.374 1.00 98.12 542 ALA A C 1
ATOM 4113 O O . ALA A 1 542 ? 1.426 1.973 34.217 1.00 98.12 542 ALA A O 1
ATOM 4114 N N . ALA A 1 543 ? 1.765 3.463 32.572 1.00 98.00 543 ALA A N 1
ATOM 4115 C CA . ALA A 1 543 ? 3.210 3.513 32.732 1.00 98.00 543 ALA A CA 1
ATOM 4116 C C . ALA A 1 543 ? 3.580 4.062 34.127 1.00 98.00 543 ALA A C 1
ATOM 4118 O O . ALA A 1 543 ? 2.858 4.913 34.662 1.00 98.00 543 ALA A O 1
ATOM 4119 N N . PRO A 1 544 ? 4.688 3.615 34.740 1.00 96.31 544 PRO A N 1
ATOM 4120 C CA . PRO A 1 544 ? 5.069 4.086 36.063 1.00 96.31 544 PRO A CA 1
ATOM 4121 C C . PRO A 1 544 ? 5.622 5.518 36.026 1.00 96.31 544 PRO A C 1
ATOM 4123 O O . PRO A 1 544 ? 6.478 5.864 35.220 1.00 96.31 544 PRO A O 1
ATOM 4126 N N . GLY A 1 545 ? 5.180 6.357 36.964 1.00 95.69 545 GLY A N 1
ATOM 4127 C CA . GLY A 1 545 ? 5.666 7.735 37.083 1.00 95.69 545 GLY A CA 1
ATOM 4128 C C . GLY A 1 545 ? 5.138 8.682 36.001 1.00 95.69 545 GLY A C 1
ATOM 4129 O O . GLY A 1 545 ? 4.063 8.473 35.448 1.00 95.69 545 GLY A O 1
ATOM 4130 N N . ASP A 1 546 ? 5.868 9.773 35.765 1.00 97.12 546 ASP A N 1
ATOM 4131 C CA . ASP A 1 546 ? 5.444 10.858 34.874 1.00 97.12 546 ASP A CA 1
ATOM 4132 C C . ASP A 1 546 ? 5.614 10.498 33.386 1.00 97.12 546 ASP A C 1
ATOM 4134 O O . ASP A 1 546 ? 6.641 9.952 32.970 1.00 97.12 546 ASP A O 1
ATOM 4138 N N . TRP A 1 547 ? 4.616 10.841 32.568 1.00 97.62 547 TRP A N 1
ATOM 4139 C CA . TRP A 1 547 ? 4.579 10.547 31.132 1.00 97.62 547 TRP A CA 1
ATOM 4140 C C . TRP A 1 547 ? 5.778 11.104 30.342 1.00 97.62 547 TRP A C 1
ATOM 4142 O O . TRP A 1 547 ? 6.185 10.498 29.345 1.00 97.62 547 TRP A O 1
ATOM 4152 N N . GLN A 1 548 ? 6.380 12.217 30.782 1.00 96.50 548 GLN A N 1
ATOM 4153 C CA . GLN A 1 548 ? 7.513 12.854 30.098 1.00 96.50 548 GLN A CA 1
ATOM 4154 C C . GLN A 1 548 ? 8.778 11.988 30.104 1.00 96.50 548 GLN A C 1
ATOM 4156 O O . GLN A 1 548 ? 9.662 12.192 29.270 1.00 96.50 548 GLN A O 1
ATOM 4161 N N . ALA A 1 549 ? 8.870 11.003 31.007 1.00 96.94 549 ALA A N 1
ATOM 4162 C CA . ALA A 1 549 ? 9.950 10.018 30.995 1.00 96.94 549 ALA A CA 1
ATOM 4163 C C . ALA A 1 549 ? 9.909 9.115 29.746 1.00 96.94 549 ALA A C 1
ATOM 4165 O O . ALA A 1 549 ? 10.946 8.608 29.319 1.00 96.94 549 ALA A O 1
ATOM 4166 N N . TYR A 1 550 ? 8.725 8.945 29.150 1.00 98.00 550 TYR A N 1
ATOM 4167 C CA . TYR A 1 550 ? 8.482 8.080 27.993 1.00 98.00 550 TYR A CA 1
ATOM 4168 C C . TYR A 1 550 ? 8.340 8.876 26.697 1.00 98.00 550 TYR A C 1
ATOM 4170 O O . TYR A 1 550 ? 8.853 8.466 25.656 1.00 98.00 550 TYR A O 1
ATOM 4178 N N . LEU A 1 551 ? 7.699 10.044 26.766 1.00 97.69 551 LEU A N 1
ATOM 4179 C CA . LEU A 1 551 ? 7.512 10.961 25.642 1.00 97.69 551 LEU A CA 1
ATOM 4180 C C . LEU A 1 551 ? 8.224 12.294 25.915 1.00 97.69 551 LEU A C 1
ATOM 4182 O O . LEU A 1 551 ? 7.581 13.298 26.231 1.00 97.69 551 LEU A O 1
ATOM 4186 N N . PRO A 1 552 ? 9.564 12.324 25.833 1.00 96.44 552 PRO A N 1
ATOM 4187 C CA . PRO A 1 552 ? 10.321 13.549 26.022 1.00 96.44 552 PRO A CA 1
ATOM 4188 C C . PRO A 1 552 ? 9.999 14.578 24.933 1.00 96.44 552 PRO A C 1
ATOM 4190 O O . PRO A 1 552 ? 9.828 14.253 23.758 1.00 96.44 552 PRO A O 1
ATOM 4193 N N . ARG A 1 553 ? 9.967 15.851 25.333 1.00 95.25 553 ARG A N 1
ATOM 4194 C CA . ARG A 1 553 ? 9.722 16.972 24.423 1.00 95.25 553 ARG A CA 1
ATOM 4195 C C . ARG A 1 553 ? 10.758 17.016 23.295 1.00 95.25 553 ARG A C 1
ATOM 4197 O O . ARG A 1 553 ? 11.948 16.811 23.527 1.00 95.25 553 ARG A O 1
ATOM 4204 N N . ASP A 1 554 ? 10.286 17.330 22.093 1.00 94.75 554 ASP A N 1
ATOM 4205 C CA . ASP A 1 554 ? 11.049 17.494 20.854 1.00 94.75 554 ASP A CA 1
ATOM 4206 C C . ASP A 1 554 ? 11.826 16.240 20.411 1.00 94.75 554 ASP A C 1
ATOM 4208 O O . ASP A 1 554 ? 12.739 16.326 19.587 1.00 94.75 554 ASP A O 1
ATOM 42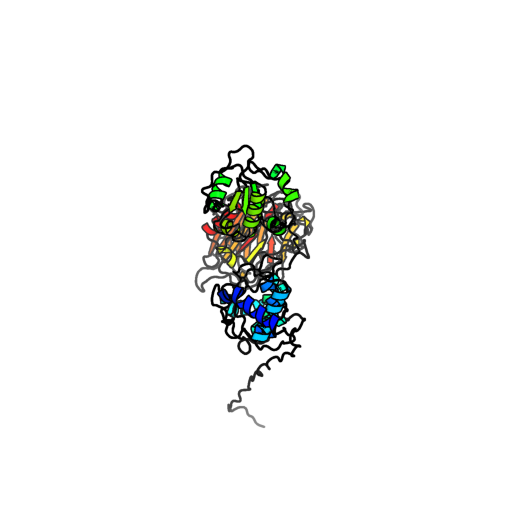12 N N . ARG A 1 555 ? 11.438 15.056 20.899 1.00 96.62 555 ARG A N 1
ATOM 4213 C CA . ARG A 1 555 ? 12.030 13.773 20.514 1.00 96.62 555 ARG A CA 1
ATOM 4214 C C . ARG A 1 555 ? 10.952 12.795 20.055 1.00 96.62 555 ARG A C 1
ATOM 4216 O O . ARG A 1 555 ? 9.917 12.659 20.694 1.00 96.62 555 ARG A O 1
ATOM 4223 N N . TRP A 1 556 ? 11.232 12.119 18.946 1.00 97.81 556 TRP A N 1
ATOM 4224 C CA . TRP A 1 556 ? 10.421 11.015 18.452 1.00 97.81 556 TRP A CA 1
ATOM 4225 C C . TRP A 1 556 ? 10.566 9.798 19.363 1.00 97.81 556 TRP A C 1
ATOM 4227 O O . TRP A 1 556 ? 11.683 9.357 19.656 1.00 97.81 556 TRP A O 1
ATOM 4237 N N . THR A 1 557 ? 9.427 9.267 19.791 1.00 98.38 557 THR A N 1
ATOM 4238 C CA . THR A 1 557 ? 9.320 8.000 20.505 1.00 98.38 557 THR A CA 1
ATOM 4239 C C . THR A 1 557 ? 8.302 7.131 19.788 1.00 98.38 557 THR A C 1
ATOM 4241 O O . THR A 1 557 ? 7.189 7.577 19.518 1.00 98.38 557 THR A O 1
ATOM 4244 N N . HIS A 1 558 ? 8.663 5.882 19.524 1.00 98.25 558 HIS A N 1
ATOM 4245 C CA . HIS A 1 558 ? 7.715 4.893 19.037 1.00 98.25 558 HIS A CA 1
ATOM 4246 C C . HIS A 1 558 ? 6.943 4.304 20.222 1.00 98.25 558 HIS A C 1
ATOM 4248 O O . HIS A 1 558 ? 7.551 3.789 21.165 1.00 98.25 558 HIS A O 1
ATOM 4254 N N . VAL A 1 559 ? 5.616 4.360 20.180 1.00 98.69 559 VAL A N 1
ATOM 4255 C CA . VAL A 1 559 ? 4.720 3.858 21.229 1.00 98.69 559 VAL A CA 1
ATOM 4256 C C . VAL A 1 559 ? 3.889 2.720 20.662 1.00 98.69 559 VAL A C 1
ATOM 4258 O O . VAL A 1 559 ? 3.403 2.827 19.541 1.00 98.69 559 VAL A O 1
ATOM 4261 N N . ALA A 1 560 ? 3.694 1.650 21.431 1.00 98.75 560 ALA A N 1
ATOM 4262 C CA . ALA A 1 560 ? 2.693 0.637 21.108 1.00 98.75 560 ALA A CA 1
ATOM 4263 C C . ALA A 1 560 ? 1.889 0.218 22.340 1.00 98.75 560 ALA A C 1
ATOM 4265 O O . ALA A 1 560 ? 2.380 0.295 23.468 1.00 98.75 560 ALA A O 1
ATOM 4266 N N . ALA A 1 561 ? 0.665 -0.245 22.110 1.00 98.81 561 ALA A N 1
ATOM 4267 C CA . ALA A 1 561 ? -0.207 -0.835 23.111 1.00 98.81 561 ALA A CA 1
ATOM 4268 C C . ALA A 1 561 ? -0.941 -2.045 22.526 1.00 98.81 561 ALA A C 1
ATOM 4270 O O . ALA A 1 561 ? -1.502 -1.954 21.433 1.00 98.81 561 ALA A O 1
ATOM 4271 N N . THR A 1 562 ? -0.957 -3.156 23.257 1.00 98.75 562 THR A N 1
ATOM 4272 C CA . THR A 1 562 ? -1.733 -4.354 22.909 1.00 98.75 562 THR A CA 1
ATOM 4273 C C . THR A 1 562 ? -2.932 -4.484 23.843 1.00 98.75 562 THR A C 1
ATOM 4275 O O . THR A 1 562 ? -2.865 -4.105 25.013 1.00 98.75 562 THR A O 1
ATOM 4278 N N . PHE A 1 563 ? -4.032 -5.006 23.311 1.00 98.62 563 PHE A N 1
ATOM 4279 C CA . PHE A 1 563 ? -5.305 -5.198 23.997 1.00 98.62 563 PHE A CA 1
ATOM 4280 C C . PHE A 1 563 ? -5.803 -6.603 23.665 1.00 98.62 563 PHE A C 1
ATOM 4282 O O . PHE A 1 563 ? -6.409 -6.796 22.617 1.00 98.62 563 PHE A O 1
ATOM 4289 N N . ASP A 1 564 ? -5.501 -7.585 24.506 1.00 97.94 564 ASP A N 1
ATOM 4290 C CA . ASP A 1 564 ? -5.950 -8.968 24.353 1.00 97.94 564 ASP A CA 1
ATOM 4291 C C . ASP A 1 564 ? -7.229 -9.182 25.167 1.00 97.94 564 ASP A C 1
ATOM 4293 O O . ASP A 1 564 ? -7.201 -9.380 26.385 1.00 97.94 564 ASP A O 1
ATOM 4297 N N . TYR A 1 565 ? -8.371 -9.081 24.490 1.00 96.81 565 TYR A N 1
ATOM 4298 C CA . TYR A 1 565 ? -9.682 -9.196 25.117 1.00 96.81 565 TYR A CA 1
ATOM 4299 C C . TYR A 1 565 ? -10.017 -10.631 25.524 1.00 96.81 565 TYR A C 1
ATOM 4301 O O . TYR A 1 565 ? -10.843 -10.797 26.419 1.00 96.81 565 TYR A O 1
ATOM 4309 N N . ASP A 1 566 ? -9.395 -11.642 24.908 1.00 95.50 566 ASP A N 1
ATOM 4310 C CA . ASP A 1 566 ? -9.610 -13.047 25.268 1.00 95.50 566 ASP A CA 1
ATOM 4311 C C . ASP A 1 566 ? -8.828 -13.432 26.529 1.00 95.50 566 ASP A C 1
ATOM 4313 O O . ASP A 1 566 ? -9.369 -14.071 27.445 1.00 95.50 566 ASP A O 1
ATOM 4317 N N . ALA A 1 567 ? -7.566 -12.996 26.595 1.00 93.88 567 ALA A N 1
ATOM 4318 C CA . ALA A 1 567 ? -6.688 -13.212 27.740 1.00 93.88 567 ALA A CA 1
ATOM 4319 C C . ALA A 1 567 ? -6.986 -12.269 28.916 1.00 93.88 567 ALA A C 1
ATOM 4321 O O . ALA A 1 567 ? -6.660 -12.594 30.057 1.00 93.88 567 ALA A O 1
ATOM 4322 N N . GLY A 1 568 ? -7.606 -11.112 28.664 1.00 94.88 568 GLY A N 1
ATOM 4323 C CA . GLY A 1 568 ? -7.785 -10.080 29.685 1.00 94.88 568 GLY A CA 1
ATOM 4324 C C . GLY A 1 568 ? -6.523 -9.259 29.947 1.00 94.88 568 GLY A C 1
ATOM 4325 O O . GLY A 1 568 ? -6.359 -8.720 31.041 1.00 94.88 568 GLY A O 1
ATOM 4326 N N . GLU A 1 569 ? -5.614 -9.192 28.972 1.00 95.44 569 GLU A N 1
ATOM 4327 C CA . GLU A 1 569 ? -4.273 -8.636 29.142 1.00 95.44 569 GLU A CA 1
ATOM 4328 C C . GLU A 1 569 ? -4.020 -7.435 28.219 1.00 95.44 569 GLU A C 1
ATOM 4330 O O . GLU A 1 569 ? -4.505 -7.350 27.094 1.00 95.44 569 GLU A O 1
ATOM 4335 N N . MET A 1 570 ? -3.227 -6.482 28.697 1.00 98.00 570 MET A N 1
ATOM 4336 C CA . MET A 1 570 ? -2.712 -5.346 27.947 1.00 98.00 570 MET A CA 1
ATOM 4337 C C . MET A 1 570 ? -1.211 -5.229 28.186 1.00 98.00 570 MET A C 1
ATOM 4339 O O . MET A 1 570 ? -0.719 -5.546 29.271 1.00 98.00 570 MET A O 1
ATOM 4343 N N . ALA A 1 571 ? -0.489 -4.705 27.201 1.00 98.44 571 ALA A N 1
ATOM 4344 C CA . ALA A 1 571 ? 0.907 -4.320 27.360 1.00 98.44 571 ALA A CA 1
ATOM 4345 C C . ALA A 1 571 ? 1.170 -2.956 26.719 1.00 98.44 571 ALA A C 1
ATOM 4347 O O . ALA A 1 571 ? 0.511 -2.571 25.754 1.00 98.44 571 ALA A O 1
ATOM 4348 N N . LEU A 1 572 ? 2.147 -2.230 27.263 1.00 98.56 572 LEU A N 1
ATOM 4349 C CA . LEU A 1 572 ? 2.639 -0.957 26.740 1.00 98.56 572 LEU A CA 1
ATOM 4350 C C . LEU A 1 572 ? 4.100 -1.104 26.327 1.00 98.56 572 LEU A C 1
ATOM 4352 O O . LEU A 1 572 ? 4.884 -1.765 27.011 1.00 98.56 572 LEU A O 1
ATOM 4356 N N . PHE A 1 573 ? 4.471 -0.441 25.236 1.00 98.69 573 PHE A N 1
ATOM 4357 C CA . PHE A 1 573 ? 5.808 -0.511 24.664 1.00 98.69 573 PHE A CA 1
ATOM 4358 C C . PHE A 1 573 ? 6.332 0.872 24.313 1.00 98.69 573 PHE A C 1
ATOM 4360 O O . PHE A 1 573 ? 5.598 1.717 23.798 1.00 98.69 573 PHE A O 1
ATOM 4367 N N . ILE A 1 574 ? 7.630 1.065 24.530 1.00 98.50 574 ILE A N 1
ATOM 4368 C CA . ILE A 1 574 ? 8.370 2.270 24.173 1.00 98.50 574 ILE A CA 1
ATOM 4369 C C . ILE A 1 574 ? 9.611 1.852 23.399 1.00 98.50 574 ILE A C 1
ATOM 4371 O O . ILE A 1 574 ? 10.440 1.102 23.907 1.00 98.50 574 ILE A O 1
ATOM 4375 N N . ASN A 1 575 ? 9.744 2.348 22.167 1.00 96.75 575 ASN A N 1
ATOM 4376 C CA . ASN A 1 575 ? 10.870 2.056 21.278 1.00 96.75 575 ASN A CA 1
ATOM 4377 C C . ASN A 1 575 ? 11.131 0.545 21.131 1.00 96.75 575 ASN A C 1
ATOM 4379 O O . ASN A 1 575 ? 12.254 0.074 21.291 1.00 96.75 575 ASN A O 1
ATOM 4383 N N . GLY A 1 576 ? 10.060 -0.216 20.887 1.00 95.44 576 GLY A N 1
ATOM 4384 C CA . GLY A 1 576 ? 10.114 -1.666 20.689 1.00 95.44 576 GLY A CA 1
ATOM 4385 C C . GLY A 1 576 ? 10.232 -2.501 21.968 1.00 95.44 576 GLY A C 1
ATOM 4386 O O . GLY A 1 576 ? 10.171 -3.724 21.885 1.00 95.44 576 GLY A O 1
ATOM 4387 N N . GLU A 1 577 ? 10.376 -1.883 23.142 1.00 97.25 577 GLU A N 1
ATOM 4388 C CA . GLU A 1 577 ? 10.541 -2.591 24.415 1.00 97.25 577 GLU A CA 1
ATOM 4389 C C . GLU A 1 577 ? 9.294 -2.474 25.291 1.00 97.25 577 GLU A C 1
ATOM 4391 O O . GLU A 1 577 ? 8.749 -1.383 25.463 1.00 97.25 577 GLU A O 1
ATOM 4396 N N . ALA A 1 578 ? 8.856 -3.596 25.867 1.00 97.56 578 ALA A N 1
ATOM 4397 C CA . ALA A 1 578 ? 7.760 -3.614 26.831 1.00 97.56 578 ALA A CA 1
ATOM 4398 C C . ALA A 1 578 ? 8.167 -2.877 28.116 1.00 97.56 578 ALA A C 1
ATOM 4400 O O . ALA A 1 578 ? 9.287 -3.045 28.605 1.00 97.56 578 ALA A O 1
ATOM 4401 N N . ILE A 1 579 ? 7.256 -2.083 28.677 1.00 97.56 579 ILE A N 1
ATOM 4402 C CA . ILE A 1 579 ? 7.469 -1.383 29.948 1.00 97.56 579 ILE A CA 1
ATOM 4403 C C . ILE A 1 579 ? 6.664 -2.033 31.078 1.00 97.56 579 ILE A C 1
ATOM 4405 O O . ILE A 1 579 ? 5.598 -2.600 30.848 1.00 97.56 579 ILE A O 1
ATOM 4409 N N . ASP A 1 580 ? 7.171 -1.920 32.306 1.00 96.31 580 ASP A N 1
ATOM 4410 C CA . ASP A 1 580 ? 6.534 -2.438 33.525 1.00 96.31 580 ASP A CA 1
ATOM 4411 C C . ASP A 1 580 ? 5.371 -1.530 33.960 1.00 96.31 580 ASP A C 1
ATOM 4413 O O . ASP A 1 580 ? 5.492 -0.719 34.878 1.00 96.31 580 ASP A O 1
ATOM 4417 N N . ALA A 1 581 ? 4.280 -1.576 33.199 1.00 96.50 581 ALA A N 1
ATOM 4418 C CA . ALA A 1 581 ? 3.076 -0.796 33.441 1.00 96.50 581 ALA A CA 1
ATOM 4419 C C . ALA A 1 581 ? 2.124 -1.515 34.411 1.00 96.50 581 ALA A C 1
ATOM 4421 O O . ALA A 1 581 ? 2.067 -2.742 34.460 1.00 96.50 581 ALA A O 1
ATOM 4422 N N . GLU A 1 582 ? 1.349 -0.744 35.173 1.00 96.00 582 GLU A N 1
ATOM 4423 C CA . GLU A 1 582 ? 0.465 -1.262 36.218 1.00 96.00 582 GLU A CA 1
ATOM 4424 C C . GLU A 1 582 ? -1.011 -1.051 35.877 1.00 96.00 582 GLU A C 1
ATOM 4426 O O . GLU A 1 582 ? -1.406 0.003 35.371 1.00 96.00 582 GLU A O 1
ATOM 4431 N N . TYR A 1 583 ? -1.849 -2.046 36.172 1.00 96.00 583 TYR A N 1
ATOM 4432 C CA . TYR A 1 583 ? -3.295 -1.872 36.087 1.00 96.00 583 TYR A CA 1
ATOM 4433 C C . TYR A 1 583 ? -3.778 -0.991 37.230 1.00 96.00 583 TYR A C 1
ATOM 4435 O O . TYR A 1 583 ? -3.519 -1.265 38.402 1.00 96.00 583 TYR A O 1
ATOM 4443 N N . THR A 1 584 ? -4.519 0.056 36.889 1.00 92.25 584 THR A N 1
ATOM 4444 C CA . THR A 1 584 ? -5.028 1.024 37.872 1.00 92.25 584 THR A CA 1
ATOM 4445 C C . THR A 1 584 ? -6.533 0.898 38.083 1.00 92.25 584 THR A C 1
ATOM 4447 O O . THR A 1 584 ? -7.073 1.451 39.040 1.00 92.25 584 THR A O 1
ATOM 4450 N N . THR A 1 585 ? -7.224 0.167 37.206 1.00 86.31 585 THR A N 1
ATOM 4451 C CA . THR A 1 585 ? -8.633 -0.198 37.387 1.00 86.31 585 THR A CA 1
ATOM 4452 C C . THR A 1 585 ? -8.731 -1.423 38.295 1.00 86.31 585 THR A C 1
ATOM 4454 O O . THR A 1 585 ? -8.014 -2.400 38.106 1.00 86.31 585 THR A O 1
ATOM 4457 N N . ALA A 1 586 ? -9.626 -1.389 39.282 1.00 80.50 586 ALA A N 1
ATOM 4458 C CA . ALA A 1 586 ? -9.878 -2.535 40.151 1.00 80.50 586 ALA A CA 1
ATOM 4459 C C . ALA A 1 586 ? -10.854 -3.539 39.506 1.00 80.50 586 ALA A C 1
ATOM 4461 O O . ALA A 1 586 ? -11.856 -3.133 38.917 1.00 80.50 586 ALA A O 1
ATOM 4462 N N . GLY A 1 587 ? -10.616 -4.837 39.719 1.00 84.00 587 GLY A N 1
ATOM 4463 C CA . GLY A 1 587 ? -11.488 -5.924 39.255 1.00 84.00 587 GLY A CA 1
ATOM 4464 C C . GLY A 1 587 ? -11.266 -6.311 37.791 1.00 84.00 587 GLY A C 1
ATOM 4465 O O . GLY A 1 587 ? -10.243 -5.969 37.210 1.00 84.00 587 GLY A O 1
ATOM 4466 N N . ASP A 1 588 ? -12.235 -7.027 37.219 1.00 83.75 588 ASP A N 1
ATOM 4467 C CA . ASP A 1 588 ? -12.252 -7.442 35.812 1.00 83.75 588 ASP A CA 1
ATOM 4468 C C . ASP A 1 588 ? -13.347 -6.669 35.046 1.00 83.75 588 ASP A C 1
ATOM 4470 O O . ASP A 1 588 ? -14.479 -7.143 34.915 1.00 83.75 588 ASP A O 1
ATOM 4474 N N . PRO A 1 589 ? -13.065 -5.436 34.584 1.00 86.94 589 PRO A N 1
ATOM 4475 C CA . PRO A 1 589 ? -14.031 -4.627 33.842 1.00 86.94 589 PRO A CA 1
ATOM 4476 C C . PRO A 1 589 ? -14.349 -5.195 32.453 1.00 86.94 589 PRO A C 1
ATOM 4478 O O . PRO A 1 589 ? -15.345 -4.788 31.854 1.00 86.94 589 PRO A O 1
ATOM 4481 N N . TRP A 1 590 ? -13.521 -6.103 31.931 1.00 93.88 590 TRP A N 1
ATOM 4482 C CA . TRP A 1 590 ? -13.782 -6.782 30.667 1.00 93.88 590 TRP A CA 1
ATOM 4483 C C . TRP A 1 590 ? -14.616 -8.049 30.848 1.00 93.88 590 TRP A C 1
ATOM 4485 O O . TRP A 1 590 ? -15.138 -8.543 29.854 1.00 93.88 590 TRP A O 1
ATOM 4495 N N . ALA A 1 591 ? -14.831 -8.522 32.077 1.00 90.25 591 ALA A N 1
ATOM 4496 C CA . ALA A 1 591 ? -15.645 -9.699 32.375 1.00 90.25 591 ALA A CA 1
ATOM 4497 C C . ALA A 1 591 ? -15.232 -10.911 31.520 1.00 90.25 591 ALA A C 1
ATOM 4499 O O . ALA A 1 591 ? -16.064 -11.499 30.830 1.00 90.25 591 ALA A O 1
ATOM 4500 N N . VAL A 1 592 ? -13.936 -11.222 31.524 1.00 90.69 592 VAL A N 1
ATOM 4501 C CA . VAL A 1 592 ? -13.318 -12.331 30.777 1.00 90.69 592 VAL A CA 1
ATOM 4502 C C . VAL A 1 592 ? -13.311 -13.640 31.577 1.00 90.69 592 VAL A C 1
ATOM 4504 O O . VAL A 1 592 ? -12.879 -14.689 31.091 1.00 90.69 592 VAL A O 1
ATOM 4507 N N . ASP A 1 593 ? -13.777 -13.606 32.825 1.00 87.75 593 ASP A N 1
ATOM 4508 C CA . ASP A 1 593 ? -13.925 -14.792 33.660 1.00 87.75 593 ASP A CA 1
ATOM 4509 C C . ASP A 1 593 ? -15.133 -15.656 33.242 1.00 87.75 593 ASP A C 1
ATOM 4511 O O . ASP A 1 593 ? -16.297 -15.301 33.440 1.00 87.75 593 ASP A O 1
ATOM 4515 N N . GLY A 1 594 ? -14.851 -16.876 32.774 1.00 84.50 594 GLY A N 1
ATOM 4516 C CA . GLY A 1 594 ? -15.855 -17.907 32.486 1.00 84.50 594 GLY A CA 1
ATOM 4517 C C . GLY A 1 594 ? -16.276 -18.002 31.011 1.00 84.50 594 GLY A C 1
ATOM 4518 O O . GLY A 1 594 ? -15.704 -17.344 30.152 1.00 84.50 594 GLY A O 1
ATOM 4519 N N . PRO A 1 595 ? -17.212 -18.911 30.671 1.00 83.94 595 PRO A N 1
ATOM 4520 C CA . PRO A 1 595 ? -17.720 -19.059 29.309 1.00 83.94 595 PRO A CA 1
ATOM 4521 C C . PRO A 1 595 ? -18.807 -18.017 28.971 1.00 83.94 595 PRO A C 1
ATOM 4523 O O . PRO A 1 595 ? -19.548 -17.604 29.868 1.00 83.94 595 PRO A O 1
ATOM 4526 N N . PRO A 1 596 ? -19.022 -17.707 27.677 1.00 85.25 596 PRO A N 1
ATOM 4527 C CA . PRO A 1 596 ? -18.405 -18.326 26.498 1.00 85.25 596 PRO A CA 1
ATOM 4528 C C . PRO A 1 596 ? -17.002 -17.783 26.186 1.00 85.25 596 PRO A C 1
ATOM 4530 O O . PRO A 1 596 ? -16.740 -16.608 26.369 1.00 85.25 596 PRO A O 1
ATOM 4533 N N . LYS A 1 597 ? -16.135 -18.658 25.662 1.00 89.69 597 LYS A N 1
ATOM 4534 C CA . LYS A 1 597 ? -14.819 -18.309 25.108 1.00 89.69 597 LYS A CA 1
ATOM 4535 C C . LYS A 1 597 ? -14.806 -18.577 23.592 1.00 89.69 597 LYS A C 1
ATOM 4537 O O . LYS A 1 597 ? -15.506 -19.506 23.163 1.00 89.69 597 LYS A O 1
ATOM 4542 N N . PRO A 1 598 ? -14.007 -17.853 22.789 1.00 93.75 598 PRO A N 1
ATOM 4543 C CA . PRO A 1 598 ? -13.148 -16.736 23.197 1.00 93.75 598 PRO A CA 1
ATOM 4544 C C . PRO A 1 598 ? -13.955 -15.482 23.570 1.00 93.75 598 PRO A C 1
ATOM 4546 O O . PRO A 1 598 ? -15.069 -15.304 23.069 1.00 93.75 598 PRO A O 1
ATOM 4549 N N . ASP A 1 599 ? -13.405 -14.631 24.435 1.00 95.75 599 ASP A N 1
ATOM 4550 C CA . ASP A 1 599 ? -13.941 -13.287 24.663 1.00 95.75 599 ASP A CA 1
ATOM 4551 C C . ASP A 1 599 ? -13.522 -12.364 23.522 1.00 95.75 599 ASP A C 1
ATOM 4553 O O . ASP A 1 599 ? -12.376 -12.347 23.077 1.00 95.75 599 ASP A O 1
ATOM 4557 N N . LEU A 1 600 ? -14.490 -11.602 23.027 1.00 96.56 600 LEU A N 1
ATOM 4558 C CA . LEU A 1 600 ? -14.344 -10.755 21.852 1.00 96.56 600 LEU A CA 1
ATOM 4559 C C . LEU A 1 600 ? -14.725 -9.321 22.209 1.00 96.56 600 LEU A C 1
ATOM 4561 O O . LEU A 1 600 ? -15.502 -9.095 23.143 1.00 96.56 600 LEU A O 1
ATOM 4565 N N . SER A 1 601 ? -14.208 -8.357 21.448 1.00 96.31 601 SER A N 1
ATOM 4566 C CA . SER A 1 601 ? -14.752 -7.000 21.429 1.00 96.31 601 SER A CA 1
ATOM 4567 C C . SER A 1 601 ? -16.203 -6.991 20.927 1.00 96.31 601 SER A C 1
ATOM 4569 O O . SER A 1 601 ? -16.688 -7.965 20.345 1.00 96.31 601 SER A O 1
ATOM 4571 N N . SER A 1 602 ? -16.916 -5.876 21.095 1.00 96.81 602 SER A N 1
ATOM 4572 C CA . SER A 1 602 ? -18.263 -5.755 20.526 1.00 96.81 602 SER A CA 1
ATOM 4573 C C . SER A 1 602 ? -18.285 -6.005 19.011 1.00 96.81 602 SER A C 1
ATOM 4575 O O . SER A 1 602 ? -17.388 -5.607 18.266 1.00 96.81 602 SER A O 1
ATOM 4577 N N . ALA A 1 603 ? -19.357 -6.646 18.539 1.00 96.56 603 ALA A N 1
ATOM 4578 C CA . ALA A 1 603 ? -19.563 -6.994 17.127 1.00 96.56 603 ALA A CA 1
ATOM 4579 C C . ALA A 1 603 ? -19.950 -5.798 16.229 1.00 96.56 603 ALA A C 1
ATOM 4581 O O . ALA A 1 603 ? -20.209 -5.969 15.041 1.00 96.56 603 ALA A O 1
ATOM 4582 N N . THR A 1 604 ? -20.044 -4.607 16.808 1.00 97.19 604 THR A N 1
ATOM 4583 C CA . THR A 1 604 ? -20.395 -3.345 16.155 1.00 97.19 604 THR A CA 1
ATOM 4584 C C . THR A 1 604 ? -19.179 -2.706 15.495 1.00 97.19 604 THR A C 1
ATOM 4586 O O . THR A 1 604 ? -18.083 -2.695 16.072 1.00 97.19 604 THR A O 1
ATOM 4589 N N . ASP A 1 605 ? -19.416 -2.095 14.333 1.00 97.69 605 ASP A N 1
ATOM 4590 C CA . ASP A 1 605 ? -18.442 -1.238 13.659 1.00 97.69 605 ASP A CA 1
ATOM 4591 C C . ASP A 1 605 ? -17.977 -0.126 14.614 1.00 97.69 605 ASP A C 1
ATOM 4593 O O . ASP A 1 605 ? -18.821 0.591 15.169 1.00 97.69 605 ASP A O 1
ATOM 4597 N N . PRO A 1 606 ? -16.658 0.073 14.803 1.00 98.44 606 PRO A N 1
ATOM 4598 C CA . PRO A 1 606 ? -16.143 1.263 15.460 1.00 98.44 606 PRO A CA 1
ATOM 4599 C C . PRO A 1 606 ? -16.722 2.521 14.824 1.00 98.44 606 PRO A C 1
ATOM 4601 O O . PRO A 1 606 ? -16.772 2.647 13.599 1.00 98.44 606 PRO A O 1
ATOM 4604 N N . ARG A 1 607 ? -17.097 3.512 15.634 1.00 98.19 607 ARG A N 1
ATOM 4605 C CA . ARG A 1 607 ? -17.564 4.794 15.088 1.00 98.19 607 ARG A CA 1
ATOM 4606 C C . ARG A 1 607 ? -16.461 5.661 14.510 1.00 98.19 607 ARG A C 1
ATOM 4608 O O . ARG A 1 607 ? -16.774 6.724 13.986 1.00 98.19 607 ARG A O 1
ATOM 4615 N N . GLY A 1 608 ? -15.202 5.232 14.578 1.00 98.00 608 GLY A N 1
ATOM 4616 C CA . GLY A 1 608 ? -14.104 5.951 13.955 1.00 98.00 608 GLY A CA 1
ATOM 4617 C C . GLY A 1 608 ? -12.729 5.720 14.565 1.00 98.00 608 GLY A C 1
ATOM 4618 O O . GLY A 1 608 ? -12.532 4.836 15.398 1.00 98.00 608 GLY A O 1
ATOM 4619 N N . ILE A 1 609 ? -11.800 6.581 14.159 1.00 98.69 609 ILE A N 1
ATOM 4620 C CA . ILE A 1 609 ? -10.425 6.691 14.658 1.00 98.69 609 ILE A CA 1
ATOM 4621 C C . ILE A 1 609 ? -10.226 8.133 15.115 1.00 98.69 609 ILE A C 1
ATOM 4623 O O . ILE A 1 609 ? -10.673 9.054 14.430 1.00 98.69 609 ILE A O 1
ATOM 4627 N N . LYS A 1 610 ? -9.539 8.336 16.243 1.00 97.75 610 LYS A N 1
ATOM 4628 C CA . LYS A 1 610 ? -9.144 9.665 16.732 1.00 97.75 610 LYS A CA 1
ATOM 4629 C C . LYS A 1 610 ? -7.636 9.769 16.896 1.00 97.75 610 LYS A C 1
ATOM 4631 O O . LYS A 1 610 ? -7.023 8.841 17.418 1.00 97.75 610 LYS A O 1
ATOM 4636 N N . ILE A 1 611 ? -7.062 10.893 16.468 1.00 98.38 611 ILE A N 1
ATOM 4637 C CA . ILE A 1 611 ? -5.634 11.216 16.551 1.00 98.38 611 ILE A CA 1
ATOM 4638 C C . ILE A 1 611 ? -5.468 12.678 16.986 1.00 98.38 611 ILE A C 1
ATOM 4640 O O . ILE A 1 611 ? -6.064 13.593 16.417 1.00 98.38 611 ILE A O 1
ATOM 4644 N N . GLY A 1 612 ? -4.627 12.899 17.992 1.00 96.50 612 GLY A N 1
ATOM 4645 C CA . GLY A 1 612 ? -4.229 14.209 18.500 1.00 96.50 612 GLY A CA 1
ATOM 4646 C C . GLY A 1 612 ? -5.299 14.966 19.286 1.00 96.50 612 GLY A C 1
ATOM 4647 O O . GLY A 1 612 ? -5.213 16.189 19.410 1.00 96.50 612 GLY A O 1
ATOM 4648 N N . GLY A 1 613 ? -6.308 14.266 19.804 1.00 93.69 613 GLY A N 1
ATOM 4649 C CA . GLY A 1 613 ? -7.429 14.875 20.508 1.00 93.69 613 GLY A CA 1
ATOM 4650 C C . GLY A 1 613 ? -8.450 13.864 21.019 1.00 93.69 613 GLY A C 1
ATOM 4651 O O . GLY A 1 613 ? -8.277 12.647 20.923 1.00 93.69 613 GLY A O 1
ATOM 4652 N N . SER A 1 614 ? -9.540 14.385 21.572 1.00 92.75 614 SER A N 1
ATOM 4653 C CA . SER A 1 614 ? -10.681 13.608 22.044 1.00 92.75 614 SER A CA 1
ATOM 4654 C C . SER A 1 614 ? -11.709 13.339 20.973 1.00 92.75 614 SER A C 1
ATOM 4656 O O . SER A 1 614 ? -12.339 12.297 21.068 1.00 92.75 614 SER A O 1
ATOM 4658 N N . TYR A 1 615 ? -11.906 14.262 20.029 1.00 94.50 615 TYR A N 1
ATOM 4659 C CA . TYR A 1 615 ? -13.027 14.223 19.092 1.00 94.50 615 TYR A CA 1
ATOM 4660 C C . TYR A 1 615 ? -12.514 14.332 17.656 1.00 94.50 615 TYR A C 1
ATOM 4662 O O . TYR A 1 615 ? -12.030 15.402 17.282 1.00 94.50 615 TYR A O 1
ATOM 4670 N N . PRO A 1 616 ? -12.625 13.273 16.837 1.00 94.38 616 PRO A N 1
ATOM 4671 C CA . PRO A 1 616 ? -12.140 13.287 15.456 1.00 94.38 616 PRO A CA 1
ATOM 4672 C C . PRO A 1 616 ? -13.013 14.098 14.491 1.00 94.38 616 PRO A C 1
ATOM 4674 O O . PRO A 1 616 ? -12.653 14.263 13.332 1.00 94.38 616 PRO A O 1
ATOM 4677 N N . GLN A 1 617 ? -14.169 14.594 14.931 1.00 92.56 617 GLN A N 1
ATOM 4678 C CA . GLN A 1 617 ? -15.042 15.441 14.125 1.00 92.56 617 GLN A CA 1
ATOM 4679 C C . GLN A 1 617 ? -14.532 16.886 14.065 1.00 92.56 617 GLN A C 1
ATOM 4681 O O . GLN A 1 617 ? -13.766 17.337 14.921 1.00 92.56 617 GLN A O 1
ATOM 4686 N N . ASN A 1 618 ? -15.047 17.666 13.110 1.00 92.38 618 ASN A N 1
ATOM 4687 C CA . ASN A 1 618 ? -14.885 19.121 13.106 1.00 92.38 618 ASN A CA 1
ATOM 4688 C C . ASN A 1 618 ? -15.783 19.790 14.169 1.00 92.38 618 ASN A C 1
ATOM 4690 O O . ASN A 1 618 ? -16.748 20.495 13.869 1.00 92.38 618 ASN A O 1
ATOM 4694 N N . THR A 1 619 ? -15.478 19.515 15.431 1.00 90.44 619 THR A N 1
ATOM 4695 C CA . THR A 1 619 ? -16.163 20.027 16.620 1.00 90.44 619 THR A CA 1
ATOM 4696 C C . THR A 1 619 ? -15.149 20.537 17.639 1.00 90.44 619 THR A C 1
ATOM 4698 O O . THR A 1 619 ? -13.943 20.322 17.492 1.00 90.44 619 THR A O 1
ATOM 4701 N N . LEU A 1 620 ? -15.647 21.193 18.689 1.00 89.62 620 LEU A N 1
ATOM 4702 C CA . LEU A 1 620 ? -14.857 21.634 19.840 1.00 89.62 620 LEU A CA 1
ATOM 4703 C C . LEU A 1 620 ? -13.976 20.496 20.382 1.00 89.62 620 LEU A C 1
ATOM 4705 O O . LEU A 1 620 ? -14.454 19.379 20.594 1.00 89.62 620 LEU A O 1
ATOM 4709 N N . GLU A 1 621 ? -12.695 20.789 20.597 1.00 91.12 621 GLU A N 1
ATOM 4710 C CA . GLU A 1 621 ? -11.724 19.864 21.185 1.00 91.12 621 GLU A CA 1
ATOM 4711 C C . GLU A 1 621 ? -11.619 20.062 22.707 1.00 91.12 621 GLU A C 1
ATOM 4713 O O . GLU A 1 621 ? -11.877 21.148 23.225 1.00 91.12 621 GLU A O 1
ATOM 4718 N N . ARG A 1 622 ? -11.270 18.994 23.433 1.00 88.94 622 ARG A N 1
ATOM 4719 C CA . ARG A 1 622 ? -11.091 19.002 24.889 1.00 88.94 622 ARG A CA 1
ATOM 4720 C C . ARG A 1 622 ? -9.747 18.475 25.358 1.00 88.94 622 ARG A C 1
ATOM 4722 O O . ARG A 1 622 ? -9.352 18.834 26.437 1.00 88.94 622 ARG A O 1
ATOM 4729 N N . ASN A 1 623 ? -9.043 17.617 24.631 1.00 93.69 623 ASN A N 1
ATOM 4730 C CA . ASN A 1 623 ? -7.760 17.084 25.105 1.00 93.69 623 ASN A CA 1
ATOM 4731 C C . ASN A 1 623 ? -6.721 17.126 23.978 1.00 93.69 623 ASN A C 1
ATOM 4733 O O . ASN A 1 623 ? -6.226 16.069 23.574 1.00 93.69 623 ASN A O 1
ATOM 4737 N N . PRO A 1 624 ? -6.425 18.321 23.426 1.00 95.38 624 PRO A N 1
ATOM 4738 C CA . PRO A 1 624 ? -5.581 18.456 22.248 1.00 95.38 624 PRO A CA 1
ATOM 4739 C C . PRO A 1 624 ? -4.147 18.018 22.547 1.00 95.38 624 PRO A C 1
ATOM 4741 O O . PRO A 1 624 ? -3.562 18.379 23.575 1.00 95.38 624 PRO A O 1
ATOM 4744 N N . PHE A 1 625 ? -3.546 17.294 21.608 1.00 97.69 625 PHE A N 1
ATOM 4745 C CA . PHE A 1 625 ? -2.117 17.014 21.628 1.00 97.69 625 PHE A CA 1
ATOM 4746 C C . PHE A 1 625 ? -1.367 18.022 20.759 1.00 97.69 625 PHE A C 1
ATOM 4748 O O . PHE A 1 625 ? -1.541 18.082 19.545 1.00 97.69 625 PHE A O 1
ATOM 4755 N N . ASN A 1 626 ? -0.478 18.794 21.385 1.00 97.12 626 ASN A N 1
ATOM 4756 C CA . ASN A 1 626 ? 0.454 19.685 20.696 1.00 97.12 626 ASN A CA 1
ATOM 4757 C C . ASN A 1 626 ? 1.733 18.940 20.294 1.00 97.12 626 ASN A C 1
ATOM 4759 O O . ASN A 1 626 ? 2.726 18.948 21.030 1.00 97.12 626 ASN A O 1
ATOM 4763 N N . GLY A 1 627 ? 1.730 18.280 19.145 1.00 98.00 627 GLY A N 1
ATOM 4764 C CA . GLY A 1 627 ? 2.865 17.463 18.735 1.00 98.00 627 GLY A CA 1
ATOM 4765 C C . GLY A 1 627 ? 2.696 16.859 17.357 1.00 98.00 627 GLY A C 1
ATOM 4766 O O . GLY A 1 627 ? 1.905 17.345 16.551 1.00 98.00 627 GLY A O 1
ATOM 4767 N N . ARG A 1 628 ? 3.502 15.840 17.081 1.00 98.56 628 ARG A N 1
ATOM 4768 C CA . ARG A 1 628 ? 3.560 15.183 15.784 1.00 98.56 628 ARG A CA 1
ATOM 4769 C C . ARG A 1 628 ? 3.339 13.684 15.894 1.00 98.56 628 ARG A C 1
ATOM 4771 O O . ARG A 1 628 ? 3.691 13.096 16.921 1.00 98.56 628 ARG A O 1
ATOM 4778 N N . PHE A 1 629 ? 2.780 13.117 14.834 1.00 98.69 629 PHE A N 1
ATOM 4779 C CA . PHE A 1 629 ? 2.583 11.685 14.640 1.00 98.69 629 PHE A CA 1
ATOM 4780 C C . PHE A 1 629 ? 3.173 11.250 13.304 1.00 98.69 629 PHE A C 1
ATOM 4782 O O . PHE A 1 629 ? 3.206 12.044 12.365 1.00 98.69 629 PHE A O 1
ATOM 4789 N N . ASP A 1 630 ? 3.627 10.006 13.245 1.00 96.62 630 ASP A N 1
ATOM 4790 C CA . ASP A 1 630 ? 4.185 9.386 12.044 1.00 96.62 630 ASP A CA 1
ATOM 4791 C C . ASP A 1 630 ? 3.987 7.858 12.132 1.00 96.62 630 ASP A C 1
ATOM 4793 O O . ASP A 1 630 ? 3.918 7.321 13.245 1.00 96.62 630 ASP A O 1
ATOM 4797 N N . ASP A 1 631 ? 3.847 7.178 10.994 1.00 94.75 631 ASP A N 1
ATOM 4798 C CA . ASP A 1 631 ? 3.615 5.724 10.866 1.00 94.75 631 ASP A CA 1
ATOM 4799 C C . ASP A 1 631 ? 2.667 5.111 11.923 1.00 94.75 631 ASP A C 1
ATOM 4801 O O . ASP A 1 631 ? 3.041 4.231 12.706 1.00 94.75 631 ASP A O 1
ATOM 4805 N N . LEU A 1 632 ? 1.413 5.568 11.974 1.00 98.00 632 LEU A N 1
ATOM 4806 C CA . LEU A 1 632 ? 0.397 4.956 12.834 1.00 98.00 632 LEU A CA 1
ATOM 4807 C C . LEU A 1 632 ? -0.100 3.647 12.214 1.00 98.00 632 LEU A C 1
ATOM 4809 O O . LEU A 1 632 ? -0.620 3.662 11.104 1.00 98.00 632 LEU A O 1
ATOM 4813 N N . MET A 1 633 ? 0.007 2.533 12.939 1.00 98.00 633 MET A N 1
ATOM 4814 C CA . MET A 1 633 ? -0.376 1.189 12.491 1.00 98.00 633 MET A CA 1
ATOM 4815 C C . MET A 1 633 ? -1.326 0.525 13.491 1.00 98.00 633 MET A C 1
ATOM 4817 O O . MET A 1 633 ? -1.003 0.418 14.680 1.00 98.00 633 MET A O 1
ATOM 4821 N N . PHE A 1 634 ? -2.483 0.052 13.019 1.00 98.62 634 PHE A N 1
ATOM 4822 C CA . PHE A 1 634 ? -3.497 -0.615 13.845 1.00 98.62 634 PHE A CA 1
ATOM 4823 C C . PHE A 1 634 ? -3.754 -2.041 13.351 1.00 98.62 634 PHE A C 1
ATOM 4825 O O . PHE A 1 634 ? -4.038 -2.256 12.172 1.00 98.62 634 PHE A O 1
ATOM 4832 N N . PHE A 1 635 ? -3.706 -3.007 14.268 1.00 98.56 635 PHE A N 1
ATOM 4833 C CA . PHE A 1 635 ? -3.846 -4.434 13.980 1.00 98.56 635 PHE A CA 1
ATOM 4834 C C . PHE A 1 635 ? -5.060 -5.030 14.688 1.00 98.56 635 PHE A C 1
ATOM 4836 O O . PHE A 1 635 ? -5.358 -4.649 15.821 1.00 98.56 635 PHE A O 1
ATOM 4843 N N . ASN A 1 636 ? -5.714 -6.015 14.070 1.00 96.75 636 ASN A N 1
ATOM 4844 C CA . ASN A 1 636 ? -6.824 -6.779 14.664 1.00 96.75 636 ASN A CA 1
ATOM 4845 C C . ASN A 1 636 ? -6.366 -8.014 15.467 1.00 96.75 636 ASN A C 1
ATOM 4847 O O . ASN A 1 636 ? -7.127 -8.968 15.645 1.00 96.75 636 ASN A O 1
ATOM 4851 N N . ARG A 1 637 ? -5.123 -7.993 15.959 1.00 96.06 637 ARG A N 1
ATOM 4852 C CA . ARG A 1 637 ? -4.594 -8.978 16.906 1.00 96.06 637 ARG A CA 1
ATOM 4853 C C . ARG A 1 637 ? -3.645 -8.341 17.912 1.00 96.06 637 ARG A C 1
ATOM 4855 O O . ARG A 1 637 ? -3.123 -7.249 17.678 1.00 96.06 637 ARG A O 1
ATOM 4862 N N . ALA A 1 638 ? -3.359 -9.058 18.995 1.00 97.56 638 ALA A N 1
ATOM 4863 C C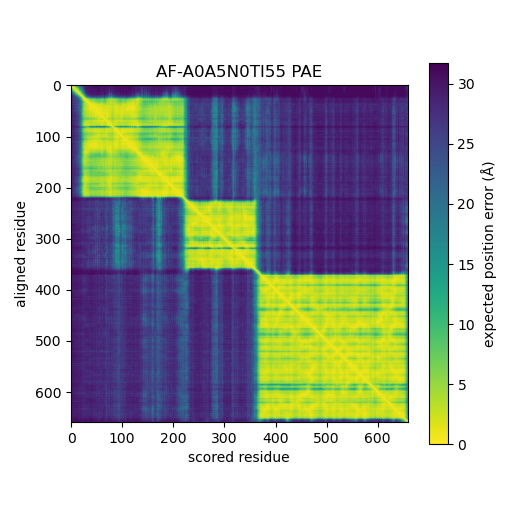A . ALA A 1 638 ? -2.269 -8.730 19.903 1.00 97.56 638 ALA A CA 1
ATOM 4864 C C . ALA A 1 638 ? -0.937 -9.140 19.259 1.00 97.56 638 ALA A C 1
ATOM 4866 O O . ALA A 1 638 ? -0.729 -10.307 18.914 1.00 97.56 638 ALA A O 1
ATOM 4867 N N . LEU A 1 639 ? -0.039 -8.175 19.075 1.00 97.81 639 LEU A N 1
ATOM 4868 C CA . LEU A 1 639 ? 1.339 -8.454 18.691 1.00 97.81 639 LEU A CA 1
ATOM 4869 C C . LEU A 1 639 ? 2.134 -8.922 19.910 1.00 97.81 639 LEU A C 1
ATOM 4871 O O . LEU A 1 639 ? 1.986 -8.404 21.017 1.00 97.81 639 LEU A O 1
ATOM 4875 N N . THR A 1 640 ? 3.013 -9.893 19.701 1.00 96.75 640 THR A N 1
ATOM 4876 C CA . THR A 1 640 ? 3.959 -10.336 20.727 1.00 96.75 640 THR A CA 1
ATOM 4877 C C . THR A 1 640 ? 5.060 -9.296 20.947 1.00 96.75 640 THR A C 1
ATOM 4879 O O . THR A 1 640 ? 5.328 -8.448 20.093 1.00 96.75 640 THR A O 1
ATOM 4882 N N . VAL A 1 641 ? 5.767 -9.395 22.078 1.00 94.19 641 VAL A N 1
ATOM 4883 C CA . VAL A 1 641 ? 6.924 -8.531 22.379 1.00 94.19 641 VAL A CA 1
ATOM 4884 C C . VAL A 1 641 ? 7.966 -8.572 21.257 1.00 94.19 641 VAL A C 1
ATOM 4886 O O . VAL A 1 641 ? 8.501 -7.534 20.874 1.00 94.19 641 VAL A O 1
ATOM 4889 N N . ASP A 1 642 ? 8.243 -9.757 20.711 1.00 92.50 642 ASP A N 1
ATOM 4890 C CA . ASP A 1 642 ? 9.238 -9.920 19.651 1.00 92.50 642 ASP A CA 1
ATOM 4891 C C . ASP A 1 642 ? 8.775 -9.324 18.321 1.00 92.50 642 ASP A C 1
ATOM 4893 O O . ASP A 1 642 ? 9.595 -8.758 17.604 1.00 92.50 642 ASP A O 1
ATOM 4897 N N . GLU A 1 643 ? 7.480 -9.378 18.011 1.00 95.56 643 GLU A N 1
ATOM 4898 C CA . GLU A 1 643 ? 6.914 -8.748 16.813 1.00 95.56 643 GLU A CA 1
ATOM 4899 C C . GLU A 1 643 ? 6.934 -7.223 16.905 1.00 95.56 643 GLU A C 1
ATOM 4901 O O . GLU A 1 643 ? 7.380 -6.571 15.963 1.00 95.56 643 GLU A O 1
ATOM 4906 N N . VAL A 1 644 ? 6.539 -6.647 18.050 1.00 96.56 644 VAL A N 1
ATOM 4907 C CA . VAL A 1 644 ? 6.627 -5.194 18.283 1.00 96.56 644 VAL A CA 1
ATOM 4908 C C . VAL A 1 644 ? 8.080 -4.727 18.191 1.00 96.56 644 VAL A C 1
ATOM 4910 O O . VAL A 1 644 ? 8.374 -3.726 17.535 1.00 96.56 644 VAL A O 1
ATOM 4913 N N . ARG A 1 645 ? 9.011 -5.473 18.798 1.00 94.44 645 ARG A N 1
ATOM 4914 C CA . ARG A 1 645 ? 10.447 -5.178 18.725 1.00 94.44 645 ARG A CA 1
ATOM 4915 C C . ARG A 1 645 ? 10.983 -5.303 17.300 1.00 94.44 645 ARG A C 1
ATOM 4917 O O . ARG A 1 645 ? 11.761 -4.455 16.870 1.00 94.44 645 ARG A O 1
ATOM 4924 N N . ALA A 1 646 ? 10.601 -6.349 16.572 1.00 89.75 646 ALA A N 1
ATOM 4925 C CA . ALA A 1 646 ? 11.053 -6.574 15.205 1.00 89.75 646 ALA A CA 1
ATOM 4926 C C . ALA A 1 646 ? 10.526 -5.492 14.256 1.00 89.75 646 ALA A C 1
ATOM 4928 O O . ALA A 1 646 ? 11.296 -4.985 13.442 1.00 89.75 646 ALA A O 1
ATOM 4929 N N . GLN A 1 647 ? 9.256 -5.096 14.396 1.00 90.69 647 GLN A N 1
ATOM 4930 C CA . GLN A 1 647 ? 8.687 -3.993 13.628 1.00 90.69 647 GLN A CA 1
ATOM 4931 C C . GLN A 1 647 ? 9.395 -2.681 13.978 1.00 90.69 647 GLN A C 1
ATOM 4933 O O . GLN A 1 647 ? 9.795 -1.953 13.078 1.00 90.69 647 GLN A O 1
ATOM 4938 N N . TYR A 1 648 ? 9.653 -2.417 15.265 1.00 93.19 648 TYR A N 1
ATOM 4939 C CA . TYR A 1 648 ? 10.429 -1.248 15.685 1.00 93.19 648 TYR A CA 1
ATOM 4940 C C . TYR A 1 648 ? 11.823 -1.200 15.031 1.00 93.19 648 TYR A C 1
ATOM 4942 O O . TYR A 1 648 ? 12.256 -0.153 14.550 1.00 93.19 648 TYR A O 1
ATOM 4950 N N . ARG A 1 649 ? 12.523 -2.340 14.971 1.00 89.12 649 ARG A N 1
ATOM 4951 C CA . ARG A 1 649 ? 13.853 -2.438 14.349 1.00 89.12 649 ARG A CA 1
ATOM 4952 C C . ARG A 1 649 ? 13.852 -2.091 12.864 1.00 89.12 649 ARG A C 1
ATOM 4954 O O . ARG A 1 649 ? 14.827 -1.491 12.427 1.00 89.12 649 ARG A O 1
ATOM 4961 N N . GLN A 1 650 ? 12.776 -2.382 12.124 1.00 82.81 650 GLN A N 1
ATOM 4962 C CA . GLN A 1 650 ? 12.663 -1.982 10.711 1.00 82.81 650 GLN A CA 1
ATOM 4963 C C . GLN A 1 650 ? 12.799 -0.467 10.519 1.00 82.81 650 GLN A C 1
ATOM 4965 O O . GLN A 1 650 ? 13.338 -0.031 9.509 1.00 82.81 650 GLN A O 1
ATOM 4970 N N . PHE A 1 651 ? 12.357 0.334 11.494 1.00 83.25 651 PHE A N 1
ATOM 4971 C CA . PHE A 1 651 ? 12.470 1.790 11.426 1.00 83.25 651 PHE A CA 1
ATOM 4972 C C . PHE A 1 651 ? 13.885 2.302 11.735 1.00 83.25 651 PHE A C 1
ATOM 4974 O O . PHE A 1 651 ? 14.310 3.319 11.194 1.00 83.25 651 PHE A O 1
ATOM 4981 N N . VAL A 1 652 ? 14.606 1.662 12.663 1.00 82.06 652 VAL A N 1
ATOM 4982 C CA . VAL A 1 652 ? 15.819 2.250 13.270 1.00 82.06 652 VAL A CA 1
ATOM 4983 C C . VAL A 1 652 ? 17.125 1.567 12.886 1.00 82.06 652 VAL A C 1
ATOM 4985 O O . VAL A 1 652 ? 18.189 2.173 13.030 1.00 82.06 652 VAL A O 1
ATOM 4988 N N . GLU A 1 653 ? 17.080 0.319 12.424 1.00 71.56 653 GLU A N 1
ATOM 4989 C CA . GLU A 1 653 ? 18.266 -0.372 11.935 1.00 71.56 653 GLU A CA 1
ATOM 4990 C C . GLU A 1 653 ? 18.502 0.021 10.470 1.00 71.56 653 GLU A C 1
ATOM 4992 O O . GLU A 1 653 ? 17.582 -0.061 9.655 1.00 71.56 653 GLU A O 1
ATOM 4997 N N . PRO A 1 654 ? 19.718 0.459 10.092 1.00 51.81 654 PRO A N 1
ATOM 4998 C CA . PRO A 1 654 ? 20.030 0.656 8.686 1.00 51.81 654 PRO A CA 1
ATOM 4999 C C . PRO A 1 654 ? 19.812 -0.675 7.974 1.00 51.81 654 PRO A C 1
ATOM 5001 O O . PRO A 1 654 ? 20.306 -1.692 8.463 1.00 51.81 654 PRO A O 1
ATOM 5004 N N . ALA A 1 655 ? 19.094 -0.663 6.845 1.00 44.31 655 ALA A N 1
ATOM 5005 C CA . ALA A 1 655 ? 18.907 -1.842 6.007 1.00 44.31 655 ALA A CA 1
ATOM 5006 C C . ALA A 1 655 ? 20.260 -2.548 5.858 1.00 44.31 655 ALA A C 1
ATOM 5008 O O . ALA A 1 655 ? 21.185 -2.020 5.232 1.00 44.31 655 ALA A O 1
ATOM 5009 N N . HIS A 1 656 ? 20.422 -3.687 6.538 1.00 28.27 656 HIS A N 1
ATOM 5010 C CA . HIS A 1 656 ? 21.674 -4.418 6.489 1.00 28.27 656 HIS A CA 1
ATOM 5011 C C . HIS A 1 656 ? 21.947 -4.740 5.018 1.00 28.27 656 HIS A C 1
ATOM 5013 O O . HIS A 1 656 ? 21.021 -5.177 4.329 1.00 28.27 656 HIS A O 1
ATOM 5019 N N . PRO A 1 657 ? 23.178 -4.529 4.514 1.00 26.97 657 PRO A N 1
ATOM 5020 C CA . PRO A 1 657 ? 23.525 -4.983 3.180 1.00 26.97 657 PRO A CA 1
ATOM 5021 C C . PRO A 1 657 ? 23.313 -6.495 3.179 1.00 26.97 657 PRO A C 1
ATOM 5023 O O . PRO A 1 657 ? 24.031 -7.229 3.857 1.00 26.97 657 PRO A O 1
ATOM 5026 N N . THR A 1 658 ? 22.261 -6.951 2.506 1.00 29.08 658 THR A N 1
ATOM 5027 C CA . THR A 1 658 ? 21.996 -8.375 2.338 1.00 29.08 658 THR A CA 1
ATOM 5028 C C . THR A 1 658 ? 23.168 -8.947 1.555 1.00 29.08 658 THR A C 1
ATOM 5030 O O . THR A 1 658 ? 23.423 -8.512 0.433 1.00 29.08 658 THR A O 1
ATOM 5033 N N . HIS A 1 659 ? 23.921 -9.808 2.236 1.00 30.31 659 HIS A N 1
ATOM 5034 C CA . HIS A 1 659 ? 25.164 -10.432 1.795 1.00 30.31 659 HIS A CA 1
ATOM 5035 C C . HIS A 1 659 ? 25.014 -11.337 0.578 1.00 30.31 659 HIS A C 1
ATOM 5037 O O . HIS A 1 659 ? 23.948 -11.984 0.459 1.00 30.31 659 HIS A O 1
#

Solvent-accessible surface area (backbone atoms only — not comparable to full-atom values): 35052 Å² total; per-residue (Å²): 136,87,85,87,85,87,88,83,89,86,89,81,89,76,85,79,78,85,70,73,73,77,79,76,80,85,84,67,54,76,38,80,73,75,81,81,72,53,77,66,48,42,51,51,22,53,50,49,40,60,74,74,42,18,79,31,21,26,90,81,24,53,20,62,64,34,93,58,29,65,53,61,44,23,34,55,52,42,18,61,28,77,62,65,73,49,36,47,43,45,33,67,19,43,90,98,55,92,49,61,30,33,21,43,96,71,74,21,92,26,49,70,68,51,45,51,40,31,46,44,40,47,35,63,76,35,70,44,66,28,45,54,69,58,87,60,78,50,78,45,52,40,71,62,5,48,56,52,34,61,75,76,41,19,92,35,20,26,89,79,20,69,30,72,66,39,75,45,54,37,36,51,69,59,48,77,72,51,48,48,38,43,54,36,47,42,45,38,64,10,35,57,87,53,96,48,63,52,34,61,91,74,48,56,71,67,54,48,28,5,30,36,26,25,50,55,64,46,43,66,76,79,76,80,64,55,63,41,75,70,81,76,80,52,66,91,58,43,53,40,46,75,92,40,63,63,69,88,75,86,41,51,95,77,37,27,36,48,51,70,60,53,48,51,34,56,74,69,46,28,14,31,28,38,33,33,17,41,57,57,74,51,48,46,47,44,34,54,76,76,46,36,75,47,27,61,86,54,63,54,85,76,48,50,85,60,53,74,73,88,44,41,36,37,24,24,21,68,65,47,41,65,44,14,51,53,48,51,53,54,40,39,77,73,69,43,80,47,61,33,30,35,50,46,11,55,53,45,29,46,76,71,61,48,78,64,46,62,45,53,62,54,56,80,82,66,37,67,62,70,78,67,49,77,92,48,53,90,43,28,38,38,30,39,50,55,61,46,49,29,91,93,41,52,38,24,32,43,34,77,22,76,36,58,56,59,32,36,32,32,62,43,28,52,74,21,50,40,95,45,52,79,39,88,43,45,40,24,18,36,45,23,28,68,68,58,60,88,43,75,54,52,51,44,19,30,27,18,34,72,32,88,89,24,30,72,55,47,41,69,55,26,49,19,44,16,31,22,45,34,29,33,40,24,36,69,58,68,78,53,33,54,29,40,91,51,92,56,87,88,42,53,30,72,31,28,22,42,44,35,36,25,13,44,71,32,92,45,64,45,46,31,36,33,39,34,35,36,64,55,93,94,33,52,15,37,30,41,42,34,18,38,41,62,92,46,49,61,43,38,37,31,44,73,64,55,32,56,83,71,51,38,76,76,35,72,31,39,39,36,35,31,38,26,40,44,80,69,43,71,51,43,29,52,69,38,39,79,52,86,52,44,72,76,51,83,80,68,53,68,65,53,82,66,85,75,74,81,30,46,24,38,75,47,27,23,14,29,34,26,28,23,24,38,43,29,56,92,44,67,67,70,16,39,25,28,23,35,39,29,50,37,38,33,27,46,38,55,65,50,69,66,54,46,27,52,51,42,40,60,48,71,50,74,82,70,81,75,126

Radius of gyration: 32.44 Å; Cα contacts (8 Å, |Δi|>4): 1442; chains: 1; bounding box: 126×63×89 Å

Nearest PDB structures (foldseek):
  3nhv-assembly1_B  TM=8.908E-01  e=1.985E-05  Halalkalibacterium halodurans C-125
  3o3w-assembly2_F  TM=8.780E-01  e=2.634E-05  Halalkalibacterium halodurans
  5hbq-assembly1_A  TM=7.381E-01  e=5.502E-05  Escherichia coli
  5lao-assembly1_A  TM=7.078E-01  e=7.729E-05  Escherichia coli K-12
  2mrm-assembly1_A  TM=7.714E-01  e=2.400E-04  Escherichia coli

Foldseek 3Di:
DDDDDDDDDDDDDDPDDPPPPQPDDDDFDFDDADDDDDPVLLVLLLVCCCVPPCCACNNLQLGPNPQLGHRLLFLLCLQAPPDPNQLVCQQANAPPGPSHHQDVVQPHVDDSSSSNSNRSSSNVSNVHTHTDFDQDQLDAALVLLLVLCCVQPCVACNNLSCGDSHHRLLRLVNLVPHGLRSQLSCQQCPTPSDPTHHCNVVDDSRNSSNNSVNSNVSNDPCPPQDFPADDADDLVLQKFLQVAAAADAPADVLAEGELVSVLVCVVVRHIEGEEEQDDVVVVQFKFAPSYGDDHLPDPCVVCVVSDDLPHAYEYFYDDAPDSVVSVQVVVVVVPRPRYHYHGRGVVSNVVVQHDMDGTDGPDDDQFPDFPQDPVFQVFWLFKFQLSAQDPVFQQWTFTPHPLRDIKGFAQCRNVQWAQDALFVRRGTWGFWADDDLQAWFLNTTWMKAFDQQFDVSQLLQAQFQKKKKKFKWAFADDPQGRQNVDPDPPHGFQWWFAKFFAALNDPQFHGQWGWIFGQDPNATWTWIWHDQERPFHIWIWTAPGHHCVQHPHRHMWMKMKMGRLQVLDMWIDILLATGPIDTRDPDRRSPNPDDDPRRTGHNGHTRMMIHQFRGNDSHTTGGGGRTIIGTITMGSHGDDSVSSNVSSCSRYPDPPSPD

Mean predicted aligned error: 19.07 Å

Secondary structure (DSSP, 8-state):
-------------------PPPPPPPPPPBPPP-PPPPHHHHHHHHHHHHHHTHHHH-TTS---SSTTPPPS--HHHHHHHTTHHHHHHHHH--TTSS----BGGGT-SB-HHHHHHHHHHHHHTTT---B----S-----HHHHHHHHHHHTHHHH-TTS--SSS--TT-HHHHHHS-HHHHHHHHHH--TTSS----BTTB-HHHHHHHHHHHHHT--------B-PPPPPPGGGSSBSTTSPPP----BTTTEE-HHHHHHHHHTT--EEEEE-S-HHHHHHEE-TT-EE--TTS-HHHHGGGS-SSSEEEEE-SSSSHHHHHHHHHHHHTT--SEEEETTHHHHHHHTT---EEPPBSSS----PPPPPTTTGGGEEEEE-S--EETTEEEEE---STT---EEEETTGGGGEEEB-SSBTB-EEEEEB-S-TTS--S--BEEEEE-TT--GGGGGGTT-SEEEEEEEEEE-S-SSPB-TT-SSTT-B-SEEEEEEEEPTT-SSS-EEEEEEEEEETTEEEEEEEE-SSTTSPPEEEE-SS-GGGTS-TT--EEEEEEEETTTTEEEEEETTEE---EE-S-S-TT--SSSSSS----SSPP-EEEESSS--SSS--SS---EEEEEEEEESSPPPHHHHHHHHHHHHS------

InterPro domains:
  IPR001763 Rhodanese-like domain [PF00581] (261-351)
  IPR001763 Rhodanese-like domain [PS50206] (268-358)
  IPR001763 Rhodanese-like domain [SM00450] (258-355)
  IPR006558 LamG-like jellyroll fold [SM00560] (465-642)
  IPR009056 Cytochrome c-like domain [PF13442] (41-100)
  IPR009056 Cytochrome c-like domain [PF13442] (141-215)
  IPR009056 Cytochrome c-like domain [PS51007] (40-126)
  IPR009056 Cytochrome c-like domain [PS51007] (140-219)
  IPR013320 Concanavalin A-like lectin/glucanase domain superfamily [SSF49899] (455-650)
  IPR036873 Rhodanese-like domain superfamily [G3DSA:3.40.250.10] (255-360)
  IPR036873 Rhodanese-like domain superfamily [SSF52821] (250-358)
  IPR036909 Cytochrome c-like domain superfamily [G3DSA:1.10.760.10] (20-127)
  IPR036909 Cytochrome c-like domain superfamily [G3DSA:1.10.760.10] (128-223)
  IPR036909 Cytochrome c-like domain superfamily [SSF46626] (6-127)
  IPR036909 Cytochrome c-like domain superfamily [SSF46626] (136-228)
  IPR051811 Cytochrome c550/c551-like [PTHR37823] (135-218)